Protein AF-A0A2A2RDR1-F1 (afdb_monomer)

pLDDT: mean 87.27, std 12.97, range [28.91, 98.69]

Solvent-accessible surface area (backbone atoms only — not comparable to full-atom values): 29204 Å² total; per-residue (Å²): 134,82,90,86,82,83,75,74,81,72,77,80,70,68,70,76,27,58,6,31,37,37,46,34,32,44,89,85,45,75,50,71,39,35,39,34,54,88,24,26,42,35,55,58,71,31,16,89,40,33,80,35,56,50,59,32,38,39,38,36,39,32,30,39,51,32,94,64,52,48,52,34,28,37,42,50,80,43,49,33,25,53,72,87,40,80,35,53,76,36,81,37,83,43,73,50,42,82,37,47,32,40,36,45,38,70,59,62,84,86,40,70,45,60,34,44,56,25,34,31,40,90,82,44,76,77,39,70,62,44,47,78,34,27,22,20,70,83,58,57,40,74,63,31,48,60,56,50,57,61,37,39,81,76,38,91,49,49,20,53,56,54,50,37,58,50,51,40,53,77,66,50,43,62,81,64,27,18,62,57,49,73,33,74,35,70,88,74,50,91,79,44,54,63,42,51,43,55,40,21,53,35,38,11,38,68,34,42,41,36,39,39,42,63,60,54,68,72,60,79,84,51,85,79,75,78,86,75,58,26,73,82,36,51,67,50,46,55,25,35,7,23,45,34,31,28,74,81,41,58,66,67,86,67,64,68,44,53,74,70,42,33,52,53,13,33,43,38,38,8,63,51,94,86,29,70,34,47,39,38,31,20,18,48,69,89,41,71,32,43,35,83,58,72,44,53,43,48,26,52,41,56,66,35,40,13,48,72,42,49,53,49,43,52,32,37,28,51,62,76,38,76,83,52,91,62,72,53,84,28,60,88,42,62,68,70,60,30,48,54,54,51,49,30,41,53,30,22,30,39,42,24,71,78,45,78,84,38,54,71,52,85,69,46,59,70,84,43,56,52,79,56,56,92,51,52,42,80,44,77,44,40,38,81,97,54,50,86,50,22,34,39,36,27,36,51,83,38,33,32,38,32,36,21,49,72,71,68,39,68,43,36,29,29,29,50,56,48,34,38,36,44,48,45,67,61,52,94,57,91,33,47,34,42,75,66,34,51,73,66,40,71,54,69,96,64,69,57,59,24,58,59,54,80,89,51,86,63,54,63,46,60,75,51,66,48,69,59,97,67,39,64,35,38,33,28,26,47,63,82,36,45,35,37,39,37,73,46,80,78,51,71,55,24,39,34,38,38,40,38,48,50,92,63,91,57,56,38,31,39,53,41,68,88,46,51,78,52,69,98,56,56,56,80,50,96,59,26,33,35,48,45,88,79,62,49,64,47,36,38,38,36,43,67,135

Radius of gyration: 32.59 Å; Cα contacts (8 Å, |Δi|>4): 1209; chains: 1; bounding box: 78×52×90 Å

Mean predicted aligned error: 13.42 Å

Secondary structure (DSSP, 8-state):
------------PPPPEESEEEEEE-SS-EEEEEESSS-EEE-TTB-SSTTS-SS-EEEEEEEEEESS-EEEEEE-SSEEEETTEE-BTS-EEE-SEEEEEEEEEEPPTTSPEEE--EEEETTEEEEEPPGGGEEESS--HHHHHHHHHHHHTT--SB-HHHHHHHHHHHTTGGGTS-SSSS-TTTTS-TTSPPP-TTHHHHB-HHHHHHHHHH---S-TT-S--PPP-GGGGHHHHHHHHHHHTPPSS--S--PPPPHHHHHHHHHHHSSSTT---GGGTB-BTTBPPSSSS-BPPGGGHHHHB-HHHHHHHHH-HHHHSTT-SS--TTTTS-HHHHHHHHHHHHHHHTTGGGSPPPTTSTT-S---EE---SS-EEEEE-BTTS-TTEEEEEETTTEEEEEETTTTEEEEEEES--EE-HHHHSSSS-PPBEE-SEEEEE--SS-SEEES-TTSPPPEEEEEEEEETTEEEEEEEETTEEEEEEEEEEETTEEEEEEEE-S--S-EEEE-SSEEEESS-EEEETTEEEEPTT--EEEEEE---

Sequence (545 aa):
MALFASGSAGRTQTPLHPGLVATATDGQRTAKFALPTPNFTLVENDSLHPALKPNFKVEWNGVLKLARGGRHTLFADAKVFVDGKEIQGRPTQLEAGERALKIEFTRKPGATARLQLQWESEHFAREPVPHTALANRELAWTASITEQVAAEQASAASAPLQAFHRLTRTHHCADCHELYGPAKRELEGAEAPPSLTDAGNKLRASWLTQVLVSNKRIRPWMKLVPAHGGEATRPLVQLFAQQAGAELGEGASVPPPTPPQAAEGLKLLGKGDGGLACINCHDFAGHRSAGDLRGPDMTEMHARIRTDWLLRWLHEPGRLQPGTAMPAFFSDMPVAQAKAKMDAIVHALAAGPALSLPEGLLDGPQDNRLVVRDEPVVFRTFIADSSTRSIAVGLPGGVSYVFDAEQCRVRYAWSGEFLDVTKVWTGRGGGQAAVLGKKFFTAPDSHPLRIGNPDAEPTVKFRGYRLVNKFPEFDFEVNGVPVRQRVQRVGPERLEWEFEFGETREPVWVVTGRVNVAGSTGTPEPGRVRLATGLRKTTVTVGGN

Nearest PDB structures (foldseek):
  6qe7-assembly3_C  TM=8.288E-01  e=1.767E-04  Acetivibrio thermocellus
  6qe7-assembly1_A  TM=7.689E-01  e=1.502E-04  Acetivibrio thermocellus
  3q8f-assembly1_A  TM=7.269E-01  e=1.866E-04  Bacillus anthracis
  6qe7-assembly2_B  TM=8.379E-01  e=1.056E-03  Acetivibrio thermocellus

Structure (mmCIF, N/CA/C/O backbone):
data_AF-A0A2A2RDR1-F1
#
_entry.id   AF-A0A2A2RDR1-F1
#
loop_
_atom_site.group_PDB
_atom_site.id
_atom_site.type_symbol
_atom_site.label_atom_id
_atom_site.label_alt_id
_atom_site.label_comp_id
_atom_site.label_asym_id
_atom_site.label_entity_id
_atom_site.label_seq_id
_atom_site.pdbx_PDB_ins_code
_atom_site.Cartn_x
_atom_site.Cartn_y
_atom_site.Cartn_z
_atom_site.occupancy
_atom_site.B_iso_or_equiv
_atom_site.auth_seq_id
_atom_site.auth_comp_id
_atom_site.auth_asym_id
_atom_site.auth_atom_id
_atom_site.pdbx_PDB_model_num
ATOM 1 N N . MET A 1 1 ? -50.867 -12.475 -19.182 1.00 35.22 1 MET A N 1
ATOM 2 C CA . MET A 1 1 ? -50.930 -11.224 -19.966 1.00 35.22 1 MET A CA 1
ATOM 3 C C . MET A 1 1 ? -49.622 -10.470 -19.724 1.00 35.22 1 MET A C 1
ATOM 5 O O . MET A 1 1 ? -49.363 -10.144 -18.578 1.00 35.22 1 MET A O 1
ATOM 9 N N . ALA A 1 2 ? -48.787 -10.399 -20.774 1.00 31.61 2 ALA A N 1
ATOM 10 C CA . ALA A 1 2 ? -47.585 -9.573 -21.046 1.00 31.61 2 ALA A CA 1
ATOM 11 C C . ALA A 1 2 ? -46.694 -9.085 -19.868 1.00 31.61 2 ALA A C 1
ATOM 13 O O . ALA A 1 2 ? -47.156 -8.357 -19.003 1.00 31.61 2 ALA A O 1
ATOM 14 N N . LEU A 1 3 ? -45.429 -9.519 -19.729 1.00 34.00 3 LEU A N 1
ATOM 15 C CA . LEU A 1 3 ? -44.211 -9.155 -20.499 1.00 34.00 3 LEU A CA 1
ATOM 16 C C . LEU A 1 3 ? -43.836 -7.661 -20.446 1.00 34.00 3 LEU A C 1
ATOM 18 O O . LEU A 1 3 ? -44.347 -6.890 -21.243 1.00 34.00 3 LEU A O 1
ATOM 22 N N . PHE A 1 4 ? -42.837 -7.319 -19.620 1.00 30.94 4 PHE A N 1
ATOM 23 C CA . PHE A 1 4 ? -41.770 -6.366 -19.966 1.00 30.94 4 PHE A CA 1
ATOM 24 C C . PHE A 1 4 ? -40.461 -6.813 -19.302 1.00 30.94 4 PHE A C 1
ATOM 26 O O . PHE A 1 4 ? -40.083 -6.363 -18.227 1.00 30.94 4 PHE A O 1
ATOM 33 N N . ALA A 1 5 ? -39.778 -7.746 -19.964 1.00 31.45 5 ALA A N 1
ATOM 34 C CA . ALA A 1 5 ? -38.355 -7.971 -19.775 1.00 31.45 5 ALA A CA 1
ATOM 35 C C . ALA A 1 5 ? -37.613 -7.024 -20.728 1.00 31.45 5 ALA A C 1
ATOM 37 O O . ALA A 1 5 ? -37.479 -7.315 -21.915 1.00 31.45 5 ALA A O 1
ATOM 38 N N . SER A 1 6 ? -37.138 -5.882 -20.233 1.00 30.52 6 SER A N 1
ATOM 39 C CA . SER A 1 6 ? -36.103 -5.108 -20.920 1.00 30.52 6 SER A CA 1
ATOM 40 C C . SER A 1 6 ? -34.745 -5.719 -20.582 1.00 30.52 6 SER A C 1
ATOM 42 O O . SER A 1 6 ? -33.985 -5.228 -19.751 1.00 30.52 6 SER A O 1
ATOM 44 N N . GLY A 1 7 ? -34.442 -6.844 -21.229 1.00 28.91 7 GLY A N 1
ATOM 45 C CA . GLY A 1 7 ? -33.087 -7.367 -21.274 1.00 28.91 7 GLY A CA 1
ATOM 46 C C . GLY A 1 7 ? -32.210 -6.409 -22.071 1.00 28.91 7 GLY A C 1
ATOM 47 O O . GLY A 1 7 ? -32.118 -6.522 -23.291 1.00 28.91 7 GLY A O 1
ATOM 48 N N . SER A 1 8 ? -31.544 -5.467 -21.400 1.00 31.80 8 SER A N 1
ATOM 49 C CA . SER A 1 8 ? -30.323 -4.901 -21.960 1.00 31.80 8 SER A CA 1
ATOM 50 C C . SER A 1 8 ? -29.315 -6.042 -21.998 1.00 31.80 8 SER A C 1
ATOM 52 O O . SER A 1 8 ? -28.818 -6.465 -20.953 1.00 31.80 8 SER A O 1
ATOM 54 N N . ALA A 1 9 ? -29.056 -6.578 -23.189 1.00 35.28 9 ALA A N 1
ATOM 55 C CA . ALA A 1 9 ? -27.922 -7.449 -23.433 1.00 35.28 9 ALA A CA 1
ATOM 56 C C . ALA A 1 9 ? -26.656 -6.679 -23.037 1.00 35.28 9 ALA A C 1
ATOM 58 O O . ALA A 1 9 ? -26.110 -5.893 -23.813 1.00 35.28 9 ALA A O 1
ATOM 59 N N . GLY A 1 10 ? -26.232 -6.846 -21.785 1.00 32.88 10 GLY A N 1
ATOM 60 C CA . GLY A 1 10 ? -24.944 -6.378 -21.322 1.00 32.88 10 GLY A CA 1
ATOM 61 C C . GLY A 1 10 ? -23.913 -7.090 -22.174 1.00 32.88 10 GLY A C 1
ATOM 62 O O . GLY A 1 10 ? -23.742 -8.300 -22.045 1.00 32.88 10 GLY A O 1
ATOM 63 N N . ARG A 1 11 ? -23.266 -6.357 -23.087 1.00 38.94 11 ARG A N 1
ATOM 64 C CA . ARG A 1 11 ? -22.033 -6.817 -23.725 1.00 38.94 11 ARG A CA 1
ATOM 65 C C . ARG A 1 11 ? -21.138 -7.302 -22.593 1.00 38.94 11 ARG A C 1
ATOM 67 O O . ARG A 1 11 ? -20.701 -6.487 -21.782 1.00 38.94 11 ARG A O 1
ATOM 74 N N . THR A 1 12 ? -20.895 -8.605 -22.521 1.00 41.84 12 THR A N 1
ATOM 75 C CA . THR 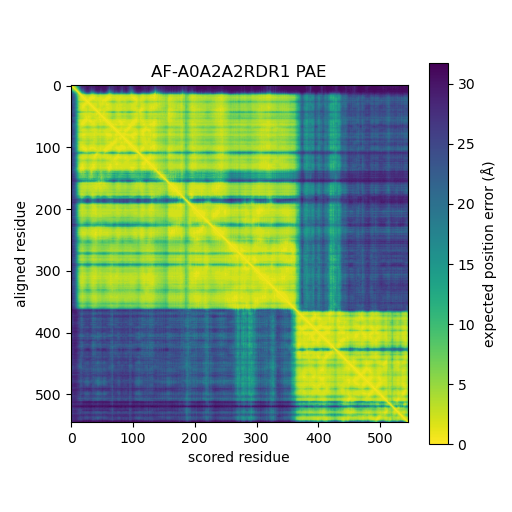A 1 12 ? -19.832 -9.175 -21.698 1.00 41.84 12 THR A CA 1
ATOM 76 C C . THR A 1 12 ? -18.541 -8.526 -22.175 1.00 41.84 12 THR A C 1
ATOM 78 O O . THR A 1 12 ? -18.000 -8.901 -23.214 1.00 41.84 12 THR A O 1
ATOM 81 N N . GLN A 1 13 ? -18.112 -7.459 -21.499 1.00 57.94 13 GLN A N 1
ATOM 82 C CA . GLN A 1 13 ? -16.853 -6.806 -21.814 1.00 57.94 13 GLN A CA 1
ATOM 83 C C . GLN A 1 13 ? -15.748 -7.831 -21.570 1.00 57.94 13 GLN A C 1
ATOM 85 O O . GLN A 1 13 ? -15.647 -8.373 -20.470 1.00 57.94 13 GLN A O 1
ATOM 90 N N . THR A 1 14 ? -14.946 -8.119 -22.597 1.00 66.50 14 THR A N 1
ATOM 91 C CA . THR A 1 14 ? -13.796 -9.025 -22.499 1.00 66.50 14 THR A CA 1
ATOM 92 C C . THR A 1 14 ? -12.940 -8.637 -21.293 1.00 66.50 14 THR A C 1
ATOM 94 O O . THR A 1 14 ? -12.610 -7.457 -21.180 1.00 66.50 14 THR A O 1
ATOM 97 N N . PRO A 1 15 ? -12.577 -9.556 -20.385 1.00 80.50 15 PRO A N 1
ATOM 98 C CA . PRO A 1 15 ? -11.814 -9.207 -19.190 1.00 80.50 15 PRO A CA 1
ATOM 99 C C . PRO A 1 15 ? -10.508 -8.483 -19.545 1.00 80.50 15 PRO A C 1
ATOM 101 O O . PRO A 1 15 ? -9.855 -8.802 -20.538 1.00 80.50 15 PRO A O 1
ATOM 104 N N . LEU A 1 16 ? -10.141 -7.484 -18.740 1.00 88.06 16 LEU A N 1
ATOM 105 C CA . LEU A 1 16 ? -8.877 -6.770 -18.902 1.00 88.06 16 LEU A CA 1
ATOM 106 C C . LEU A 1 16 ? -7.710 -7.619 -18.389 1.00 88.06 16 LEU A C 1
ATOM 108 O O . LEU A 1 16 ? -7.723 -8.101 -17.257 1.00 88.06 16 LEU A O 1
ATOM 112 N N . HIS A 1 17 ? -6.666 -7.723 -19.200 1.00 89.62 17 HIS A N 1
ATOM 113 C CA . HIS A 1 17 ? -5.358 -8.245 -18.830 1.00 89.62 17 HIS A CA 1
ATOM 114 C C . HIS A 1 17 ? -4.408 -7.089 -18.472 1.00 89.62 17 HIS A C 1
ATOM 116 O O . HIS A 1 17 ? -4.501 -6.025 -19.088 1.00 89.62 17 HIS A O 1
ATOM 122 N N . PRO A 1 18 ? -3.485 -7.252 -17.504 1.00 89.44 18 PRO A N 1
ATOM 123 C CA . PRO A 1 18 ? -2.454 -6.251 -17.225 1.00 89.44 18 PRO A CA 1
ATOM 124 C C . PRO A 1 18 ? -1.549 -5.983 -18.437 1.00 89.44 18 PRO A C 1
ATOM 126 O O . PRO A 1 18 ? -1.155 -6.919 -19.134 1.00 89.44 18 PRO A O 1
ATOM 129 N N . GLY A 1 19 ? -1.170 -4.719 -18.647 1.00 92.31 19 GLY A N 1
ATOM 130 C CA . GLY A 1 19 ? -0.206 -4.328 -19.679 1.00 92.31 19 GLY A CA 1
ATOM 131 C C . GLY A 1 19 ? -0.779 -4.075 -21.070 1.00 92.31 19 GLY A C 1
ATOM 132 O O . GLY A 1 19 ? -1.984 -4.132 -21.273 1.00 92.31 19 GLY A O 1
ATOM 133 N N . LEU A 1 20 ? 0.095 -3.796 -22.036 1.00 94.75 20 LEU A N 1
ATOM 134 C CA . LEU A 1 20 ? -0.222 -3.480 -23.432 1.00 94.75 20 LEU A CA 1
ATOM 135 C C . LEU A 1 20 ? 0.241 -4.596 -24.373 1.00 94.75 20 LEU A C 1
ATOM 137 O O . LEU A 1 20 ? 1.209 -5.297 -24.079 1.00 94.75 20 LEU A O 1
ATOM 141 N N . VAL A 1 21 ? -0.409 -4.709 -25.532 1.00 95.19 21 VAL A N 1
ATOM 142 C CA . VAL A 1 21 ? -0.001 -5.619 -26.611 1.00 95.19 21 VAL A CA 1
ATOM 143 C C . VAL A 1 21 ? 0.880 -4.875 -27.606 1.00 95.19 21 VAL A C 1
ATOM 145 O O . VAL A 1 21 ? 0.455 -3.881 -28.186 1.00 95.19 21 VAL A O 1
ATOM 148 N N . ALA A 1 22 ? 2.093 -5.367 -27.822 1.00 95.25 22 ALA A N 1
ATOM 149 C CA . ALA A 1 22 ? 3.002 -4.960 -28.878 1.00 95.25 22 ALA A CA 1
ATOM 150 C C . ALA A 1 22 ? 2.811 -5.804 -30.140 1.00 95.25 22 ALA A C 1
ATOM 152 O O . ALA A 1 22 ? 2.754 -7.032 -30.083 1.00 95.25 22 ALA A O 1
ATOM 153 N N . THR A 1 23 ? 2.820 -5.139 -31.291 1.00 96.12 23 THR A N 1
ATOM 154 C CA . THR A 1 23 ? 3.105 -5.742 -32.596 1.00 96.12 23 THR A CA 1
ATOM 155 C C . THR A 1 23 ? 4.363 -5.083 -33.148 1.00 96.12 23 THR A C 1
ATOM 157 O O . THR A 1 23 ? 4.363 -3.889 -33.446 1.00 96.12 23 THR A O 1
ATOM 160 N N . ALA A 1 24 ? 5.454 -5.842 -33.239 1.00 95.44 24 ALA A N 1
ATOM 161 C CA . ALA A 1 24 ? 6.763 -5.352 -33.655 1.00 95.44 24 ALA A CA 1
ATOM 162 C C . ALA A 1 24 ? 7.234 -6.027 -34.946 1.00 95.44 24 ALA A C 1
ATOM 164 O O . ALA A 1 24 ? 6.995 -7.214 -35.148 1.00 95.44 24 ALA A O 1
ATOM 165 N N . THR A 1 25 ? 7.926 -5.289 -35.813 1.00 95.38 25 THR A N 1
ATOM 166 C CA . THR A 1 25 ? 8.464 -5.802 -37.080 1.00 95.38 25 THR A CA 1
ATOM 167 C C . THR A 1 25 ? 9.817 -5.186 -37.421 1.00 95.38 25 THR A C 1
ATOM 169 O O . THR A 1 25 ? 10.053 -4.009 -37.151 1.00 95.38 25 THR A O 1
ATOM 172 N N . ASP A 1 26 ? 10.694 -5.972 -38.046 1.00 93.56 26 ASP A N 1
ATOM 173 C CA . ASP A 1 26 ? 11.959 -5.516 -38.645 1.00 93.56 26 ASP A CA 1
ATOM 174 C C . ASP A 1 26 ? 11.883 -5.378 -40.182 1.00 93.56 26 ASP A C 1
ATOM 176 O O . ASP A 1 26 ? 12.899 -5.210 -40.858 1.00 93.56 26 ASP A O 1
ATOM 180 N N . GLY A 1 27 ? 10.671 -5.465 -40.744 1.00 93.69 27 GLY A N 1
ATOM 181 C CA . GLY A 1 27 ? 10.399 -5.449 -42.182 1.00 93.69 27 GLY A CA 1
ATOM 182 C C . GLY A 1 27 ? 10.453 -6.824 -42.857 1.00 93.69 27 GLY A C 1
ATOM 183 O O . GLY A 1 27 ? 9.937 -6.963 -43.962 1.00 93.69 27 GLY A O 1
ATOM 184 N N . GLN A 1 28 ? 11.028 -7.842 -42.210 1.00 92.12 28 GLN A N 1
ATOM 185 C CA . GLN A 1 28 ? 11.042 -9.228 -42.702 1.00 92.12 28 GLN A CA 1
ATOM 186 C C . GLN A 1 28 ? 10.222 -10.162 -41.814 1.00 92.12 28 GLN A C 1
ATOM 188 O O . GLN A 1 28 ? 9.591 -11.097 -42.300 1.00 92.12 28 GLN A O 1
ATOM 193 N N . ARG A 1 29 ? 10.247 -9.918 -40.506 1.00 92.69 29 ARG A N 1
ATOM 194 C CA . ARG A 1 29 ? 9.565 -10.702 -39.485 1.00 92.69 29 ARG A CA 1
ATOM 195 C C . ARG A 1 29 ? 8.660 -9.802 -38.664 1.00 92.69 29 ARG A C 1
ATOM 197 O O . ARG A 1 29 ? 8.906 -8.602 -38.531 1.00 92.69 29 ARG A O 1
ATOM 204 N N . THR A 1 30 ? 7.634 -10.411 -38.088 1.00 92.75 30 THR A N 1
ATOM 205 C CA . THR A 1 30 ? 6.698 -9.758 -37.176 1.00 92.75 30 THR A CA 1
ATOM 206 C C . THR A 1 30 ? 6.558 -10.615 -35.930 1.00 92.75 30 THR A C 1
ATOM 208 O O . THR A 1 30 ? 6.480 -11.836 -36.028 1.00 92.75 30 THR A O 1
ATOM 211 N N . ALA A 1 31 ? 6.532 -9.973 -34.768 1.00 90.62 31 ALA A N 1
ATOM 212 C CA . ALA A 1 31 ? 6.293 -10.600 -33.479 1.00 90.62 31 ALA A CA 1
ATOM 213 C C . ALA A 1 31 ? 5.164 -9.866 -32.755 1.00 90.62 31 ALA A C 1
ATOM 215 O O . ALA A 1 31 ? 5.092 -8.634 -32.797 1.00 90.62 31 ALA A O 1
ATOM 216 N N . LYS A 1 32 ? 4.301 -10.622 -32.075 1.00 92.12 32 LYS A N 1
ATOM 217 C CA . LYS A 1 32 ? 3.196 -10.087 -31.281 1.00 92.12 32 LYS A CA 1
ATOM 218 C C . LYS A 1 32 ? 3.295 -10.600 -29.852 1.00 92.12 32 LYS A C 1
ATOM 220 O O . LYS A 1 32 ? 3.443 -11.794 -29.639 1.00 92.12 32 LYS A O 1
ATOM 225 N N . PHE A 1 33 ? 3.244 -9.703 -28.875 1.00 90.56 33 PHE A N 1
ATOM 226 C CA . PHE A 1 33 ? 3.444 -10.048 -27.467 1.00 90.56 33 PHE A CA 1
ATOM 227 C C . PHE A 1 33 ? 2.842 -8.997 -26.534 1.00 90.56 33 PHE A C 1
ATOM 229 O O . PHE A 1 33 ? 2.569 -7.886 -26.963 1.00 90.56 33 PHE A O 1
ATOM 236 N N . ALA A 1 34 ? 2.645 -9.315 -25.256 1.00 90.25 34 ALA A N 1
ATOM 237 C CA . ALA A 1 34 ? 2.162 -8.380 -24.243 1.00 90.25 34 ALA A CA 1
ATOM 238 C C . ALA A 1 34 ? 3.205 -8.138 -23.141 1.00 90.25 34 ALA A C 1
ATOM 240 O O . ALA A 1 34 ? 3.842 -9.084 -22.680 1.00 90.25 34 ALA A O 1
ATOM 241 N N . LEU A 1 35 ? 3.339 -6.881 -22.698 1.00 89.50 35 LEU A N 1
ATOM 242 C CA . LEU A 1 35 ? 4.179 -6.454 -21.566 1.00 89.50 35 LEU A CA 1
ATOM 243 C C . LEU A 1 35 ? 3.406 -5.489 -20.648 1.00 89.50 35 LEU A C 1
ATOM 245 O O . LEU A 1 35 ? 2.545 -4.758 -21.132 1.00 89.50 35 LEU A O 1
ATOM 249 N N . PRO A 1 36 ? 3.724 -5.398 -19.341 1.00 88.81 36 PRO A N 1
ATOM 250 C CA . PRO A 1 36 ? 3.024 -4.496 -18.412 1.00 88.81 36 PRO A CA 1
ATOM 251 C C . PRO A 1 36 ? 3.176 -3.021 -18.746 1.00 88.81 36 PRO A C 1
ATOM 253 O O . PRO A 1 36 ? 2.319 -2.216 -18.397 1.00 88.81 36 PRO A O 1
ATOM 256 N N . THR A 1 37 ? 4.299 -2.662 -19.357 1.00 91.88 37 THR A N 1
ATOM 257 C CA . THR A 1 37 ? 4.605 -1.304 -19.784 1.00 91.88 37 THR A CA 1
ATOM 258 C C . THR A 1 37 ? 5.197 -1.365 -21.190 1.00 91.88 37 THR A C 1
ATOM 260 O O . THR A 1 37 ? 5.798 -2.378 -21.556 1.00 91.88 37 THR A O 1
ATOM 263 N N . PRO A 1 38 ? 5.071 -0.290 -21.984 1.00 94.06 38 PRO A N 1
ATOM 264 C CA . PRO A 1 38 ? 5.758 -0.186 -23.268 1.00 94.06 38 PRO A CA 1
ATOM 265 C C . PRO A 1 38 ? 7.252 0.135 -23.095 1.00 94.06 38 PRO A C 1
ATOM 267 O O . PRO A 1 38 ? 7.937 0.420 -24.074 1.00 94.06 38 PRO A O 1
ATOM 270 N N . ASN A 1 39 ? 7.746 0.192 -21.856 1.00 94.06 39 ASN A N 1
ATOM 271 C CA . ASN A 1 39 ? 9.021 0.814 -21.551 1.00 94.06 39 ASN A CA 1
ATOM 272 C C . ASN A 1 39 ? 10.184 -0.129 -21.874 1.00 94.06 39 ASN A C 1
ATOM 274 O O . ASN A 1 39 ? 10.103 -1.332 -21.633 1.00 94.06 39 ASN A O 1
ATOM 278 N N . PHE A 1 40 ? 11.280 0.428 -22.384 1.00 93.69 40 PHE A N 1
ATOM 279 C CA . PHE A 1 40 ? 12.536 -0.293 -22.568 1.00 93.69 40 PHE A CA 1
ATOM 280 C C . PHE A 1 40 ? 13.730 0.656 -22.709 1.00 93.69 40 PHE A C 1
ATOM 282 O O . PHE A 1 40 ? 13.576 1.792 -23.158 1.00 93.69 40 PHE A O 1
ATOM 289 N N . THR A 1 41 ? 14.926 0.161 -22.388 1.00 93.19 41 THR A N 1
ATOM 290 C CA . THR A 1 41 ? 16.217 0.765 -22.754 1.00 93.19 41 THR A CA 1
ATOM 291 C C . THR A 1 41 ? 17.060 -0.287 -23.474 1.00 93.19 41 THR A C 1
ATOM 293 O O . THR A 1 41 ? 17.401 -1.313 -22.890 1.00 93.19 41 THR A O 1
ATOM 296 N N . LEU A 1 42 ? 17.402 -0.035 -24.736 1.00 92.38 42 LEU A N 1
ATOM 297 C CA . LEU A 1 42 ? 18.128 -0.952 -25.617 1.00 92.38 42 LEU A CA 1
ATOM 298 C C . LEU A 1 42 ? 19.400 -0.266 -26.127 1.00 92.38 42 LEU A C 1
ATOM 300 O O . LEU A 1 42 ? 19.324 0.848 -26.652 1.00 92.38 42 LEU A O 1
ATOM 304 N N . VAL A 1 43 ? 20.559 -0.914 -25.994 1.00 89.31 43 VAL A N 1
ATOM 305 C CA . VAL A 1 43 ? 21.810 -0.413 -26.594 1.00 89.31 43 VAL A CA 1
ATOM 306 C C . VAL A 1 43 ? 21.878 -0.776 -28.081 1.00 89.31 43 VAL A C 1
ATOM 308 O O . VAL A 1 43 ? 21.014 -1.487 -28.591 1.00 89.31 43 VAL A O 1
ATOM 311 N N . GLU A 1 44 ? 22.873 -0.262 -28.807 1.00 84.25 44 GLU A N 1
ATOM 312 C CA . GLU A 1 44 ? 22.948 -0.270 -30.280 1.00 84.25 44 GLU A CA 1
ATOM 313 C C . GLU A 1 44 ? 22.537 -1.596 -30.955 1.00 84.25 44 GLU A C 1
ATOM 315 O O . GLU A 1 44 ? 21.701 -1.589 -31.857 1.00 84.25 44 GLU A O 1
ATOM 320 N N . ASN A 1 45 ? 23.036 -2.734 -30.467 1.00 86.50 45 ASN A N 1
ATOM 321 C CA . ASN A 1 45 ? 22.795 -4.052 -31.070 1.00 86.50 45 ASN A CA 1
ATOM 322 C C . ASN A 1 45 ? 21.688 -4.877 -30.395 1.00 86.50 45 ASN A C 1
ATOM 324 O O . ASN A 1 45 ? 21.444 -6.016 -30.794 1.00 86.50 45 ASN A O 1
ATOM 328 N N . ASP A 1 46 ? 21.016 -4.327 -29.385 1.00 91.56 46 ASP A N 1
ATOM 329 C CA . ASP A 1 46 ? 19.887 -5.001 -28.752 1.00 91.56 46 ASP A CA 1
ATOM 330 C C . ASP A 1 46 ? 18.670 -5.010 -29.681 1.00 91.56 46 ASP A C 1
ATOM 332 O O . ASP A 1 46 ? 18.477 -4.111 -30.487 1.00 91.56 46 ASP A O 1
ATOM 336 N N . SER A 1 47 ? 17.797 -5.991 -29.547 1.00 91.56 47 SER A N 1
ATOM 337 C CA . SER A 1 47 ? 16.499 -6.065 -30.201 1.00 91.56 47 SER A CA 1
ATOM 338 C C . SER A 1 47 ? 15.395 -6.026 -29.151 1.00 91.56 47 SER A C 1
ATOM 340 O O . SER A 1 47 ? 15.584 -6.433 -28.003 1.00 91.56 47 SER A O 1
ATOM 342 N N . LEU A 1 48 ? 14.216 -5.547 -29.548 1.00 91.06 48 LEU A N 1
ATOM 343 C CA . LEU A 1 48 ? 13.031 -5.587 -28.693 1.00 91.06 48 LEU A CA 1
ATOM 344 C C . LEU A 1 48 ? 12.537 -7.023 -28.472 1.00 91.06 48 LEU A C 1
ATOM 346 O O . LEU A 1 48 ? 11.931 -7.319 -27.447 1.00 91.06 48 LEU A O 1
ATOM 350 N N . HIS A 1 49 ? 12.784 -7.905 -29.441 1.00 90.69 49 HIS A N 1
ATOM 351 C CA . HIS A 1 49 ? 12.276 -9.269 -29.451 1.00 90.69 49 HIS A CA 1
ATOM 352 C C . HIS A 1 49 ? 13.293 -10.199 -30.129 1.00 90.69 49 HIS A C 1
ATOM 354 O O . HIS A 1 49 ? 13.820 -9.832 -31.181 1.00 90.69 49 HIS A O 1
ATOM 360 N N . PRO A 1 50 ? 13.545 -11.416 -29.607 1.00 87.81 50 PRO A N 1
ATOM 361 C CA . PRO A 1 50 ? 14.583 -12.309 -30.133 1.00 87.81 50 PRO A CA 1
ATOM 362 C C . PRO A 1 50 ? 14.412 -12.623 -31.624 1.00 87.81 50 PRO A C 1
ATOM 364 O O . PRO A 1 50 ? 15.391 -12.706 -32.354 1.00 87.81 50 PRO A O 1
ATOM 367 N N . ALA A 1 51 ? 13.180 -12.757 -32.115 1.00 87.19 51 ALA A N 1
ATOM 368 C CA . ALA A 1 51 ? 12.930 -13.051 -33.528 1.00 87.19 51 ALA A CA 1
ATOM 369 C C . ALA A 1 51 ? 13.255 -11.893 -34.499 1.00 87.19 51 ALA A C 1
ATOM 371 O O . ALA A 1 51 ? 13.315 -12.140 -35.705 1.00 87.19 51 ALA A O 1
ATOM 372 N N . LEU A 1 52 ? 13.439 -10.663 -34.002 1.00 89.81 52 LEU A N 1
ATOM 373 C CA . LEU A 1 52 ? 13.577 -9.443 -34.803 1.00 89.81 52 LEU A CA 1
ATOM 374 C C . LEU A 1 52 ? 15.018 -8.924 -34.807 1.00 89.81 52 LEU A C 1
ATOM 376 O O . LEU A 1 52 ? 15.738 -9.043 -33.813 1.00 89.81 52 LEU A O 1
ATOM 380 N N . LYS A 1 53 ? 15.420 -8.271 -35.897 1.00 91.31 53 LYS A N 1
ATOM 381 C CA . LYS A 1 53 ? 16.670 -7.501 -35.972 1.00 91.31 53 LYS A CA 1
ATOM 382 C C . LYS A 1 53 ? 16.616 -6.230 -35.098 1.00 91.31 53 LYS A C 1
ATOM 384 O O . LYS A 1 53 ? 15.528 -5.721 -34.827 1.00 91.31 53 LYS A O 1
ATOM 389 N N . PRO A 1 54 ? 17.779 -5.654 -34.722 1.00 90.94 54 PRO A N 1
ATOM 390 C CA . PRO A 1 54 ? 17.847 -4.432 -33.912 1.00 90.94 54 PRO A CA 1
ATOM 391 C C . PRO A 1 54 ? 17.100 -3.230 -34.498 1.00 90.94 54 PRO A C 1
ATOM 393 O O . PRO A 1 54 ? 16.608 -2.400 -33.739 1.00 90.94 54 PRO A O 1
ATOM 396 N N . ASN A 1 55 ? 16.987 -3.139 -35.827 1.00 91.88 55 ASN A N 1
ATOM 397 C CA . ASN A 1 55 ? 16.183 -2.128 -36.512 1.00 91.88 55 ASN A CA 1
ATOM 398 C C . ASN A 1 55 ? 14.726 -2.592 -36.586 1.00 91.88 55 ASN A C 1
ATOM 400 O O . ASN A 1 55 ? 14.391 -3.434 -37.416 1.00 91.88 55 ASN A O 1
ATOM 404 N N . PHE A 1 56 ? 13.866 -2.026 -35.742 1.00 93.88 56 PHE A N 1
ATOM 405 C CA . PHE A 1 56 ? 12.459 -2.409 -35.664 1.00 93.88 56 PHE A CA 1
ATOM 406 C C . PHE A 1 56 ? 11.521 -1.202 -35.571 1.00 93.88 56 PHE A C 1
ATOM 408 O O . PHE A 1 56 ? 11.899 -0.089 -35.184 1.00 93.88 56 PHE A O 1
ATOM 415 N N . LYS A 1 57 ? 10.255 -1.462 -35.886 1.00 96.81 57 LYS A N 1
ATOM 416 C CA . LYS A 1 57 ? 9.099 -0.638 -35.529 1.00 96.81 57 LYS A CA 1
ATOM 417 C C . LYS A 1 57 ? 8.226 -1.431 -34.569 1.00 96.81 57 LYS A C 1
ATOM 419 O O . LYS A 1 57 ? 8.115 -2.644 -34.727 1.00 96.81 57 LYS A O 1
ATOM 424 N N . VAL A 1 58 ? 7.616 -0.769 -33.594 1.00 97.56 58 VAL A N 1
ATOM 425 C CA . VAL A 1 58 ? 6.652 -1.393 -32.683 1.00 97.56 58 VAL A CA 1
ATOM 426 C C . VAL A 1 58 ? 5.440 -0.499 -32.487 1.00 97.56 58 VAL A C 1
ATOM 428 O O . VAL A 1 58 ? 5.561 0.712 -32.299 1.00 97.56 58 VAL A O 1
ATOM 431 N N . GLU A 1 59 ? 4.275 -1.130 -32.524 1.00 98.25 59 GLU A N 1
ATOM 432 C CA . GLU A 1 59 ? 2.995 -0.541 -32.172 1.00 98.25 59 GLU A CA 1
ATOM 433 C C . GLU A 1 59 ? 2.485 -1.185 -30.881 1.00 98.25 59 GLU A C 1
ATOM 435 O O . GLU A 1 59 ? 2.314 -2.402 -30.825 1.00 98.25 59 GLU A O 1
ATOM 440 N N . TRP A 1 60 ? 2.240 -0.377 -29.853 1.00 97.94 60 TRP A N 1
ATOM 441 C CA . TRP A 1 60 ? 1.594 -0.802 -28.615 1.00 97.94 60 TRP A CA 1
ATOM 442 C C . TRP A 1 60 ? 0.121 -0.427 -28.644 1.00 97.94 60 TRP A C 1
ATOM 444 O O . TRP A 1 60 ? -0.196 0.725 -28.926 1.00 97.94 60 TRP A O 1
ATOM 454 N N . ASN A 1 61 ? -0.758 -1.357 -28.282 1.00 98.06 61 ASN A N 1
ATOM 455 C CA . ASN A 1 61 ? -2.197 -1.146 -28.183 1.00 98.06 61 ASN A CA 1
ATOM 456 C C . ASN A 1 61 ? -2.733 -1.622 -26.831 1.00 98.06 61 ASN A C 1
ATOM 458 O O . ASN A 1 61 ? -2.304 -2.645 -26.290 1.00 98.06 61 ASN A O 1
ATOM 462 N N . GLY A 1 62 ? -3.712 -0.897 -26.300 1.00 97.25 62 GLY A N 1
ATOM 463 C CA . GLY A 1 62 ? -4.430 -1.298 -25.101 1.00 97.25 62 GLY A CA 1
ATOM 464 C C . GLY A 1 62 ? -5.286 -0.178 -24.531 1.00 97.25 62 GLY A C 1
ATOM 465 O O . GLY A 1 62 ? -5.933 0.576 -25.256 1.00 97.25 62 GLY A O 1
ATOM 466 N N . VAL A 1 63 ? -5.303 -0.104 -23.210 1.00 97.38 63 VAL A N 1
ATOM 467 C CA . VAL A 1 63 ? -6.161 0.751 -22.403 1.00 97.38 63 VAL A CA 1
ATOM 468 C C . VAL A 1 63 ? -5.297 1.519 -21.411 1.00 97.38 63 VAL A C 1
ATOM 470 O O . VAL A 1 63 ? -4.530 0.923 -20.652 1.00 97.38 63 VAL A O 1
ATOM 473 N N . LEU A 1 64 ? -5.468 2.839 -21.397 1.00 97.69 64 LEU A N 1
ATOM 474 C CA . LEU A 1 64 ? -5.022 3.728 -20.332 1.00 97.69 64 LEU A CA 1
ATOM 475 C C . LEU A 1 64 ? -6.175 3.918 -19.343 1.00 97.69 64 LEU A C 1
ATOM 477 O O . LEU A 1 64 ? -7.249 4.386 -19.717 1.00 97.69 64 LEU A O 1
ATOM 481 N N . LYS A 1 65 ? -5.960 3.562 -18.080 1.00 96.00 65 LYS A N 1
ATOM 482 C CA . LYS A 1 65 ? -6.939 3.726 -17.002 1.00 96.00 65 LYS A CA 1
ATOM 483 C C . LYS A 1 65 ? -6.676 5.031 -16.262 1.00 96.00 65 LYS A C 1
ATOM 485 O O . LYS A 1 65 ? -5.620 5.198 -15.654 1.00 96.00 65 LYS A O 1
ATOM 490 N N . LEU A 1 66 ? -7.655 5.927 -16.280 1.00 94.94 66 LEU A N 1
ATOM 491 C CA . LEU A 1 66 ? -7.623 7.202 -15.572 1.00 94.94 66 LEU A CA 1
ATOM 492 C C . LEU A 1 66 ? -8.530 7.132 -14.347 1.00 94.94 66 LEU A C 1
ATOM 494 O O . LEU A 1 66 ? -9.746 7.024 -14.474 1.00 94.94 66 LEU A O 1
ATOM 498 N N . ALA A 1 67 ? -7.945 7.210 -13.152 1.00 89.00 67 ALA A N 1
ATOM 499 C CA . ALA A 1 67 ? -8.721 7.258 -11.912 1.00 89.00 67 ALA A CA 1
ATOM 500 C C . ALA A 1 67 ? -9.524 8.565 -11.789 1.00 89.00 67 ALA A C 1
ATOM 502 O O . ALA A 1 67 ? -10.614 8.579 -11.222 1.00 89.00 67 ALA A O 1
ATOM 503 N N . ARG A 1 68 ? -8.989 9.657 -12.345 1.00 89.62 68 ARG A N 1
ATOM 504 C CA . ARG A 1 68 ? -9.571 10.996 -12.305 1.00 89.62 68 ARG A CA 1
ATOM 505 C C . ARG A 1 68 ? -9.461 11.646 -13.682 1.00 89.62 68 ARG A C 1
ATOM 507 O O . ARG A 1 68 ? -8.428 11.531 -14.337 1.00 89.62 68 ARG A O 1
ATOM 514 N N . GLY A 1 69 ? -10.535 12.302 -14.112 1.00 93.94 69 GLY A N 1
ATOM 515 C CA . GLY A 1 69 ? -10.537 13.123 -15.319 1.00 93.94 69 GLY A CA 1
ATOM 516 C C . GLY A 1 69 ? -9.854 14.464 -15.064 1.00 93.94 69 GLY A C 1
ATOM 517 O O . GLY A 1 69 ? -9.779 14.914 -13.923 1.00 93.94 69 GLY A O 1
ATOM 518 N N . GLY A 1 70 ? -9.349 15.097 -16.114 1.00 94.75 70 GLY A N 1
ATOM 519 C CA . GLY A 1 70 ? -8.630 16.364 -16.008 1.00 94.75 70 GLY A CA 1
ATOM 520 C C . GLY A 1 70 ? -7.714 16.607 -17.195 1.00 94.75 70 GLY A C 1
ATOM 521 O O . GLY A 1 70 ? -7.688 15.831 -18.162 1.00 94.75 70 GLY A O 1
ATOM 522 N N . ARG A 1 71 ? -6.927 17.678 -17.109 1.00 96.44 71 ARG A N 1
ATOM 523 C CA . ARG A 1 71 ? -5.945 18.009 -18.143 1.00 96.44 71 ARG A CA 1
ATOM 524 C C . ARG A 1 71 ? -4.691 17.151 -17.978 1.00 96.44 71 ARG A C 1
ATOM 526 O O . ARG A 1 71 ? -3.960 17.311 -17.005 1.00 96.44 71 ARG A O 1
ATOM 533 N N . HIS A 1 72 ? -4.447 16.265 -18.941 1.00 96.81 72 HIS A N 1
ATOM 534 C CA . HIS A 1 72 ? -3.311 15.344 -18.960 1.00 96.81 72 HIS A CA 1
ATOM 535 C C . HIS A 1 72 ? -2.398 15.615 -20.159 1.00 96.81 72 HIS A C 1
ATOM 537 O O . HIS A 1 72 ? -2.881 15.856 -21.266 1.00 96.81 72 HIS A O 1
ATOM 543 N N . THR A 1 73 ? -1.087 15.504 -19.965 1.00 97.31 73 THR A N 1
ATOM 544 C CA . THR A 1 73 ? -0.101 15.488 -21.059 1.00 97.31 73 THR A CA 1
ATOM 545 C C . THR A 1 73 ? 0.644 14.160 -21.018 1.00 97.31 73 THR A C 1
ATOM 547 O O . THR A 1 73 ? 1.124 13.784 -19.952 1.00 97.31 73 THR A O 1
ATOM 550 N N . LEU A 1 74 ? 0.765 13.449 -22.146 1.00 97.81 74 LEU A N 1
ATOM 551 C CA . LEU A 1 74 ? 1.614 12.252 -22.246 1.00 97.81 74 LEU A CA 1
ATOM 552 C C . LEU A 1 74 ? 2.909 12.559 -22.996 1.00 97.81 74 LEU A C 1
ATOM 554 O O . LEU A 1 74 ? 2.904 13.315 -23.965 1.00 97.81 74 LEU A O 1
ATOM 558 N N . PHE A 1 75 ? 4.008 11.944 -22.563 1.00 97.12 75 PHE A N 1
ATOM 559 C CA . PHE A 1 75 ? 5.340 12.126 -23.129 1.00 97.12 75 PHE A CA 1
ATOM 560 C C . PHE A 1 75 ? 6.030 10.780 -23.369 1.00 97.12 75 PHE A C 1
ATOM 562 O O . PHE A 1 75 ? 6.150 9.962 -22.461 1.00 97.12 75 PHE A O 1
ATOM 569 N N . ALA A 1 76 ? 6.544 10.591 -24.577 1.00 95.12 76 ALA A N 1
ATOM 570 C CA . ALA A 1 76 ? 7.452 9.520 -24.982 1.00 95.12 76 ALA A CA 1
ATOM 571 C C . ALA A 1 76 ? 8.323 9.959 -26.181 1.00 95.12 76 ALA A C 1
ATOM 573 O O . ALA A 1 76 ? 7.952 10.885 -26.897 1.00 95.12 76 ALA A O 1
ATOM 574 N N . ASP A 1 77 ? 9.440 9.282 -26.466 1.00 93.44 77 ASP A N 1
ATOM 575 C CA . ASP A 1 77 ? 10.122 9.397 -27.776 1.00 93.44 77 ASP A CA 1
ATOM 576 C C . ASP A 1 77 ? 9.405 8.521 -28.825 1.00 93.44 77 ASP A C 1
ATOM 578 O O . ASP A 1 77 ? 9.964 7.595 -29.405 1.00 93.44 77 ASP A O 1
ATOM 582 N N . ALA A 1 78 ? 8.097 8.738 -28.963 1.00 96.19 78 ALA A N 1
ATOM 583 C CA . ALA A 1 78 ? 7.168 7.964 -29.778 1.00 96.19 78 ALA A CA 1
ATOM 584 C C . ALA A 1 78 ? 5.928 8.812 -30.088 1.00 96.19 78 ALA A C 1
ATOM 586 O O . ALA A 1 78 ? 5.669 9.816 -29.420 1.00 96.19 78 ALA A O 1
ATOM 587 N N . LYS A 1 79 ? 5.119 8.386 -31.061 1.00 98.12 79 LYS A N 1
ATOM 588 C CA . LYS A 1 79 ? 3.774 8.951 -31.232 1.00 98.12 79 LYS A CA 1
ATOM 589 C C . LYS A 1 79 ? 2.831 8.288 -30.243 1.00 98.12 79 LYS A C 1
ATOM 591 O O . LYS A 1 79 ? 2.833 7.065 -30.127 1.00 98.12 79 LYS A O 1
ATOM 596 N N . VAL A 1 80 ? 2.022 9.083 -29.552 1.00 98.50 80 VAL A N 1
ATOM 597 C CA . VAL A 1 80 ? 1.075 8.604 -28.538 1.00 98.50 80 VAL A CA 1
ATOM 598 C C . VAL A 1 80 ? -0.319 9.074 -28.907 1.00 98.50 80 VAL A C 1
ATOM 600 O O . VAL A 1 80 ? -0.557 10.276 -29.044 1.00 98.50 80 VAL A O 1
ATOM 603 N N . PHE A 1 81 ? -1.234 8.120 -29.039 1.00 98.50 81 PHE A N 1
ATOM 604 C CA . PHE A 1 81 ? -2.629 8.359 -29.357 1.00 98.50 81 PHE A CA 1
ATOM 605 C C . PHE A 1 81 ? -3.518 7.908 -28.205 1.00 98.50 81 PHE A C 1
ATOM 607 O O . PHE A 1 81 ? -3.374 6.791 -27.703 1.00 98.50 81 PHE A O 1
ATOM 614 N N . VAL A 1 82 ? -4.468 8.761 -27.835 1.00 98.25 82 VAL A N 1
ATOM 615 C CA . VAL A 1 82 ? -5.534 8.430 -26.890 1.00 98.25 82 VAL A CA 1
ATOM 616 C C . VAL A 1 82 ? -6.875 8.662 -27.576 1.00 98.25 82 VAL A C 1
ATOM 618 O O . VAL A 1 82 ? -7.110 9.724 -28.152 1.00 98.25 82 VAL A O 1
ATOM 621 N N . ASP A 1 83 ? -7.710 7.623 -27.605 1.00 97.38 83 ASP A N 1
ATOM 622 C CA . ASP A 1 83 ? -8.989 7.576 -28.334 1.00 97.38 83 ASP A CA 1
ATOM 623 C C . ASP A 1 83 ? -8.873 8.032 -29.795 1.00 97.38 83 ASP A C 1
ATOM 625 O O . ASP A 1 83 ? -9.680 8.805 -30.315 1.00 97.38 83 ASP A O 1
ATOM 629 N N . GLY A 1 84 ? -7.807 7.570 -30.453 1.00 96.88 84 GLY A N 1
ATOM 630 C CA . GLY A 1 84 ? -7.523 7.848 -31.860 1.00 96.88 84 GLY A CA 1
ATOM 631 C C . GLY A 1 84 ? -6.923 9.227 -32.147 1.00 96.88 84 GLY A C 1
ATOM 632 O O . GLY A 1 84 ? -6.607 9.508 -33.300 1.00 96.88 84 GLY A O 1
ATOM 633 N N . LYS A 1 85 ? -6.721 10.086 -31.138 1.00 97.19 85 LYS A N 1
ATOM 634 C CA . LYS A 1 85 ? -6.106 11.413 -31.307 1.00 97.19 85 LYS A CA 1
ATOM 635 C C . LYS A 1 85 ? -4.657 11.405 -30.843 1.00 97.19 85 LYS A C 1
ATOM 637 O O . LYS A 1 85 ? -4.380 10.955 -29.738 1.00 97.19 85 LYS A O 1
ATOM 642 N N . GLU A 1 86 ? -3.744 11.939 -31.654 1.00 97.69 86 GLU A N 1
ATOM 643 C CA . GLU A 1 86 ? -2.340 12.116 -31.263 1.00 97.69 86 GLU A CA 1
ATOM 644 C C . GLU A 1 86 ? -2.207 13.250 -30.236 1.00 97.69 86 GLU A C 1
ATOM 646 O O . GLU A 1 86 ? -2.504 14.411 -30.538 1.00 97.69 86 GLU A O 1
ATOM 651 N N . ILE A 1 87 ? -1.756 12.912 -29.025 1.00 96.62 87 ILE A N 1
ATOM 652 C CA . ILE A 1 87 ? -1.670 13.848 -27.890 1.00 96.62 87 ILE A CA 1
ATOM 653 C C . ILE A 1 87 ? -0.284 13.920 -27.243 1.00 96.62 87 ILE A C 1
ATOM 655 O O . ILE A 1 87 ? -0.108 14.561 -26.209 1.00 96.62 87 ILE A O 1
ATOM 659 N N . GLN A 1 88 ? 0.715 13.291 -27.860 1.00 96.81 88 GLN A N 1
ATOM 660 C CA . GLN A 1 88 ? 2.113 13.375 -27.443 1.00 96.81 88 GLN A CA 1
ATOM 661 C C . GLN A 1 88 ? 2.551 14.841 -27.244 1.00 96.81 88 GLN A C 1
ATOM 663 O O . GLN A 1 88 ? 2.504 15.649 -28.171 1.00 96.81 88 GLN A O 1
ATOM 668 N N . GLY A 1 89 ? 2.982 15.179 -26.027 1.00 96.12 89 GLY A N 1
ATOM 669 C CA . GLY A 1 89 ? 3.434 16.514 -25.628 1.00 96.12 89 GLY A CA 1
ATOM 670 C C . GLY A 1 89 ? 2.348 17.597 -25.620 1.00 96.12 89 GLY A C 1
ATOM 671 O O . GLY A 1 89 ? 2.681 18.772 -25.483 1.00 96.12 89 GLY A O 1
ATOM 672 N N . ARG A 1 90 ? 1.065 17.240 -25.783 1.00 95.88 90 ARG A N 1
ATOM 673 C CA . ARG A 1 90 ? -0.057 18.187 -25.862 1.00 95.88 90 ARG A CA 1
ATOM 674 C C . ARG A 1 90 ? -0.999 18.025 -24.664 1.00 95.88 90 ARG A C 1
ATOM 676 O O . ARG A 1 90 ? -1.620 16.967 -24.536 1.00 95.88 90 ARG A O 1
ATOM 683 N N . PRO A 1 91 ? -1.165 19.061 -23.820 1.00 96.69 91 PRO A N 1
ATOM 684 C CA . PRO A 1 91 ? -2.163 19.041 -22.759 1.00 96.69 91 PRO A CA 1
ATOM 685 C C . PRO A 1 91 ? -3.557 18.797 -23.342 1.00 96.69 91 PRO A C 1
ATOM 687 O O . PRO A 1 91 ? -4.025 19.558 -24.188 1.00 96.69 91 PRO A O 1
ATOM 690 N N . THR A 1 92 ? -4.214 17.732 -22.895 1.00 97.56 92 THR A N 1
ATOM 691 C CA . THR A 1 92 ? -5.498 17.272 -23.426 1.00 97.56 92 THR A CA 1
ATOM 692 C C . THR A 1 92 ? -6.467 17.008 -22.281 1.00 97.56 92 THR A C 1
ATOM 694 O O . THR A 1 92 ? -6.106 16.388 -21.283 1.00 97.56 92 THR A O 1
ATOM 697 N N . GLN A 1 93 ? -7.712 17.466 -22.423 1.00 97.56 93 GLN A N 1
ATOM 698 C CA . GLN A 1 93 ? -8.782 17.123 -21.490 1.00 97.56 93 GLN A CA 1
ATOM 699 C C . GLN A 1 93 ? -9.183 15.656 -21.693 1.00 97.56 93 GLN A C 1
ATOM 701 O O . GLN A 1 93 ? -9.657 15.294 -22.772 1.00 97.56 93 GLN A O 1
ATOM 706 N N . LEU A 1 94 ? -8.988 14.819 -20.673 1.00 97.19 94 LEU A N 1
ATOM 707 C CA . LEU A 1 94 ? -9.361 13.403 -20.688 1.00 97.19 94 LEU A CA 1
ATOM 708 C C . LEU A 1 94 ? -10.340 13.110 -19.548 1.00 97.19 94 LEU A C 1
ATOM 710 O O . LEU A 1 94 ? -10.123 13.549 -18.419 1.00 97.19 94 LEU A O 1
ATOM 714 N N . GLU A 1 95 ? -11.393 12.344 -19.833 1.00 96.44 95 GLU A N 1
ATOM 715 C CA . GLU A 1 95 ? -12.333 11.891 -18.798 1.00 96.44 95 GLU A CA 1
ATOM 716 C C . GLU A 1 95 ? -11.772 10.694 -18.034 1.00 96.44 95 GLU A C 1
ATOM 718 O O . GLU A 1 95 ? -10.998 9.907 -18.585 1.00 96.44 95 GLU A O 1
ATOM 723 N N . ALA A 1 96 ? -12.221 10.528 -16.789 1.00 96.38 96 ALA A N 1
ATOM 724 C CA . ALA A 1 96 ? -11.936 9.334 -16.003 1.00 96.38 96 ALA A CA 1
ATOM 725 C C . ALA A 1 96 ? -12.437 8.060 -16.709 1.00 96.38 96 ALA A C 1
ATOM 727 O O . ALA A 1 96 ? -13.368 8.091 -17.516 1.00 96.38 96 ALA A O 1
ATOM 728 N N . GLY A 1 97 ? -11.844 6.924 -16.352 1.00 96.25 97 GLY A N 1
ATOM 729 C CA . GLY A 1 97 ? -12.188 5.611 -16.880 1.00 96.25 97 GLY A CA 1
ATOM 730 C C . GLY A 1 97 ? -11.166 5.073 -17.875 1.00 96.25 97 GLY A C 1
ATOM 731 O O . GLY A 1 97 ? -9.989 5.434 -17.868 1.00 96.25 97 GLY A O 1
ATOM 732 N N . GLU A 1 98 ? -11.619 4.140 -18.701 1.00 97.25 98 GLU A N 1
ATOM 733 C CA . GLU A 1 98 ? -10.794 3.450 -19.685 1.00 97.25 98 GLU A CA 1
ATOM 734 C C . GLU A 1 98 ? -10.716 4.239 -20.990 1.00 97.25 98 GLU A C 1
ATOM 736 O O . GLU A 1 98 ? -11.742 4.532 -21.604 1.00 97.25 98 GLU A O 1
ATOM 741 N N . ARG A 1 99 ? -9.498 4.555 -21.431 1.00 97.50 99 ARG A N 1
ATOM 742 C CA . ARG A 1 99 ? -9.223 5.255 -22.691 1.00 97.50 99 ARG A CA 1
ATOM 743 C C . ARG A 1 99 ? -8.433 4.350 -23.620 1.00 97.50 99 ARG A C 1
ATOM 745 O O . ARG A 1 99 ? -7.497 3.688 -23.170 1.00 97.50 99 ARG A O 1
ATOM 752 N N . ALA A 1 100 ? -8.773 4.319 -24.904 1.00 98.00 100 ALA A N 1
ATOM 753 C CA . ALA A 1 100 ? -8.000 3.543 -25.868 1.00 98.00 100 ALA A CA 1
ATOM 754 C C . ALA A 1 100 ? -6.608 4.170 -26.013 1.00 98.00 100 ALA A C 1
ATOM 756 O O . ALA A 1 100 ? -6.503 5.366 -26.272 1.00 98.00 100 ALA A O 1
ATOM 757 N N . LEU A 1 101 ? -5.552 3.376 -25.847 1.00 98.62 101 LEU A N 1
ATOM 758 C CA . LEU A 1 101 ? -4.164 3.824 -25.933 1.00 98.62 101 LEU A CA 1
ATOM 759 C C . LEU A 1 101 ? -3.468 3.132 -27.101 1.00 98.62 101 LEU A C 1
ATOM 761 O O . LEU A 1 101 ? -3.483 1.903 -27.193 1.00 98.62 101 LEU A O 1
ATOM 765 N N . LYS A 1 102 ? -2.805 3.929 -27.940 1.00 98.56 102 LYS A N 1
ATOM 766 C CA . LYS A 1 102 ? -1.908 3.453 -28.992 1.00 98.56 102 LYS A CA 1
ATOM 767 C C . LYS A 1 102 ? -0.576 4.201 -28.937 1.00 98.56 102 LYS A C 1
ATOM 769 O O . LYS A 1 102 ? -0.564 5.420 -28.786 1.00 98.56 102 LYS A O 1
ATOM 774 N N . ILE A 1 103 ? 0.545 3.492 -29.070 1.00 98.69 103 ILE A N 1
ATOM 775 C CA . ILE A 1 103 ? 1.890 4.087 -29.110 1.00 98.69 103 ILE A CA 1
ATOM 776 C C . ILE A 1 103 ? 2.649 3.530 -30.307 1.00 98.69 103 ILE A C 1
ATOM 778 O O . ILE A 1 103 ? 2.768 2.317 -30.445 1.00 98.69 103 ILE A O 1
ATOM 782 N N . GLU A 1 104 ? 3.203 4.400 -31.143 1.00 98.50 104 GLU A N 1
ATOM 783 C CA . GLU A 1 104 ? 4.001 4.011 -32.308 1.00 98.50 104 GLU A CA 1
ATOM 784 C C . GLU A 1 104 ? 5.450 4.460 -32.128 1.00 98.50 104 GLU A C 1
ATOM 786 O O . GLU A 1 104 ? 5.747 5.657 -32.056 1.00 98.50 104 GLU A O 1
ATOM 791 N N . PHE A 1 105 ? 6.362 3.492 -32.091 1.00 97.56 105 PHE A N 1
ATOM 792 C CA . PHE A 1 105 ? 7.796 3.722 -31.972 1.00 97.56 105 PHE A CA 1
ATOM 793 C C . PHE A 1 105 ? 8.531 3.163 -33.190 1.00 97.56 105 PHE A C 1
ATOM 795 O O . PHE A 1 105 ? 8.282 2.044 -33.641 1.00 97.56 105 PHE A O 1
ATOM 802 N N . THR A 1 106 ? 9.476 3.937 -33.719 1.00 96.06 106 THR A N 1
ATOM 803 C CA . THR A 1 106 ? 10.404 3.498 -34.767 1.00 96.06 106 THR A CA 1
ATOM 804 C C . THR A 1 106 ? 11.818 3.725 -34.275 1.00 96.06 106 THR A C 1
ATOM 806 O O . THR A 1 106 ? 12.194 4.860 -33.977 1.00 96.06 106 THR A O 1
ATOM 809 N N . ARG A 1 107 ? 12.614 2.655 -34.209 1.00 93.12 107 ARG A N 1
ATOM 810 C CA . ARG A 1 107 ? 14.000 2.775 -33.777 1.00 93.12 107 ARG A CA 1
ATOM 811 C C . ARG A 1 107 ? 14.830 3.540 -34.810 1.00 93.12 107 ARG A C 1
ATOM 813 O O . ARG A 1 107 ? 14.798 3.219 -35.996 1.00 93.12 107 ARG A O 1
ATOM 820 N N . LYS A 1 108 ? 15.634 4.497 -34.340 1.00 88.69 108 LYS A N 1
ATOM 821 C CA . LYS A 1 108 ? 16.686 5.140 -35.139 1.00 88.69 108 LYS A CA 1
ATOM 822 C C . LYS A 1 108 ? 17.953 4.257 -35.148 1.00 88.69 108 LYS A C 1
ATOM 824 O O . LYS A 1 108 ? 18.380 3.847 -34.066 1.00 88.69 108 LYS A O 1
ATOM 829 N N . PRO A 1 109 ? 18.550 3.954 -36.317 1.00 83.44 109 PRO A N 1
ATOM 830 C CA . PRO A 1 109 ? 19.778 3.156 -36.402 1.00 83.44 109 PRO A CA 1
ATOM 831 C C . PRO A 1 109 ? 20.938 3.753 -35.590 1.00 83.44 109 PRO A C 1
ATOM 833 O O . PRO A 1 109 ? 21.062 4.974 -35.510 1.00 83.44 109 PRO A O 1
ATOM 836 N N . GLY A 1 110 ? 21.787 2.901 -35.003 1.00 74.88 110 GLY A N 1
ATOM 837 C CA . GLY A 1 110 ? 23.026 3.303 -34.314 1.00 74.88 110 GLY A CA 1
ATOM 838 C C . GLY A 1 110 ? 22.853 3.961 -32.936 1.00 74.88 110 GLY A C 1
ATOM 839 O O . GLY A 1 110 ? 23.832 4.176 -32.230 1.00 74.88 110 GLY A O 1
ATOM 840 N N . ALA A 1 111 ? 21.625 4.286 -32.520 1.00 77.75 111 ALA A N 1
ATOM 841 C CA . ALA A 1 111 ? 21.361 4.949 -31.245 1.00 77.75 111 ALA A CA 1
ATOM 842 C C . ALA A 1 111 ? 20.907 3.971 -30.148 1.00 77.75 111 ALA A C 1
ATOM 844 O O . ALA A 1 111 ? 20.233 2.962 -30.409 1.00 77.75 111 ALA A O 1
ATOM 845 N N . THR A 1 112 ? 21.202 4.333 -28.894 1.00 87.50 112 THR A N 1
ATOM 846 C CA . THR A 1 112 ? 20.473 3.818 -27.730 1.00 87.50 112 THR A CA 1
ATOM 847 C C . THR A 1 112 ? 18.997 4.154 -27.904 1.00 87.50 112 THR A C 1
ATOM 849 O O . THR A 1 112 ? 18.627 5.318 -28.054 1.00 87.50 112 THR A O 1
ATOM 852 N N . ALA A 1 113 ? 18.153 3.130 -27.901 1.00 90.88 113 ALA A N 1
ATOM 853 C CA . ALA A 1 113 ? 16.716 3.273 -28.048 1.00 90.88 113 ALA A CA 1
ATOM 854 C C . ALA A 1 113 ? 16.063 3.198 -26.672 1.00 90.88 113 ALA A C 1
ATOM 856 O O . ALA A 1 113 ? 16.186 2.189 -25.976 1.00 90.88 113 ALA A O 1
ATOM 857 N N . ARG A 1 114 ? 15.358 4.260 -26.282 1.00 91.44 114 ARG A N 1
ATOM 858 C CA . ARG A 1 114 ? 14.629 4.308 -25.018 1.00 91.44 114 ARG A CA 1
ATOM 859 C C . ARG A 1 114 ? 13.181 4.692 -25.265 1.00 91.44 114 ARG A C 1
ATOM 861 O O . ARG A 1 114 ? 12.909 5.755 -25.813 1.00 91.44 114 ARG A O 1
ATOM 868 N N . LEU A 1 115 ? 12.266 3.850 -24.802 1.00 94.44 115 LEU A N 1
ATOM 869 C CA . LEU A 1 115 ? 10.855 4.188 -24.688 1.00 94.44 115 LEU A CA 1
ATOM 870 C C . LEU A 1 115 ? 10.499 4.228 -23.204 1.00 94.44 115 LEU A C 1
ATOM 872 O O . LEU A 1 115 ? 10.732 3.271 -22.476 1.00 94.44 115 LEU A O 1
ATOM 876 N N . GLN A 1 116 ? 9.960 5.354 -22.749 1.00 93.56 116 GLN A N 1
ATOM 877 C CA . GLN A 1 116 ? 9.451 5.529 -21.394 1.00 93.56 116 GLN A CA 1
ATOM 878 C C . GLN A 1 116 ? 8.198 6.388 -21.495 1.00 93.56 116 GLN A C 1
ATOM 880 O O . GLN A 1 116 ? 8.299 7.591 -21.735 1.00 93.56 116 GLN A O 1
ATOM 885 N N . LEU A 1 117 ? 7.027 5.775 -21.328 1.00 96.69 117 LEU A N 1
ATOM 886 C CA . LEU A 1 117 ? 5.784 6.536 -21.294 1.00 96.69 117 LEU A CA 1
ATOM 887 C C . LEU A 1 117 ? 5.706 7.290 -19.967 1.00 96.69 117 LEU A C 1
ATOM 889 O O . LEU A 1 117 ? 5.805 6.693 -18.891 1.00 96.69 117 LEU A O 1
ATOM 893 N N . GLN A 1 118 ? 5.542 8.602 -20.050 1.00 96.25 118 GLN A N 1
ATOM 894 C CA . GLN A 1 118 ? 5.343 9.492 -18.917 1.00 96.25 118 GLN A CA 1
ATOM 895 C C . GLN A 1 118 ? 4.041 10.261 -19.096 1.00 96.25 118 GLN A C 1
ATOM 897 O O . GLN A 1 118 ? 3.578 10.467 -20.218 1.00 96.25 118 GLN A O 1
ATOM 902 N N . TRP A 1 119 ? 3.465 10.705 -17.991 1.00 96.25 119 TRP A N 1
ATOM 903 C CA . TRP A 1 119 ? 2.316 11.591 -17.977 1.00 96.25 119 TRP A CA 1
ATOM 904 C C . TRP A 1 119 ? 2.498 12.697 -16.948 1.00 96.25 119 TRP A C 1
ATOM 906 O O . TRP A 1 119 ? 3.325 12.597 -16.046 1.00 96.25 119 TRP A O 1
ATOM 916 N N . GLU A 1 120 ? 1.721 13.753 -17.079 1.00 94.69 120 GLU A N 1
ATOM 917 C CA . GLU A 1 120 ? 1.536 14.753 -16.038 1.00 94.69 120 GLU A CA 1
ATOM 918 C C . GLU A 1 120 ? 0.067 15.162 -16.010 1.00 94.69 120 GLU A C 1
ATOM 920 O O . GLU A 1 120 ? -0.659 14.987 -16.996 1.00 94.69 120 GLU A O 1
ATOM 925 N N . SER A 1 121 ? -0.353 15.721 -14.885 1.00 92.31 121 SER A N 1
ATOM 926 C CA . SER A 1 121 ? -1.692 16.256 -14.699 1.00 92.31 121 SER A CA 1
ATOM 927 C C . SER A 1 121 ? -1.616 17.527 -13.862 1.00 92.31 121 SER A C 1
ATOM 929 O O . SER A 1 121 ? -0.623 17.805 -13.197 1.00 92.31 121 SER A O 1
ATOM 931 N N . GLU A 1 122 ? -2.696 18.291 -13.815 1.00 88.69 122 GLU A N 1
ATOM 932 C CA . GLU A 1 122 ? -2.845 19.344 -12.807 1.00 88.69 122 GLU A CA 1
ATOM 933 C C . GLU A 1 122 ? -2.838 18.806 -11.362 1.00 88.69 122 GLU A C 1
ATOM 935 O O . GLU A 1 122 ? -2.627 19.566 -10.419 1.00 88.69 122 GLU A O 1
ATOM 940 N N . HIS A 1 123 ? -3.035 17.496 -11.185 1.00 87.06 123 HIS A N 1
ATOM 941 C CA . HIS A 1 123 ? -3.035 16.827 -9.884 1.00 87.06 123 HIS A CA 1
ATOM 942 C C . HIS A 1 123 ? -1.673 16.262 -9.463 1.00 87.06 123 HIS A C 1
ATOM 944 O O . HIS A 1 123 ? -1.506 15.918 -8.298 1.00 87.06 123 HIS A O 1
ATOM 950 N N . PHE A 1 124 ? -0.714 16.115 -10.381 1.00 88.62 124 PHE A N 1
ATOM 951 C CA . PHE A 1 124 ? 0.588 15.518 -10.080 1.00 88.62 124 PHE A CA 1
ATOM 952 C C . PHE A 1 124 ? 1.653 15.914 -11.108 1.00 88.62 124 PHE A C 1
ATOM 954 O O . PHE A 1 124 ? 1.377 16.094 -12.293 1.00 88.62 124 PHE A O 1
ATOM 961 N N . ALA A 1 125 ? 2.900 16.014 -10.648 1.00 88.75 125 ALA A N 1
ATOM 962 C CA . ALA A 1 125 ? 4.040 16.330 -11.502 1.00 88.75 125 ALA A CA 1
ATOM 963 C C . ALA A 1 125 ? 4.333 15.220 -12.525 1.00 88.75 125 ALA A C 1
ATOM 965 O O . ALA A 1 125 ? 3.931 14.071 -12.348 1.00 88.75 125 ALA A O 1
ATOM 966 N N . ARG A 1 126 ? 5.085 15.561 -13.577 1.00 92.31 126 ARG A N 1
ATOM 967 C CA . ARG A 1 126 ? 5.481 14.617 -14.626 1.00 92.31 126 ARG A CA 1
ATOM 968 C C . ARG A 1 126 ? 6.170 13.375 -14.057 1.00 92.31 126 ARG A C 1
ATOM 970 O O . ARG A 1 126 ? 7.206 13.471 -13.402 1.00 92.31 126 ARG A O 1
ATOM 977 N N . GLU A 1 127 ? 5.632 12.206 -14.381 1.00 91.62 127 GLU A N 1
ATOM 978 C CA . GLU A 1 127 ? 6.096 10.909 -13.893 1.00 91.62 127 GLU A CA 1
ATOM 979 C C . GLU A 1 127 ? 5.920 9.791 -14.934 1.00 91.62 127 GLU A C 1
ATOM 981 O O . GLU A 1 127 ? 5.097 9.925 -15.838 1.00 91.62 127 GLU A O 1
ATOM 986 N N . PRO A 1 128 ? 6.657 8.667 -14.836 1.00 93.31 128 PRO A N 1
ATOM 987 C CA . PRO A 1 128 ? 6.337 7.446 -15.574 1.00 93.31 128 PRO A CA 1
ATOM 988 C C . PRO A 1 128 ? 4.885 7.005 -15.376 1.00 93.31 128 PRO A C 1
ATOM 990 O O . PRO A 1 128 ? 4.414 6.950 -14.240 1.00 93.31 128 PRO A O 1
ATOM 993 N N . VAL A 1 129 ? 4.207 6.619 -16.460 1.00 95.06 129 VAL A N 1
ATOM 994 C CA . VAL A 1 129 ? 2.886 5.986 -16.359 1.00 95.06 129 VAL A CA 1
ATOM 995 C C . VAL A 1 129 ? 3.064 4.629 -15.671 1.00 95.06 129 VAL A C 1
ATOM 997 O O . VAL A 1 129 ? 3.805 3.784 -16.187 1.00 95.06 129 VAL A O 1
ATOM 1000 N N . PRO A 1 130 ? 2.426 4.392 -14.512 1.00 93.06 130 PRO A N 1
ATOM 1001 C CA . PRO A 1 130 ? 2.607 3.144 -13.791 1.00 93.06 130 PRO A CA 1
ATOM 1002 C C . PRO A 1 130 ? 1.930 1.989 -14.529 1.00 93.06 130 PRO A C 1
ATOM 1004 O O . PRO A 1 130 ? 0.879 2.155 -15.147 1.00 93.06 130 PRO A O 1
ATOM 1007 N N . HIS A 1 131 ? 2.491 0.783 -14.415 1.00 91.81 131 HIS A N 1
ATOM 1008 C CA . HIS A 1 131 ? 1.929 -0.422 -15.044 1.00 91.81 131 HIS A CA 1
ATOM 1009 C C . HIS A 1 131 ? 0.473 -0.696 -14.620 1.00 91.81 131 HIS A C 1
ATOM 1011 O O . HIS A 1 131 ? -0.304 -1.300 -15.351 1.00 91.81 131 HIS A O 1
ATOM 1017 N N . THR A 1 132 ? 0.084 -0.230 -13.434 1.00 91.50 132 THR A N 1
ATOM 1018 C CA . THR A 1 132 ? -1.270 -0.320 -12.874 1.00 91.50 132 THR A CA 1
ATOM 1019 C C . THR A 1 132 ? -2.289 0.487 -13.672 1.00 91.50 132 THR A C 1
ATOM 1021 O O . THR A 1 132 ? -3.471 0.149 -13.629 1.00 91.50 132 THR A O 1
ATOM 1024 N N . ALA A 1 133 ? -1.854 1.501 -14.428 1.00 94.69 133 ALA A N 1
ATOM 1025 C CA . ALA A 1 133 ? -2.683 2.302 -15.322 1.00 94.69 133 ALA A CA 1
ATOM 1026 C C . ALA A 1 133 ? -2.824 1.684 -16.725 1.00 94.69 133 ALA A C 1
ATOM 1028 O O . ALA A 1 133 ? -3.585 2.206 -17.532 1.00 94.69 133 ALA A O 1
ATOM 1029 N N . LEU A 1 134 ? -2.138 0.574 -17.022 1.00 95.25 134 LEU A N 1
ATOM 1030 C CA . LEU A 1 134 ? -2.098 -0.033 -18.353 1.00 95.25 134 LEU A CA 1
ATOM 1031 C C . LEU A 1 134 ? -2.782 -1.404 -18.362 1.00 95.25 134 LEU A C 1
ATOM 1033 O O . LEU A 1 134 ? -2.553 -2.244 -17.488 1.00 95.25 134 LEU A O 1
ATOM 1037 N N . ALA A 1 135 ? -3.639 -1.630 -19.352 1.00 94.81 135 ALA A N 1
ATOM 1038 C CA . ALA A 1 135 ? -4.338 -2.897 -19.544 1.00 94.81 135 ALA A CA 1
ATOM 1039 C C . ALA A 1 135 ? -4.616 -3.176 -21.028 1.00 94.81 135 ALA A C 1
ATOM 1041 O O . ALA A 1 135 ? -4.481 -2.292 -21.867 1.00 94.81 135 ALA A O 1
ATOM 1042 N N . ASN A 1 136 ? -5.016 -4.397 -21.370 1.00 94.31 136 ASN A N 1
ATOM 1043 C CA . ASN A 1 136 ? -5.424 -4.773 -22.720 1.00 94.31 136 ASN A CA 1
ATOM 1044 C C . ASN A 1 136 ? -6.545 -5.819 -22.683 1.00 94.31 136 ASN A C 1
ATOM 1046 O O . ASN A 1 136 ? -6.816 -6.407 -21.642 1.00 94.31 136 ASN A O 1
ATOM 1050 N N . ARG A 1 137 ? -7.211 -6.041 -23.818 1.00 92.62 137 ARG A N 1
ATOM 1051 C CA . ARG A 1 137 ? -8.327 -6.998 -23.947 1.00 92.62 137 ARG A CA 1
ATOM 1052 C C . ARG A 1 137 ? -8.010 -8.170 -24.875 1.00 92.62 137 ARG A C 1
ATOM 1054 O O . ARG A 1 137 ? -8.911 -8.920 -25.226 1.00 92.62 137 ARG A O 1
ATOM 1061 N N . GLU A 1 138 ? -6.767 -8.281 -25.330 1.00 89.94 138 GLU A N 1
ATOM 1062 C CA . GLU A 1 138 ? -6.414 -9.161 -26.443 1.00 89.94 138 GLU A CA 1
ATOM 1063 C C . GLU A 1 138 ? -5.530 -10.329 -26.009 1.00 89.94 138 GLU A C 1
ATOM 1065 O O . GLU A 1 138 ? -5.798 -11.463 -26.396 1.00 89.94 138 GLU A O 1
ATOM 1070 N N . LEU A 1 139 ? -4.479 -10.071 -25.226 1.00 84.38 139 LEU A N 1
ATOM 1071 C CA . LEU A 1 139 ? -3.451 -11.068 -24.959 1.00 84.38 139 LEU A CA 1
ATOM 1072 C C . LEU A 1 139 ? -3.015 -11.037 -23.496 1.00 84.38 139 LEU A C 1
ATOM 1074 O O . LEU A 1 139 ? -2.463 -10.052 -22.998 1.00 84.38 139 LEU A O 1
ATOM 1078 N N . ALA A 1 140 ? -3.222 -12.161 -22.814 1.00 81.25 140 ALA A N 1
ATOM 1079 C CA . ALA A 1 140 ? -2.622 -12.395 -21.511 1.00 81.25 140 ALA A CA 1
ATOM 1080 C C . ALA A 1 140 ? -1.100 -12.550 -21.657 1.00 81.25 140 ALA A C 1
ATOM 1082 O O . ALA A 1 140 ? -0.616 -13.302 -22.505 1.00 81.25 140 ALA A O 1
ATOM 1083 N N . TRP A 1 141 ? -0.339 -11.880 -20.790 1.00 74.81 141 TRP A N 1
ATOM 1084 C CA . TRP A 1 141 ? 1.127 -11.876 -20.854 1.00 74.81 141 TRP A CA 1
ATOM 1085 C C . TRP A 1 141 ? 1.744 -13.278 -20.730 1.00 74.81 141 TRP A C 1
ATOM 1087 O O . TRP A 1 141 ? 2.781 -13.556 -21.331 1.00 74.81 141 TRP A O 1
ATOM 1097 N N . THR A 1 142 ? 1.105 -14.184 -19.982 1.00 72.00 142 THR A N 1
ATOM 1098 C CA . THR A 1 142 ? 1.578 -15.563 -19.794 1.00 72.00 142 THR A CA 1
ATOM 1099 C C . THR A 1 142 ? 1.683 -16.313 -21.120 1.00 72.00 142 THR A C 1
ATOM 1101 O O . THR A 1 142 ? 2.635 -17.064 -21.313 1.00 72.00 142 THR A O 1
ATOM 1104 N N . ALA A 1 143 ? 0.765 -16.059 -22.058 1.00 71.44 143 ALA A N 1
ATOM 1105 C CA . ALA A 1 143 ? 0.802 -16.640 -23.396 1.00 71.44 143 ALA A CA 1
ATOM 1106 C C . ALA A 1 143 ? 1.971 -16.083 -24.228 1.00 71.44 143 ALA A C 1
ATOM 1108 O O . ALA A 1 143 ? 2.675 -16.844 -24.886 1.00 71.44 143 ALA A O 1
ATOM 1109 N N . SER A 1 144 ? 2.240 -14.775 -24.133 1.00 71.56 144 SER A N 1
ATOM 1110 C CA . SER A 1 144 ? 3.338 -14.117 -24.860 1.00 71.56 144 SER A CA 1
ATOM 1111 C C . SER A 1 144 ? 4.722 -14.620 -24.460 1.00 71.56 144 SER A C 1
ATOM 1113 O O . SER A 1 144 ? 5.648 -14.625 -25.263 1.00 71.56 144 SER A O 1
ATOM 1115 N N . ILE A 1 145 ? 4.879 -15.012 -23.201 1.00 69.94 145 ILE A N 1
ATOM 1116 C CA . ILE A 1 145 ? 6.150 -15.465 -22.648 1.00 69.94 145 ILE A CA 1
ATOM 1117 C C . ILE A 1 145 ? 6.581 -16.819 -23.205 1.00 69.94 145 ILE A C 1
ATOM 1119 O O . ILE A 1 145 ? 7.757 -17.004 -23.519 1.00 69.94 145 ILE A O 1
ATOM 1123 N N . THR A 1 146 ? 5.650 -17.769 -23.290 1.00 70.50 146 THR A N 1
ATOM 1124 C CA . THR A 1 146 ? 5.953 -19.128 -23.748 1.00 70.50 146 THR A CA 1
ATOM 1125 C C . THR A 1 146 ? 6.475 -19.098 -25.181 1.00 70.50 146 THR A C 1
ATOM 1127 O O . THR A 1 146 ? 7.477 -19.738 -25.493 1.00 70.50 146 THR A O 1
ATOM 1130 N N . GLU A 1 147 ? 5.847 -18.280 -26.025 1.00 69.00 147 GLU A N 1
ATOM 1131 C CA . GLU A 1 147 ? 6.250 -18.066 -27.414 1.00 69.00 147 GLU A CA 1
ATOM 1132 C C . GLU A 1 147 ? 7.628 -17.389 -27.521 1.00 69.00 147 GLU A C 1
ATOM 1134 O O . GLU A 1 147 ? 8.493 -17.838 -28.275 1.00 69.00 147 GLU A O 1
ATOM 1139 N N . GLN A 1 148 ? 7.883 -16.359 -26.708 1.00 69.44 148 GLN A N 1
ATOM 1140 C CA . GLN A 1 148 ? 9.158 -15.637 -26.725 1.00 69.44 148 GLN A CA 1
ATOM 1141 C C . GLN A 1 148 ? 10.353 -16.486 -26.269 1.00 69.44 148 GLN A C 1
ATOM 1143 O O . GLN A 1 148 ? 11.432 -16.385 -26.855 1.00 69.44 148 GLN A O 1
ATOM 1148 N N . VAL A 1 149 ? 10.178 -17.339 -25.251 1.00 68.38 149 VAL A N 1
ATOM 1149 C CA . VAL A 1 149 ? 11.238 -18.250 -24.776 1.00 68.38 149 VAL A CA 1
ATOM 1150 C C . VAL A 1 149 ? 11.618 -19.264 -25.855 1.00 68.38 149 VAL A C 1
ATOM 1152 O O . VAL A 1 149 ? 12.806 -19.515 -26.057 1.00 68.38 149 VAL A O 1
ATOM 1155 N N . ALA A 1 150 ? 10.637 -19.805 -26.580 1.00 70.19 150 ALA A N 1
ATOM 1156 C CA . ALA A 1 150 ? 10.901 -20.709 -27.696 1.00 70.19 150 ALA A CA 1
ATOM 1157 C C . ALA A 1 150 ? 11.667 -20.004 -28.834 1.00 70.19 150 ALA A C 1
ATOM 1159 O O . ALA A 1 150 ? 12.597 -20.574 -29.403 1.00 70.19 150 ALA A O 1
ATOM 1160 N N . ALA A 1 151 ? 11.332 -18.743 -29.132 1.00 67.06 151 ALA A N 1
ATOM 1161 C CA . ALA A 1 151 ? 11.992 -17.962 -30.178 1.00 67.06 151 ALA A CA 1
ATOM 1162 C C . ALA A 1 151 ? 13.444 -17.553 -29.840 1.00 67.06 151 ALA A C 1
ATOM 1164 O O . ALA A 1 151 ? 14.268 -17.432 -30.747 1.00 67.06 151 ALA A O 1
ATOM 1165 N N . GLU A 1 152 ? 13.779 -17.339 -28.562 1.00 66.19 152 GLU A N 1
ATOM 1166 C CA . GLU A 1 152 ? 15.139 -16.980 -28.113 1.00 66.19 152 GLU A CA 1
ATOM 1167 C C . GLU A 1 152 ? 16.146 -18.108 -28.348 1.00 66.19 152 GLU A C 1
ATOM 1169 O O . GLU A 1 152 ? 17.251 -17.851 -28.816 1.00 66.19 152 GLU A O 1
ATOM 1174 N N . GLN A 1 153 ? 15.754 -19.363 -28.107 1.00 62.19 153 GLN A N 1
ATOM 1175 C CA . GLN A 1 153 ? 16.616 -20.529 -28.355 1.00 62.19 153 GLN A CA 1
ATOM 1176 C C . GLN A 1 153 ? 17.029 -20.661 -29.832 1.00 62.19 153 GLN A C 1
ATOM 1178 O O . GLN A 1 153 ? 18.027 -21.311 -30.136 1.00 62.19 153 GLN A O 1
ATOM 1183 N N . ALA A 1 154 ? 16.284 -20.025 -30.740 1.00 59.53 154 ALA A N 1
ATOM 1184 C CA . ALA A 1 154 ? 16.508 -20.044 -32.180 1.00 59.53 154 ALA A CA 1
ATOM 1185 C C . ALA A 1 154 ? 17.170 -18.762 -32.733 1.00 59.53 154 ALA A C 1
ATOM 1187 O O . ALA A 1 154 ? 17.358 -18.661 -33.948 1.00 59.53 154 ALA A O 1
ATOM 1188 N N . SER A 1 155 ? 17.504 -17.771 -31.893 1.00 64.94 155 SER A N 1
ATOM 1189 C CA . SER A 1 155 ? 18.018 -16.466 -32.339 1.00 64.94 155 SER A CA 1
ATOM 1190 C C . SER A 1 155 ? 19.388 -16.113 -31.762 1.00 64.94 155 SER A C 1
ATOM 1192 O O . SER A 1 155 ? 19.692 -16.400 -30.610 1.00 64.94 155 SER A O 1
ATOM 1194 N N . ALA A 1 156 ? 20.203 -15.423 -32.566 1.00 61.38 156 ALA A N 1
ATOM 1195 C CA . ALA A 1 156 ? 21.511 -14.892 -32.177 1.00 61.38 156 ALA A CA 1
ATOM 1196 C C . ALA A 1 156 ? 21.480 -13.404 -31.755 1.00 61.38 156 ALA A C 1
ATOM 1198 O O . ALA A 1 156 ? 22.520 -12.850 -31.404 1.00 61.38 156 ALA A O 1
ATOM 1199 N N . ALA A 1 157 ? 20.324 -12.727 -31.816 1.00 70.12 157 ALA A N 1
ATOM 1200 C CA . ALA A 1 157 ? 20.210 -11.310 -31.456 1.00 70.12 157 ALA A CA 1
ATOM 1201 C C . ALA A 1 157 ? 20.106 -11.111 -29.931 1.00 70.12 157 ALA A C 1
ATOM 1203 O O . ALA A 1 157 ? 19.325 -11.794 -29.268 1.00 70.12 157 ALA A O 1
ATOM 1204 N N . SER A 1 158 ? 20.838 -10.134 -29.378 1.00 84.88 158 SER A N 1
ATOM 1205 C CA . SER A 1 158 ? 20.670 -9.709 -27.978 1.00 84.88 158 SER A CA 1
ATOM 1206 C C . SER A 1 158 ? 19.264 -9.143 -27.785 1.00 84.88 158 SER A C 1
ATOM 1208 O O . SER A 1 158 ? 18.892 -8.209 -28.484 1.00 84.88 158 SER A O 1
ATOM 1210 N N . ALA A 1 159 ? 18.470 -9.682 -26.859 1.00 89.69 159 ALA A N 1
ATOM 1211 C CA . ALA A 1 159 ? 17.125 -9.188 -26.555 1.00 89.69 159 ALA A CA 1
ATOM 1212 C C . ALA A 1 159 ? 16.945 -9.046 -25.031 1.00 89.69 159 ALA A C 1
ATOM 1214 O O . ALA A 1 159 ? 16.487 -9.986 -24.378 1.00 89.69 159 ALA A O 1
ATOM 1215 N N . PRO A 1 160 ? 17.305 -7.893 -24.431 1.00 90.19 160 PRO A N 1
ATOM 1216 C CA . PRO A 1 160 ? 17.343 -7.719 -22.977 1.00 90.19 160 PRO A CA 1
ATOM 1217 C C . PRO A 1 160 ? 16.025 -7.994 -22.252 1.00 90.19 160 PRO A C 1
ATOM 1219 O O . PRO A 1 160 ? 16.015 -8.624 -21.198 1.00 90.19 160 PRO A O 1
ATOM 1222 N N . LEU A 1 161 ? 14.894 -7.566 -22.814 1.00 87.88 161 LEU A N 1
ATOM 1223 C CA . LEU A 1 161 ? 13.580 -7.818 -22.211 1.00 87.88 161 LEU A CA 1
ATOM 1224 C C . LEU A 1 161 ? 13.318 -9.323 -22.090 1.00 87.88 161 LEU A C 1
ATOM 1226 O O . LEU A 1 161 ? 12.856 -9.806 -21.060 1.00 87.88 161 LEU A O 1
ATOM 1230 N N . GLN A 1 162 ? 13.714 -10.081 -23.105 1.00 85.25 162 GLN A N 1
ATOM 1231 C CA . GLN A 1 162 ? 13.592 -11.525 -23.096 1.00 85.25 162 GLN A CA 1
ATOM 1232 C C . GLN A 1 162 ? 14.635 -12.196 -22.186 1.00 85.25 162 GLN A C 1
ATOM 1234 O O . GLN A 1 162 ? 14.292 -13.095 -21.417 1.00 85.25 162 GLN A O 1
ATOM 1239 N N . ALA A 1 163 ? 15.877 -11.708 -22.167 1.00 89.00 163 ALA A N 1
ATOM 1240 C CA . ALA A 1 163 ? 16.893 -12.177 -21.226 1.00 89.00 163 ALA A CA 1
ATOM 1241 C C . ALA A 1 163 ? 16.455 -11.978 -19.761 1.00 89.00 163 ALA A C 1
ATOM 1243 O O . ALA A 1 163 ? 16.684 -12.858 -18.929 1.00 89.00 163 ALA A O 1
ATOM 1244 N N . PHE A 1 164 ? 15.761 -10.875 -19.450 1.00 91.19 164 PHE A N 1
ATOM 1245 C CA . PHE A 1 164 ? 15.129 -10.644 -18.148 1.00 91.19 164 PHE A CA 1
ATOM 1246 C C . PHE A 1 164 ? 14.110 -11.741 -17.819 1.00 91.19 164 PHE A C 1
ATOM 1248 O O . PHE A 1 164 ? 14.163 -12.351 -16.748 1.00 91.19 164 PHE A O 1
ATOM 1255 N N . HIS A 1 165 ? 13.202 -12.034 -18.753 1.00 86.31 165 HIS A N 1
ATOM 1256 C CA . HIS A 1 165 ? 12.190 -13.078 -18.603 1.00 86.31 165 HIS A CA 1
ATOM 1257 C C . HIS A 1 165 ? 12.805 -14.466 -18.390 1.00 86.31 165 HIS A C 1
ATOM 1259 O O . HIS A 1 165 ? 12.348 -15.225 -17.535 1.00 86.31 165 HIS A O 1
ATOM 1265 N N . ARG A 1 166 ? 13.844 -14.803 -19.156 1.00 86.44 166 ARG A N 1
ATOM 1266 C CA . ARG A 1 166 ? 14.558 -16.075 -19.039 1.00 86.44 166 ARG A CA 1
ATOM 1267 C C . ARG A 1 166 ? 15.239 -16.197 -17.679 1.00 86.44 166 ARG A C 1
ATOM 1269 O O . ARG A 1 166 ? 14.950 -17.139 -16.948 1.00 86.44 166 ARG A O 1
ATOM 1276 N N . LEU A 1 167 ? 16.073 -15.226 -17.304 1.00 90.31 167 LEU A N 1
ATOM 1277 C CA . LEU A 1 167 ? 16.847 -15.293 -16.062 1.00 90.31 167 LEU A CA 1
ATOM 1278 C C . LEU A 1 167 ? 15.967 -15.259 -14.809 1.00 90.31 167 LEU A C 1
ATOM 1280 O O . LEU A 1 167 ? 16.223 -16.009 -13.873 1.00 90.31 167 LEU A O 1
ATOM 1284 N N . THR A 1 168 ? 14.893 -14.465 -14.788 1.00 90.50 168 THR A N 1
ATOM 1285 C CA . THR A 1 168 ? 13.953 -14.471 -13.650 1.00 90.50 168 THR A CA 1
ATOM 1286 C C . THR A 1 168 ? 13.244 -15.818 -13.472 1.00 90.50 168 THR A C 1
ATOM 1288 O O . THR A 1 168 ? 12.924 -16.179 -12.340 1.00 90.50 168 THR A O 1
ATOM 1291 N N . ARG A 1 169 ? 13.039 -16.602 -14.542 1.00 87.25 169 ARG A N 1
ATOM 1292 C CA . ARG A 1 169 ? 12.535 -17.986 -14.446 1.00 87.25 169 ARG A CA 1
ATOM 1293 C C . ARG A 1 169 ? 13.613 -18.976 -14.046 1.00 87.25 169 ARG A C 1
ATOM 1295 O O . ARG A 1 169 ? 13.363 -19.793 -13.171 1.00 87.25 169 ARG A O 1
ATOM 1302 N N . THR A 1 170 ? 14.802 -18.882 -14.638 1.00 88.62 170 THR A N 1
ATOM 1303 C CA . THR A 1 170 ? 15.951 -19.723 -14.266 1.00 88.62 170 THR A CA 1
ATOM 1304 C C . THR A 1 170 ? 16.277 -19.595 -12.778 1.00 88.62 170 THR A C 1
ATOM 1306 O O . THR A 1 170 ? 16.638 -20.576 -12.139 1.00 88.62 170 THR A O 1
ATOM 1309 N N . HIS A 1 171 ? 16.103 -18.401 -12.210 1.00 90.75 171 HIS A N 1
ATOM 1310 C CA . HIS A 1 171 ? 16.289 -18.137 -10.785 1.00 90.75 171 HIS A CA 1
ATOM 1311 C C . HIS A 1 171 ? 15.006 -18.257 -9.951 1.00 90.75 171 HIS A C 1
ATOM 1313 O O . HIS A 1 171 ? 14.990 -17.793 -8.812 1.00 90.75 171 HIS A O 1
ATOM 1319 N N . HIS A 1 172 ? 13.933 -18.851 -10.488 1.00 89.19 172 HIS A N 1
ATOM 1320 C CA . HIS A 1 172 ? 12.698 -19.133 -9.748 1.00 89.19 172 HIS A CA 1
ATOM 1321 C C . HIS A 1 172 ? 12.045 -17.897 -9.094 1.00 89.19 172 HIS A C 1
ATOM 1323 O O . HIS A 1 172 ? 11.264 -18.004 -8.150 1.00 89.19 172 HIS A O 1
ATOM 1329 N N . CYS A 1 173 ? 12.320 -16.684 -9.593 1.00 89.19 173 CYS A N 1
ATOM 1330 C CA . CYS A 1 173 ? 11.791 -15.448 -9.010 1.00 89.19 173 CYS A CA 1
ATOM 1331 C C . CYS A 1 173 ? 10.259 -15.408 -9.093 1.00 89.19 173 CYS A C 1
ATOM 1333 O O . CYS A 1 173 ? 9.592 -14.942 -8.167 1.00 89.19 173 CYS A O 1
ATOM 1335 N N . ALA 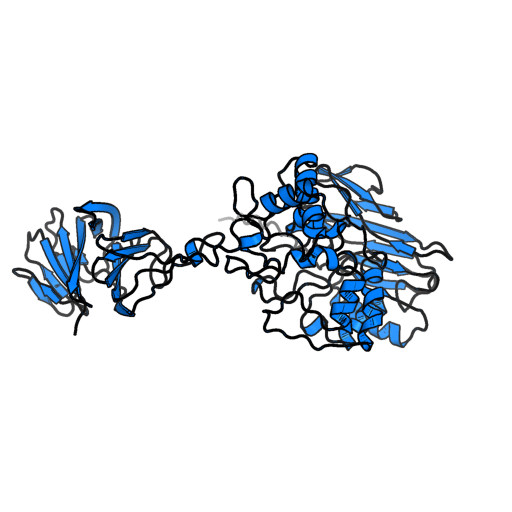A 1 174 ? 9.707 -15.927 -10.193 1.00 85.50 174 ALA A N 1
ATOM 1336 C CA . ALA A 1 174 ? 8.272 -15.980 -10.448 1.00 85.50 174 ALA A CA 1
ATOM 1337 C C . ALA A 1 174 ? 7.515 -16.940 -9.513 1.00 85.50 174 ALA A C 1
ATOM 1339 O O . ALA A 1 174 ? 6.293 -16.838 -9.429 1.00 85.50 174 ALA A O 1
ATOM 1340 N N . ASP A 1 175 ? 8.195 -17.830 -8.788 1.00 85.56 175 ASP A N 1
ATOM 1341 C CA . ASP A 1 175 ? 7.539 -18.773 -7.870 1.00 85.56 175 ASP A CA 1
ATOM 1342 C C . ASP A 1 175 ? 6.936 -18.032 -6.665 1.00 85.56 175 ASP A C 1
ATOM 1344 O O . ASP A 1 175 ? 5.917 -18.441 -6.110 1.00 85.56 175 ASP A O 1
ATOM 1348 N N . CYS A 1 176 ? 7.523 -16.884 -6.304 1.00 83.25 176 CYS A N 1
ATOM 1349 C CA . CYS A 1 176 ? 7.038 -16.011 -5.235 1.00 83.25 176 CYS A CA 1
ATOM 1350 C C . CYS A 1 176 ? 6.564 -14.645 -5.750 1.00 83.25 176 CYS A C 1
ATOM 1352 O O . CYS A 1 176 ? 5.500 -14.173 -5.354 1.00 83.25 176 CYS A O 1
ATOM 1354 N N . HIS A 1 177 ? 7.344 -13.986 -6.606 1.00 87.62 177 HIS A N 1
ATOM 1355 C CA . HIS A 1 177 ? 7.085 -12.608 -7.011 1.00 87.62 177 HIS A CA 1
ATOM 1356 C C . HIS A 1 177 ? 6.088 -12.511 -8.170 1.00 87.62 177 HIS A C 1
ATOM 1358 O O . HIS A 1 177 ? 6.097 -13.335 -9.087 1.00 87.62 177 HIS A O 1
ATOM 1364 N N . GLU A 1 178 ? 5.270 -11.452 -8.169 1.00 85.00 178 GLU A N 1
ATOM 1365 C CA . GLU A 1 178 ? 4.623 -11.003 -9.406 1.00 85.00 178 GLU A CA 1
ATOM 1366 C C . GLU A 1 178 ? 5.645 -10.242 -10.248 1.00 85.00 178 GLU A C 1
ATOM 1368 O O . GLU A 1 178 ? 6.350 -9.387 -9.718 1.00 85.00 178 GLU A O 1
ATOM 1373 N N . LEU A 1 179 ? 5.731 -10.531 -11.543 1.00 83.50 179 LEU A N 1
ATOM 1374 C CA . LEU A 1 179 ? 6.640 -9.829 -12.450 1.00 83.50 179 LEU A CA 1
ATOM 1375 C C . LEU A 1 179 ? 5.901 -8.803 -13.316 1.00 83.50 179 LEU A C 1
ATOM 1377 O O . LEU A 1 179 ? 6.545 -7.873 -13.800 1.00 83.50 179 LEU A O 1
ATOM 1381 N N . TYR A 1 180 ? 4.583 -8.968 -13.505 1.00 76.06 180 TYR A N 1
ATOM 1382 C CA . TYR A 1 180 ? 3.807 -8.251 -14.519 1.00 76.06 180 TYR A CA 1
ATOM 1383 C C . TYR A 1 180 ? 2.403 -7.822 -14.047 1.00 76.06 180 TYR A C 1
ATOM 1385 O O . TYR A 1 180 ? 1.450 -7.769 -14.825 1.00 76.06 180 TYR A O 1
ATOM 1393 N N . GLY A 1 181 ? 2.267 -7.489 -12.764 1.00 70.06 181 GLY A N 1
ATOM 1394 C CA . GLY A 1 181 ? 0.996 -7.191 -12.109 1.00 70.06 181 GLY A CA 1
ATOM 1395 C C . GLY A 1 181 ? 1.138 -6.750 -10.644 1.00 70.06 181 GLY A C 1
ATOM 1396 O O . GLY A 1 181 ? 2.259 -6.597 -10.144 1.00 70.06 181 GLY A O 1
ATOM 1397 N N . PRO A 1 182 ? 0.011 -6.513 -9.945 1.00 65.69 182 PRO A N 1
ATOM 1398 C CA . PRO A 1 182 ? 0.005 -6.299 -8.494 1.00 65.69 182 PRO A CA 1
ATOM 1399 C C . PRO A 1 182 ? 0.622 -7.501 -7.767 1.00 65.69 182 PRO A C 1
ATOM 1401 O O . PRO A 1 182 ? 0.666 -8.598 -8.316 1.00 65.69 182 PRO A O 1
ATOM 1404 N N . ALA A 1 183 ? 1.134 -7.325 -6.549 1.00 65.31 183 ALA A N 1
ATOM 1405 C CA . ALA A 1 183 ? 1.815 -8.427 -5.866 1.00 65.31 183 ALA A CA 1
ATOM 1406 C C . ALA A 1 183 ? 0.876 -9.648 -5.740 1.00 65.31 183 ALA A C 1
ATOM 1408 O O . ALA A 1 183 ? -0.267 -9.499 -5.319 1.00 65.31 183 ALA A O 1
ATOM 1409 N N . LYS A 1 184 ? 1.352 -10.865 -6.069 1.00 58.88 184 LYS A N 1
ATOM 1410 C CA . LYS A 1 184 ? 0.531 -12.102 -6.133 1.00 58.88 184 LYS A CA 1
ATOM 1411 C C . LYS A 1 184 ? -0.333 -12.367 -4.893 1.00 58.88 184 LYS A C 1
ATOM 1413 O O . LYS A 1 184 ? -1.316 -13.090 -4.979 1.00 58.88 184 LYS A O 1
ATOM 1418 N N . ARG A 1 185 ? 0.062 -11.816 -3.742 1.00 55.03 185 ARG A N 1
ATOM 1419 C CA . ARG A 1 185 ? -0.528 -12.043 -2.415 1.00 55.03 185 ARG A CA 1
ATOM 1420 C C . ARG A 1 185 ? -0.963 -10.746 -1.726 1.00 55.03 185 ARG A C 1
ATOM 1422 O O . ARG A 1 185 ? -1.010 -10.673 -0.506 1.00 55.03 185 ARG A O 1
ATOM 1429 N N . GLU A 1 186 ? -1.275 -9.705 -2.496 1.00 47.81 186 GLU A N 1
ATOM 1430 C CA . GLU A 1 186 ? -1.691 -8.385 -1.989 1.00 47.81 186 GLU A CA 1
ATOM 1431 C C . GLU A 1 186 ? -2.979 -8.424 -1.133 1.00 47.81 186 GLU A C 1
ATOM 1433 O O . GLU A 1 186 ? -3.246 -7.496 -0.376 1.00 47.81 186 GLU A O 1
ATOM 1438 N N . LEU A 1 187 ? -3.718 -9.542 -1.161 1.00 44.69 187 LEU A N 1
ATOM 1439 C CA . LEU A 1 187 ? -4.888 -9.818 -0.316 1.00 44.69 187 LEU A CA 1
ATOM 1440 C C . LEU A 1 187 ? -4.575 -10.624 0.968 1.00 44.69 187 LEU A C 1
ATOM 1442 O O . LEU A 1 187 ? -5.471 -10.820 1.783 1.00 44.69 187 LEU A O 1
ATOM 1446 N N . GLU A 1 188 ? -3.330 -11.076 1.179 1.00 44.44 188 GLU A N 1
ATOM 1447 C CA . GLU A 1 188 ? -2.932 -11.959 2.300 1.00 44.44 188 GLU A CA 1
ATOM 1448 C C . GLU A 1 188 ? -2.102 -11.248 3.397 1.00 44.44 188 GLU A C 1
ATOM 1450 O O . GLU A 1 188 ? -1.695 -11.869 4.377 1.00 44.44 188 GLU A O 1
ATOM 1455 N N . GLY A 1 189 ? -1.865 -9.934 3.277 1.00 51.81 189 GLY A N 1
ATOM 1456 C CA . GLY A 1 189 ? -1.256 -9.106 4.330 1.00 51.81 189 GLY A CA 1
ATOM 1457 C C . GLY A 1 189 ? 0.251 -8.826 4.189 1.00 51.81 189 GLY A C 1
ATOM 1458 O O . GLY A 1 189 ? 0.861 -9.002 3.135 1.00 51.81 189 GLY A O 1
ATOM 1459 N N . ALA A 1 190 ? 0.868 -8.329 5.271 1.00 53.97 190 ALA A N 1
ATOM 1460 C CA . ALA A 1 190 ? 2.225 -7.752 5.299 1.00 53.97 190 ALA A CA 1
ATOM 1461 C C . ALA A 1 190 ? 3.380 -8.732 4.973 1.00 53.97 190 ALA A C 1
ATOM 1463 O O . ALA A 1 190 ? 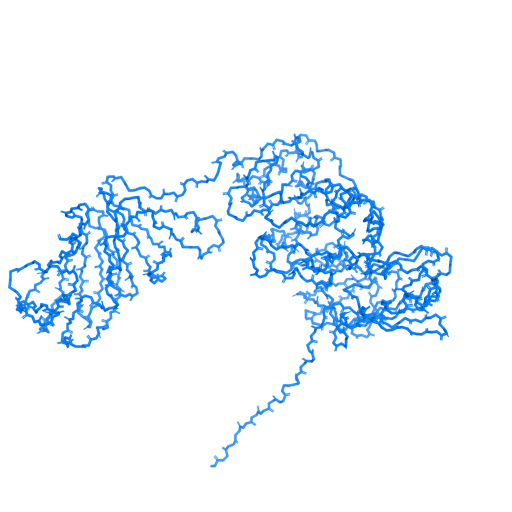4.533 -8.309 4.844 1.00 53.97 190 ALA A O 1
ATOM 1464 N N . GLU A 1 191 ? 3.085 -10.025 4.820 1.00 62.31 191 GLU A N 1
ATOM 1465 C CA . GLU A 1 191 ? 4.055 -11.089 4.528 1.00 62.31 191 GLU A CA 1
ATOM 1466 C C . GLU A 1 191 ? 4.159 -11.441 3.030 1.00 62.31 191 GLU A C 1
ATOM 1468 O O . GLU A 1 191 ? 4.939 -12.313 2.646 1.00 62.31 191 GLU A O 1
ATOM 1473 N N . ALA A 1 192 ? 3.425 -10.746 2.155 1.00 71.88 192 ALA A N 1
ATOM 1474 C CA . ALA A 1 192 ? 3.490 -10.972 0.715 1.00 71.88 192 ALA A CA 1
ATOM 1475 C C . ALA A 1 192 ? 4.851 -10.553 0.100 1.00 71.88 192 ALA A C 1
ATOM 1477 O O . ALA A 1 192 ? 5.358 -9.454 0.391 1.00 71.88 192 ALA A O 1
ATOM 1478 N N . PRO A 1 193 ? 5.444 -11.376 -0.795 1.00 80.62 193 PRO A N 1
ATOM 1479 C CA . PRO A 1 193 ? 6.588 -10.957 -1.600 1.00 80.62 193 PRO A CA 1
ATOM 1480 C C . PRO A 1 193 ? 6.187 -9.772 -2.499 1.00 80.62 193 PRO A C 1
ATOM 1482 O O . PRO A 1 193 ? 5.084 -9.762 -3.049 1.00 80.62 193 PRO A O 1
ATOM 1485 N N . PRO A 1 194 ? 7.047 -8.748 -2.656 1.00 83.50 194 PRO A N 1
ATOM 1486 C CA . PRO A 1 194 ? 6.712 -7.573 -3.455 1.00 83.50 194 PRO A CA 1
ATOM 1487 C C . PRO A 1 194 ? 6.579 -7.917 -4.943 1.00 83.50 194 PRO A C 1
ATOM 1489 O O . PRO A 1 194 ? 7.265 -8.813 -5.436 1.00 83.50 194 PRO A O 1
ATOM 1492 N N . SER A 1 195 ? 5.771 -7.148 -5.675 1.00 87.44 195 SER A N 1
ATOM 1493 C CA . SER A 1 195 ? 5.843 -7.148 -7.138 1.00 87.44 195 SER A CA 1
ATOM 1494 C C . SER A 1 195 ? 7.216 -6.644 -7.593 1.00 87.44 195 SER A C 1
ATOM 1496 O O . SER A 1 195 ? 7.769 -5.691 -7.033 1.00 87.44 195 SER A O 1
ATOM 1498 N N . LEU A 1 196 ? 7.766 -7.316 -8.595 1.00 90.19 196 LEU A N 1
ATOM 1499 C CA . LEU A 1 196 ? 8.981 -6.955 -9.314 1.00 90.19 196 LEU A CA 1
ATOM 1500 C C . LEU A 1 196 ? 8.671 -6.189 -10.607 1.00 90.19 196 LEU A C 1
ATOM 1502 O O . LEU A 1 196 ? 9.599 -5.780 -11.305 1.00 90.19 196 LEU A O 1
ATOM 1506 N N . THR A 1 197 ? 7.387 -5.961 -10.902 1.00 87.44 197 THR A N 1
ATOM 1507 C CA . THR A 1 197 ? 6.969 -5.118 -12.025 1.00 87.44 197 THR A CA 1
ATOM 1508 C C . THR A 1 197 ? 7.571 -3.727 -11.861 1.00 87.44 197 THR A C 1
ATOM 1510 O O . THR A 1 197 ? 7.412 -3.099 -10.815 1.00 87.44 197 THR A O 1
ATOM 1513 N N . ASP A 1 198 ? 8.281 -3.251 -12.886 1.00 87.56 198 ASP A N 1
ATOM 1514 C CA . ASP A 1 198 ? 8.896 -1.916 -12.916 1.00 87.56 198 ASP A CA 1
ATOM 1515 C C . ASP A 1 198 ? 9.944 -1.662 -11.804 1.00 87.56 198 ASP A C 1
ATOM 1517 O O . ASP A 1 198 ? 10.299 -0.521 -11.496 1.00 87.56 198 ASP A O 1
ATOM 1521 N N . ALA A 1 199 ? 10.500 -2.719 -11.194 1.00 92.25 199 ALA A N 1
ATOM 1522 C CA . ALA A 1 199 ? 11.462 -2.579 -10.099 1.00 92.25 199 ALA A CA 1
ATOM 1523 C C . ALA A 1 199 ? 12.746 -1.823 -10.499 1.00 92.25 199 ALA A C 1
ATOM 1525 O O . ALA A 1 199 ? 13.376 -1.206 -9.638 1.00 92.25 199 ALA A O 1
ATOM 1526 N N . GLY A 1 200 ? 13.106 -1.805 -11.788 1.00 92.19 200 GLY A N 1
ATOM 1527 C CA . GLY A 1 200 ? 14.226 -1.014 -12.309 1.00 92.19 200 GLY A CA 1
ATOM 1528 C C . GLY A 1 200 ? 14.024 0.502 -12.245 1.00 92.19 200 GLY A C 1
ATOM 1529 O O . GLY A 1 200 ? 14.999 1.231 -12.095 1.00 92.19 200 GLY A O 1
ATOM 1530 N N . ASN A 1 201 ? 12.778 0.990 -12.281 1.00 90.56 201 ASN A N 1
AT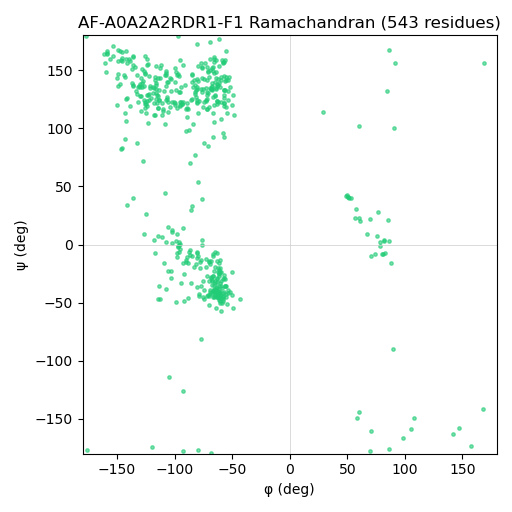OM 1531 C CA . ASN A 1 201 ? 12.461 2.402 -12.030 1.00 90.56 201 ASN A CA 1
ATOM 1532 C C . ASN A 1 201 ? 12.388 2.728 -10.531 1.00 90.56 201 ASN A C 1
ATOM 1534 O O . ASN A 1 201 ? 12.432 3.893 -10.148 1.00 90.56 201 ASN A O 1
ATOM 1538 N N . LYS A 1 202 ? 12.266 1.712 -9.672 1.00 93.94 202 LYS A N 1
ATOM 1539 C CA . LYS A 1 202 ? 12.133 1.867 -8.220 1.00 93.94 202 LYS A CA 1
ATOM 1540 C C . LYS A 1 202 ? 13.465 1.834 -7.488 1.00 93.94 202 LYS A C 1
ATOM 1542 O O . LYS A 1 202 ? 13.700 2.640 -6.589 1.00 93.94 202 LYS A O 1
ATOM 1547 N N . LEU A 1 203 ? 14.287 0.839 -7.800 1.00 95.75 203 LEU A N 1
ATOM 1548 C CA . LEU A 1 203 ? 15.459 0.486 -7.012 1.00 95.75 203 LEU A CA 1
ATOM 1549 C C . LEU A 1 203 ? 16.728 1.101 -7.596 1.00 95.75 203 LEU A C 1
ATOM 1551 O O . LEU A 1 203 ? 16.884 1.253 -8.809 1.00 95.75 203 LEU A O 1
ATOM 1555 N N . ARG A 1 204 ? 17.657 1.447 -6.711 1.00 96.44 204 ARG A N 1
ATOM 1556 C CA . ARG A 1 204 ? 19.016 1.836 -7.094 1.00 96.44 204 ARG A CA 1
ATOM 1557 C C . ARG A 1 204 ? 19.800 0.615 -7.583 1.00 96.44 204 ARG A C 1
ATOM 1559 O O . ARG A 1 204 ? 19.558 -0.502 -7.122 1.00 96.44 204 ARG A O 1
ATOM 1566 N N . ALA A 1 205 ? 20.736 0.810 -8.511 1.00 95.94 205 ALA A N 1
ATOM 1567 C CA . ALA A 1 205 ? 21.555 -0.279 -9.052 1.00 95.94 205 ALA A CA 1
ATOM 1568 C C . ALA A 1 205 ? 22.432 -0.930 -7.969 1.00 95.94 205 ALA A C 1
ATOM 1570 O O . ALA A 1 205 ? 22.527 -2.161 -7.899 1.00 95.94 205 ALA A O 1
ATOM 1571 N N . SER A 1 206 ? 23.004 -0.114 -7.080 1.00 96.25 206 SER A N 1
ATOM 1572 C CA . SER A 1 206 ? 23.717 -0.572 -5.885 1.00 96.25 206 SER A CA 1
ATOM 1573 C C . SER A 1 206 ? 22.840 -1.476 -5.008 1.00 96.25 206 SER A C 1
ATOM 1575 O O . SER A 1 206 ? 23.256 -2.569 -4.619 1.00 96.25 206 SER A O 1
ATOM 1577 N N . TRP A 1 207 ? 21.587 -1.078 -4.770 1.00 96.25 207 TRP A N 1
ATOM 1578 C CA . TRP A 1 207 ? 20.633 -1.855 -3.985 1.00 96.25 207 TRP A CA 1
ATOM 1579 C C . TRP A 1 207 ? 20.239 -3.171 -4.661 1.00 96.25 207 TRP A C 1
ATOM 1581 O O . TRP A 1 207 ? 20.230 -4.216 -4.011 1.00 96.25 207 TRP A O 1
ATOM 1591 N N . LEU A 1 208 ? 19.937 -3.145 -5.964 1.00 95.25 208 LEU A N 1
ATOM 1592 C CA . LEU A 1 208 ? 19.666 -4.359 -6.741 1.00 95.25 208 LEU A CA 1
ATOM 1593 C C . LEU A 1 208 ? 20.832 -5.344 -6.633 1.00 95.25 208 LEU A C 1
ATOM 1595 O O . LEU A 1 208 ? 20.605 -6.527 -6.400 1.00 95.25 208 LEU A O 1
ATOM 1599 N N . THR A 1 209 ? 22.068 -4.851 -6.714 1.00 96.44 209 THR A N 1
ATOM 1600 C CA . THR A 1 209 ? 23.270 -5.674 -6.534 1.00 96.44 209 THR A CA 1
ATOM 1601 C C . THR A 1 209 ? 23.315 -6.294 -5.138 1.00 96.44 209 THR A C 1
ATOM 1603 O O . THR A 1 209 ? 23.508 -7.499 -5.015 1.00 96.44 209 THR A O 1
ATOM 1606 N N . GLN A 1 210 ? 23.075 -5.513 -4.081 1.00 95.12 210 GLN A N 1
ATOM 1607 C CA . GLN A 1 210 ? 23.072 -6.026 -2.706 1.00 95.12 210 GLN A CA 1
ATOM 1608 C C . GLN A 1 210 ? 21.996 -7.101 -2.484 1.00 95.12 210 GLN A C 1
ATOM 1610 O O . GLN A 1 210 ? 22.262 -8.101 -1.823 1.00 95.12 210 GLN A O 1
ATOM 1615 N N . VAL A 1 211 ? 20.794 -6.931 -3.042 1.00 92.94 211 VAL A N 1
ATOM 1616 C CA . VAL A 1 211 ? 19.708 -7.918 -2.912 1.00 92.94 211 VAL A CA 1
ATOM 1617 C C . VAL A 1 211 ? 20.013 -9.187 -3.703 1.00 92.94 211 VAL A C 1
ATOM 1619 O O . VAL A 1 211 ? 19.941 -10.282 -3.153 1.00 92.94 211 VAL A O 1
ATOM 1622 N N . LEU A 1 212 ? 20.355 -9.044 -4.984 1.00 93.31 212 LEU A N 1
ATOM 1623 C CA . LEU A 1 212 ? 20.508 -10.168 -5.907 1.00 93.31 212 LEU A CA 1
ATOM 1624 C C . LEU A 1 212 ? 21.805 -10.946 -5.634 1.00 93.31 212 LEU A C 1
ATOM 1626 O O . LEU A 1 212 ? 21.790 -12.169 -5.494 1.00 93.31 212 LEU A O 1
ATOM 1630 N N . VAL A 1 213 ? 22.918 -10.229 -5.465 1.00 94.81 213 VAL A N 1
ATOM 1631 C CA . VAL A 1 213 ? 24.260 -10.817 -5.353 1.00 94.81 213 VAL A CA 1
ATOM 1632 C C . VAL A 1 213 ? 24.686 -11.041 -3.906 1.00 94.81 213 VAL A C 1
ATOM 1634 O O . VAL A 1 213 ? 25.348 -12.036 -3.633 1.00 94.81 213 VAL A O 1
ATOM 1637 N N . SER A 1 214 ? 24.280 -10.191 -2.960 1.00 93.69 214 SER A N 1
ATOM 1638 C CA . SER A 1 214 ? 24.733 -10.267 -1.555 1.00 93.69 214 SER A CA 1
ATOM 1639 C C . SER A 1 214 ? 23.650 -10.691 -0.558 1.00 93.69 214 SER A C 1
ATOM 1641 O O . SER A 1 214 ? 23.892 -10.667 0.646 1.00 93.69 214 SER A O 1
ATOM 1643 N N . ASN A 1 215 ? 22.462 -11.077 -1.034 1.00 89.94 215 ASN A N 1
ATOM 1644 C CA . ASN A 1 215 ? 21.330 -11.511 -0.210 1.00 89.94 215 ASN A CA 1
ATOM 1645 C C . ASN A 1 215 ? 20.861 -10.476 0.834 1.00 89.94 215 ASN A C 1
ATOM 1647 O O . ASN A 1 215 ? 20.384 -10.832 1.916 1.00 89.94 215 ASN A O 1
ATOM 1651 N N . LYS A 1 216 ? 21.002 -9.176 0.547 1.00 91.62 216 LYS A N 1
ATOM 1652 C CA . LYS A 1 216 ? 20.530 -8.130 1.460 1.00 91.62 216 LYS A CA 1
ATOM 1653 C C . LYS A 1 216 ? 19.009 -8.186 1.608 1.00 91.62 216 LYS A C 1
ATOM 1655 O O . LYS A 1 216 ? 18.272 -8.242 0.623 1.00 91.62 216 LYS A O 1
ATOM 1660 N N . ARG A 1 217 ? 18.524 -8.098 2.851 1.00 87.94 217 ARG A N 1
ATOM 1661 C CA . ARG A 1 217 ? 17.094 -8.147 3.188 1.00 87.94 217 ARG A CA 1
ATOM 1662 C C . ARG A 1 217 ? 16.623 -6.817 3.759 1.00 87.94 217 ARG A C 1
ATOM 1664 O O . ARG A 1 217 ? 17.165 -6.342 4.742 1.00 87.94 217 ARG A O 1
ATOM 1671 N N . ILE A 1 218 ? 15.551 -6.276 3.181 1.00 89.19 218 ILE A N 1
ATOM 1672 C CA . ILE A 1 218 ? 14.874 -5.056 3.665 1.00 89.19 218 ILE A CA 1
ATOM 1673 C C . ILE A 1 218 ? 13.759 -5.341 4.683 1.00 89.19 218 ILE A C 1
ATOM 1675 O O . ILE A 1 218 ? 13.267 -4.445 5.356 1.00 89.19 218 ILE A O 1
ATOM 1679 N N . ARG A 1 219 ? 13.321 -6.600 4.775 1.00 87.00 219 ARG A N 1
ATOM 1680 C CA . ARG A 1 219 ? 12.308 -7.068 5.730 1.00 87.00 219 ARG A CA 1
ATOM 1681 C C . ARG A 1 219 ? 12.870 -8.268 6.495 1.00 87.00 219 ARG A C 1
ATOM 1683 O O . ARG A 1 219 ? 12.471 -9.401 6.218 1.00 87.00 219 ARG A O 1
ATOM 1690 N N . PRO A 1 220 ? 13.843 -8.062 7.404 1.00 84.12 220 PRO A N 1
ATOM 1691 C CA . PRO A 1 220 ? 14.521 -9.162 8.093 1.00 84.12 220 PRO A CA 1
ATOM 1692 C C . PRO A 1 220 ? 13.564 -10.054 8.901 1.00 84.12 220 PRO A C 1
ATOM 1694 O O . PRO A 1 220 ? 13.852 -11.233 9.091 1.00 84.12 220 PRO A O 1
ATOM 1697 N N . TRP A 1 221 ? 12.402 -9.529 9.304 1.00 81.81 221 TRP A N 1
ATOM 1698 C CA . TRP A 1 221 ? 11.375 -10.251 10.060 1.00 81.81 221 TRP A CA 1
ATOM 1699 C C . TRP A 1 221 ? 10.509 -11.215 9.239 1.00 81.81 221 TRP A C 1
ATOM 1701 O O . TRP A 1 221 ? 9.778 -12.006 9.829 1.00 81.81 221 TRP A O 1
ATOM 1711 N N . MET A 1 222 ? 10.535 -11.153 7.902 1.00 80.50 222 MET A N 1
ATOM 1712 C CA . MET A 1 222 ? 9.737 -12.076 7.091 1.00 80.50 222 MET A CA 1
ATOM 1713 C C . MET A 1 222 ? 10.267 -13.505 7.238 1.00 80.50 222 MET A C 1
ATOM 1715 O O . MET A 1 222 ? 11.470 -13.736 7.113 1.00 80.50 222 MET A O 1
ATOM 1719 N N . LYS A 1 223 ? 9.365 -14.472 7.444 1.00 81.56 223 LYS A N 1
ATOM 1720 C CA . LYS A 1 223 ? 9.714 -15.904 7.489 1.00 81.56 223 LYS A CA 1
ATOM 1721 C C . LYS A 1 223 ? 10.078 -16.460 6.114 1.00 81.56 223 LYS A C 1
ATOM 1723 O O . LYS A 1 223 ? 10.840 -17.415 6.026 1.00 81.56 223 LYS A O 1
ATOM 1728 N N . LEU A 1 224 ? 9.547 -15.859 5.047 1.00 78.12 224 LEU A N 1
ATOM 1729 C CA . LEU A 1 224 ? 9.912 -16.209 3.680 1.00 78.12 224 LEU A CA 1
ATOM 1730 C C . LEU A 1 224 ? 11.374 -15.816 3.427 1.00 78.12 224 LEU A C 1
ATOM 1732 O O . LEU A 1 224 ? 11.722 -14.628 3.410 1.00 78.12 224 LEU A O 1
ATOM 1736 N N . VAL A 1 225 ? 12.219 -16.826 3.236 1.00 77.94 225 VAL A N 1
ATOM 1737 C CA . VAL A 1 225 ? 13.630 -16.672 2.877 1.00 77.94 225 VAL A CA 1
ATOM 1738 C C . VAL A 1 225 ? 13.784 -17.108 1.418 1.00 77.94 225 VAL A C 1
ATOM 1740 O O . VAL A 1 225 ? 13.713 -18.306 1.146 1.00 77.94 225 VAL A O 1
ATOM 1743 N N . PRO A 1 226 ? 13.925 -16.173 0.460 1.00 72.69 226 PRO A N 1
ATOM 1744 C CA . PRO A 1 226 ? 14.135 -16.537 -0.936 1.00 72.69 226 PRO A CA 1
ATOM 1745 C C . PRO A 1 226 ? 15.499 -17.215 -1.114 1.00 72.69 226 PRO A C 1
ATOM 1747 O O . PRO A 1 226 ? 16.455 -16.901 -0.402 1.00 72.69 226 PRO A O 1
ATOM 1750 N N . ALA A 1 227 ? 15.595 -18.126 -2.085 1.00 78.44 227 ALA A N 1
ATOM 1751 C CA . ALA A 1 227 ? 16.876 -18.691 -2.488 1.00 78.44 227 ALA A CA 1
ATOM 1752 C C . ALA A 1 227 ? 17.800 -17.576 -3.004 1.00 78.44 227 ALA A C 1
ATOM 1754 O O . ALA A 1 227 ? 17.382 -16.706 -3.772 1.00 78.44 227 ALA A O 1
ATOM 1755 N N . HIS A 1 228 ? 19.061 -17.595 -2.574 1.00 84.75 228 HIS A N 1
ATOM 1756 C CA . HIS A 1 228 ? 20.050 -16.601 -2.976 1.00 84.75 228 HIS A CA 1
ATOM 1757 C C . HIS A 1 228 ? 20.766 -17.055 -4.249 1.00 84.75 228 HIS A C 1
ATOM 1759 O O . HIS A 1 228 ? 21.433 -18.085 -4.255 1.00 84.75 228 HIS A O 1
ATOM 1765 N N . GLY A 1 229 ? 20.618 -16.291 -5.333 1.00 83.12 229 GLY A N 1
ATOM 1766 C CA . GLY A 1 229 ? 21.209 -16.640 -6.628 1.00 83.12 229 GLY A CA 1
ATOM 1767 C C . GLY A 1 229 ? 22.667 -16.201 -6.818 1.00 83.12 229 GLY A C 1
ATOM 1768 O O . GLY A 1 229 ? 23.298 -16.617 -7.788 1.00 83.12 229 GLY A O 1
ATOM 1769 N N . GLY A 1 230 ? 23.219 -15.382 -5.915 1.00 92.00 230 GLY A N 1
ATOM 1770 C CA . GLY A 1 230 ? 24.628 -14.981 -5.932 1.00 92.00 230 GLY A CA 1
ATOM 1771 C C . GLY A 1 230 ? 25.060 -14.281 -7.222 1.00 92.00 230 GLY A C 1
ATOM 1772 O O . GLY A 1 230 ? 24.273 -13.606 -7.886 1.00 92.00 230 GLY A O 1
ATOM 1773 N N . GLU A 1 231 ? 26.326 -14.456 -7.593 1.00 94.88 231 GLU A N 1
ATOM 1774 C CA . GLU A 1 231 ? 26.944 -13.810 -8.759 1.00 94.88 231 GLU A CA 1
ATOM 1775 C C . GLU A 1 231 ? 26.226 -14.128 -10.083 1.00 94.88 231 GLU A C 1
ATOM 1777 O O . GLU A 1 231 ? 26.156 -13.276 -10.969 1.00 94.88 231 GLU A O 1
ATOM 1782 N N . ALA A 1 232 ? 25.594 -15.302 -10.192 1.00 94.31 232 ALA A N 1
ATOM 1783 C CA . ALA A 1 232 ? 24.817 -15.692 -11.370 1.00 94.31 232 ALA A CA 1
ATOM 1784 C C . ALA A 1 232 ? 23.639 -14.741 -11.661 1.00 94.31 232 ALA A C 1
ATOM 1786 O O . ALA A 1 232 ? 23.214 -14.616 -12.807 1.00 94.31 232 ALA A O 1
ATOM 1787 N N . THR A 1 233 ? 23.146 -14.021 -10.649 1.00 94.75 233 THR A N 1
ATOM 1788 C CA . THR A 1 233 ? 22.063 -13.038 -10.806 1.00 94.75 233 THR A CA 1
ATOM 1789 C C . THR A 1 233 ? 22.544 -11.639 -11.178 1.00 94.75 233 THR A C 1
ATOM 1791 O O . THR A 1 233 ? 21.711 -10.785 -11.478 1.00 94.75 233 THR A O 1
ATOM 1794 N N . ARG A 1 234 ? 23.858 -11.363 -11.208 1.00 95.75 234 ARG A N 1
ATOM 1795 C CA . ARG A 1 234 ? 24.384 -10.021 -11.520 1.00 95.75 234 ARG A CA 1
ATOM 1796 C C . ARG A 1 234 ? 23.834 -9.426 -12.825 1.00 95.75 234 ARG A C 1
ATOM 1798 O O . ARG A 1 234 ? 23.484 -8.244 -12.800 1.00 95.75 234 ARG A O 1
ATOM 1805 N N . PRO A 1 235 ? 23.676 -10.182 -13.933 1.00 95.50 235 PRO A N 1
ATOM 1806 C CA . PRO A 1 235 ? 23.092 -9.634 -15.158 1.00 95.50 235 PRO A CA 1
ATOM 1807 C C . PRO A 1 235 ? 21.685 -9.050 -14.959 1.00 95.50 235 PRO A C 1
ATOM 1809 O O . PRO A 1 235 ? 21.324 -8.084 -15.630 1.00 95.50 235 PRO A O 1
ATOM 1812 N N . LEU A 1 236 ? 20.901 -9.560 -13.996 1.00 95.31 236 LEU A N 1
ATOM 1813 C CA . LEU A 1 236 ? 19.565 -9.036 -13.704 1.00 95.31 236 LEU A CA 1
ATOM 1814 C C . LEU A 1 236 ? 19.588 -7.567 -13.263 1.00 95.31 236 LEU A C 1
ATOM 1816 O O . LEU A 1 236 ? 18.613 -6.868 -13.515 1.00 95.31 236 LEU A O 1
ATOM 1820 N N . VAL A 1 237 ? 20.679 -7.065 -12.671 1.00 95.50 237 VAL A N 1
ATOM 1821 C CA . VAL A 1 237 ? 20.792 -5.655 -12.250 1.00 95.50 237 VAL A CA 1
ATOM 1822 C C . VAL A 1 237 ? 20.592 -4.709 -13.440 1.00 95.50 237 VAL A C 1
ATOM 1824 O O . VAL A 1 237 ? 19.803 -3.768 -13.357 1.00 95.50 237 VAL A O 1
ATOM 1827 N N . GLN A 1 238 ? 21.261 -4.985 -14.562 1.00 95.06 238 GLN A N 1
ATOM 1828 C CA . GLN A 1 238 ? 21.093 -4.219 -15.797 1.00 95.06 238 GLN A CA 1
ATOM 1829 C C . GLN A 1 238 ? 19.726 -4.484 -16.433 1.00 95.06 238 GLN A C 1
ATOM 1831 O O . GLN A 1 238 ? 19.045 -3.546 -16.847 1.00 95.06 238 GLN A O 1
ATOM 1836 N N . LEU A 1 239 ? 19.300 -5.747 -16.466 1.00 94.81 239 LEU A N 1
ATOM 1837 C CA . LEU A 1 239 ? 18.060 -6.148 -17.126 1.00 94.81 239 LEU A CA 1
ATOM 1838 C C . LEU A 1 239 ? 16.810 -5.562 -16.455 1.00 94.81 239 LEU A C 1
ATOM 1840 O O . LEU A 1 239 ? 15.866 -5.210 -17.156 1.00 94.81 239 LEU A O 1
ATOM 1844 N N . PHE A 1 240 ? 16.810 -5.374 -15.130 1.00 94.81 240 PHE A N 1
ATOM 1845 C CA . PHE A 1 240 ? 15.748 -4.645 -14.429 1.00 94.81 240 PHE A CA 1
ATOM 1846 C C . PHE A 1 240 ? 15.628 -3.204 -14.936 1.00 94.81 240 PHE A C 1
ATOM 1848 O O . PHE A 1 240 ? 14.520 -2.743 -15.201 1.00 94.81 240 PHE A O 1
ATOM 1855 N N . ALA A 1 241 ? 16.749 -2.491 -15.095 1.00 92.62 241 ALA A N 1
ATOM 1856 C CA . ALA A 1 241 ? 16.737 -1.129 -15.624 1.00 92.62 241 ALA A CA 1
ATOM 1857 C C . ALA A 1 241 ? 16.266 -1.102 -17.089 1.00 92.62 241 ALA A C 1
ATOM 1859 O O . ALA A 1 241 ? 15.388 -0.313 -17.438 1.00 92.62 241 ALA A O 1
ATOM 1860 N N . GLN A 1 242 ? 16.782 -2.013 -17.923 1.00 93.00 242 GLN A N 1
ATOM 1861 C CA . GLN A 1 242 ? 16.413 -2.112 -19.338 1.00 93.00 242 GLN A CA 1
ATOM 1862 C C . GLN A 1 242 ? 14.934 -2.446 -19.537 1.00 93.00 242 GLN A C 1
ATOM 1864 O O . GLN A 1 242 ? 14.295 -1.809 -20.365 1.00 93.00 242 GLN A O 1
ATOM 1869 N N . GLN A 1 243 ? 14.370 -3.377 -18.765 1.00 90.94 243 GLN A N 1
ATOM 1870 C CA . GLN A 1 243 ? 12.948 -3.735 -18.828 1.00 90.94 243 GLN A CA 1
ATOM 1871 C C . GLN A 1 243 ? 12.033 -2.605 -18.335 1.00 90.94 243 GLN A C 1
ATOM 1873 O O . GLN A 1 243 ? 10.910 -2.472 -18.812 1.00 90.94 243 GLN A O 1
ATOM 1878 N N . ALA A 1 244 ? 12.497 -1.785 -17.394 1.00 90.44 244 ALA A N 1
ATOM 1879 C CA . ALA A 1 244 ? 11.722 -0.670 -16.861 1.00 90.44 244 ALA A CA 1
ATOM 1880 C C . ALA A 1 244 ? 11.753 0.583 -17.763 1.00 90.44 244 ALA A C 1
ATOM 1882 O O . ALA A 1 244 ? 10.985 1.513 -17.529 1.00 90.44 244 ALA A O 1
ATOM 1883 N N . GLY A 1 245 ? 12.626 0.638 -18.780 1.00 89.50 245 GLY A N 1
ATOM 1884 C CA . GLY A 1 245 ? 12.931 1.879 -19.514 1.00 89.50 245 GLY A CA 1
ATOM 1885 C C . GLY A 1 245 ? 13.711 2.896 -18.680 1.00 89.50 245 GLY A C 1
ATOM 1886 O O . GLY A 1 245 ? 13.710 4.099 -18.960 1.00 89.50 245 GLY A O 1
ATOM 1887 N N . ALA A 1 246 ? 14.384 2.409 -17.640 1.00 88.50 246 ALA A N 1
ATOM 1888 C CA . ALA A 1 246 ? 15.169 3.202 -16.720 1.00 88.50 246 ALA A CA 1
ATOM 1889 C C . ALA A 1 246 ? 16.634 3.264 -17.173 1.00 88.50 246 ALA A C 1
ATOM 1891 O O . ALA A 1 246 ? 17.150 2.354 -17.826 1.00 88.50 246 ALA A O 1
ATOM 1892 N N . GLU A 1 247 ? 17.336 4.324 -16.782 1.00 87.94 247 GLU A N 1
ATOM 1893 C CA . GLU A 1 247 ? 18.799 4.331 -16.822 1.00 87.94 247 GLU A CA 1
ATOM 1894 C C . GLU A 1 247 ? 19.345 3.465 -15.685 1.00 87.94 247 GLU A C 1
ATOM 1896 O O . GLU A 1 247 ? 18.786 3.446 -14.580 1.00 87.94 247 GLU A O 1
ATOM 1901 N N . LEU A 1 248 ? 20.431 2.736 -15.946 1.00 91.38 248 LEU A N 1
ATOM 1902 C CA . LEU A 1 248 ? 21.133 1.989 -14.911 1.00 91.38 248 LEU A CA 1
ATOM 1903 C C . LEU A 1 248 ? 21.868 2.967 -13.989 1.00 91.38 248 LEU A C 1
ATOM 1905 O O . LEU A 1 248 ? 22.627 3.809 -14.457 1.00 91.38 248 LEU A O 1
ATOM 1909 N N . GLY A 1 249 ? 21.666 2.833 -12.679 1.00 93.19 249 GLY A N 1
ATOM 1910 C CA . GLY A 1 249 ? 22.371 3.639 -11.688 1.00 93.19 249 GLY A CA 1
ATOM 1911 C C . GLY A 1 249 ? 21.536 3.950 -10.453 1.00 93.19 249 GLY A C 1
ATOM 1912 O O . GLY A 1 249 ? 20.566 3.255 -10.129 1.00 93.19 249 GLY A O 1
ATOM 1913 N N . GLU A 1 250 ? 21.938 5.019 -9.774 1.00 92.75 250 GLU A N 1
ATOM 1914 C CA . GLU A 1 250 ? 21.423 5.427 -8.464 1.00 92.75 250 GLU A CA 1
ATOM 1915 C C . GLU A 1 250 ? 20.215 6.377 -8.547 1.00 92.75 250 GLU A C 1
ATOM 1917 O O . GLU A 1 250 ? 19.514 6.578 -7.556 1.00 92.75 250 GLU A O 1
ATOM 1922 N N . GLY A 1 251 ? 19.939 6.944 -9.725 1.00 89.25 251 GLY A N 1
ATOM 1923 C CA . GLY A 1 251 ? 18.962 8.022 -9.885 1.00 89.25 251 GLY A CA 1
ATOM 1924 C C . GLY A 1 251 ? 19.450 9.343 -9.278 1.00 89.25 251 GLY A C 1
ATOM 1925 O O . GLY A 1 251 ? 20.646 9.539 -9.063 1.00 89.25 251 GLY A O 1
ATOM 1926 N N . ALA A 1 252 ? 18.522 10.265 -9.008 1.00 87.75 252 ALA A N 1
ATOM 1927 C CA . ALA A 1 252 ? 18.863 11.566 -8.436 1.00 87.75 252 ALA A CA 1
ATOM 1928 C C . ALA A 1 252 ? 19.452 11.430 -7.018 1.00 87.75 252 ALA A C 1
ATOM 1930 O O . ALA A 1 252 ? 18.860 10.796 -6.134 1.00 87.75 252 ALA A O 1
ATOM 1931 N N . SER A 1 253 ? 20.610 12.056 -6.800 1.00 83.06 253 SER A N 1
ATOM 1932 C CA . SER A 1 253 ? 21.228 12.163 -5.477 1.00 83.06 253 SER A CA 1
ATOM 1933 C C . SER A 1 253 ? 20.563 13.271 -4.662 1.00 83.06 253 SER A C 1
ATOM 1935 O O . SER A 1 253 ? 20.231 14.326 -5.201 1.00 83.06 253 SER A O 1
ATOM 1937 N N . VAL A 1 254 ? 20.381 13.025 -3.366 1.00 90.19 254 VAL A N 1
ATOM 1938 C CA . VAL A 1 254 ? 19.898 14.015 -2.397 1.00 90.19 254 VAL A CA 1
ATOM 1939 C C . VAL A 1 254 ? 21.055 14.287 -1.441 1.00 90.19 254 VAL A C 1
ATOM 1941 O O . VAL A 1 254 ? 21.592 13.326 -0.883 1.00 90.19 254 VAL A O 1
ATOM 1944 N N . PRO A 1 255 ? 21.492 15.547 -1.278 1.00 89.62 255 PRO A N 1
ATOM 1945 C CA . PRO A 1 255 ? 22.576 15.860 -0.360 1.00 89.62 255 PRO A CA 1
ATOM 1946 C C . PRO A 1 255 ? 22.157 15.579 1.093 1.00 89.62 255 PRO A C 1
ATOM 1948 O O . PRO A 1 255 ? 20.962 15.607 1.401 1.00 89.62 255 PRO A O 1
ATOM 1951 N N . PRO A 1 256 ? 23.122 15.350 2.002 1.00 87.19 256 PRO A N 1
ATOM 1952 C CA . PRO A 1 256 ? 22.830 15.264 3.426 1.00 87.19 256 PRO A CA 1
ATOM 1953 C C . PRO A 1 256 ? 22.069 16.507 3.919 1.00 87.19 256 PRO A C 1
ATOM 1955 O O . PRO A 1 256 ? 22.372 17.622 3.477 1.00 87.19 256 PRO A O 1
ATOM 1958 N N . PRO A 1 257 ? 21.094 16.345 4.827 1.00 93.06 257 PRO A N 1
ATOM 1959 C CA . PRO A 1 257 ? 20.290 17.457 5.306 1.00 93.06 257 PRO A CA 1
ATOM 1960 C C . PRO A 1 257 ? 21.115 18.401 6.184 1.00 93.06 257 PRO A C 1
ATOM 1962 O O . PRO A 1 257 ? 21.934 17.980 7.001 1.00 93.06 257 PRO A O 1
ATOM 1965 N N . THR A 1 258 ? 20.835 19.697 6.076 1.00 93.25 258 THR A N 1
ATOM 1966 C CA . THR A 1 258 ? 21.227 20.673 7.102 1.00 93.25 258 THR A CA 1
ATOM 1967 C C . THR A 1 258 ? 20.464 20.402 8.409 1.00 93.25 258 THR A C 1
ATOM 1969 O O . THR A 1 258 ? 19.390 19.793 8.369 1.00 93.25 258 THR A O 1
ATOM 1972 N N . PRO A 1 259 ? 20.938 20.882 9.577 1.00 91.81 259 PRO A N 1
ATOM 1973 C CA . PRO A 1 259 ? 20.225 20.676 10.839 1.00 91.81 259 PRO A CA 1
ATOM 1974 C C . PRO A 1 259 ? 18.747 21.122 10.819 1.00 91.81 259 PRO A C 1
ATOM 1976 O O . PRO A 1 259 ? 17.907 20.356 11.291 1.00 91.81 259 PRO A O 1
ATOM 1979 N N . PRO A 1 260 ? 18.371 22.272 10.213 1.00 92.81 260 PRO A N 1
ATOM 1980 C CA . PRO A 1 260 ? 16.961 22.645 10.073 1.00 92.81 260 PRO A CA 1
ATOM 1981 C C . PRO A 1 260 ? 16.152 21.682 9.193 1.00 92.81 260 PRO A C 1
ATOM 1983 O O . PRO A 1 260 ? 15.016 21.358 9.526 1.00 92.81 260 PRO A O 1
ATOM 1986 N N . GLN A 1 261 ? 16.728 21.185 8.092 1.00 93.50 261 GLN A N 1
ATOM 1987 C CA . GLN A 1 261 ? 16.056 20.209 7.223 1.00 93.50 261 GLN A CA 1
ATOM 1988 C C . GLN A 1 261 ? 15.851 18.866 7.932 1.00 93.50 261 GLN A C 1
ATOM 1990 O O . GLN A 1 261 ? 14.791 18.257 7.798 1.00 93.50 261 GLN A O 1
ATOM 1995 N N . ALA A 1 262 ? 16.845 18.420 8.705 1.00 92.44 262 ALA A N 1
ATOM 1996 C CA . ALA A 1 262 ? 16.736 17.212 9.511 1.00 92.44 262 ALA A CA 1
ATOM 1997 C C . ALA A 1 262 ? 15.635 17.356 10.573 1.00 92.44 262 ALA A C 1
ATOM 1999 O O . ALA A 1 262 ? 14.804 16.462 10.705 1.00 92.44 262 ALA A O 1
ATOM 2000 N N . ALA A 1 263 ? 15.582 18.492 11.278 1.00 91.50 263 ALA A N 1
ATOM 2001 C CA . ALA A 1 263 ? 14.556 18.765 12.283 1.00 91.50 263 ALA A CA 1
ATOM 2002 C C . ALA A 1 263 ? 13.136 18.782 11.685 1.00 91.50 263 ALA A C 1
ATOM 2004 O O . ALA A 1 263 ? 12.236 18.142 12.229 1.00 91.50 263 ALA A O 1
ATOM 2005 N N . GLU A 1 264 ? 12.941 19.450 10.543 1.00 94.75 264 GLU A N 1
ATOM 2006 C CA . GLU A 1 264 ? 11.638 19.500 9.866 1.00 94.75 264 GLU A CA 1
ATOM 2007 C C . GLU A 1 264 ? 11.186 18.112 9.394 1.00 94.75 264 GLU A C 1
ATOM 2009 O O . GLU A 1 264 ? 10.050 17.701 9.633 1.00 94.75 264 GLU A O 1
ATOM 2014 N N . GLY A 1 265 ? 12.082 17.339 8.772 1.00 95.06 265 GLY A N 1
ATOM 2015 C CA . GLY A 1 265 ? 11.750 15.978 8.362 1.00 95.06 265 GLY A CA 1
ATOM 2016 C C . GLY A 1 265 ? 11.470 15.056 9.552 1.00 95.06 265 GLY A C 1
ATOM 2017 O O . GLY A 1 265 ? 10.522 14.277 9.499 1.00 95.06 265 GLY A O 1
ATOM 2018 N N . LEU A 1 266 ? 12.217 15.172 10.656 1.00 93.75 266 LEU A N 1
ATOM 2019 C CA . LEU A 1 266 ? 11.968 14.395 11.877 1.00 93.75 266 LEU A CA 1
ATOM 2020 C C . LEU A 1 266 ? 10.605 14.687 12.494 1.00 93.75 266 LEU A C 1
ATOM 2022 O O . LEU A 1 266 ? 9.908 13.751 12.891 1.00 93.75 266 LEU A O 1
ATOM 2026 N N . LYS A 1 267 ? 10.199 15.959 12.512 1.00 95.12 267 LYS A N 1
ATOM 2027 C CA . LYS A 1 267 ? 8.862 16.359 12.949 1.00 95.12 267 LYS A CA 1
ATOM 2028 C C . LYS A 1 267 ? 7.779 15.671 12.117 1.00 95.12 267 LYS A C 1
ATOM 2030 O O . LYS A 1 267 ? 6.843 15.112 12.678 1.00 95.12 267 LYS A O 1
ATOM 2035 N N . LEU A 1 268 ? 7.932 15.644 10.790 1.00 96.25 268 LEU A N 1
ATOM 2036 C CA . LEU A 1 268 ? 6.986 14.969 9.894 1.00 96.25 268 LEU A CA 1
ATOM 2037 C C . LEU A 1 268 ? 6.958 13.444 10.093 1.00 96.25 268 LEU A C 1
ATOM 2039 O O . LEU A 1 268 ? 5.899 12.836 9.959 1.00 96.25 268 LEU A O 1
ATOM 2043 N N . LEU A 1 269 ? 8.092 12.811 10.408 1.00 95.19 269 LEU A N 1
ATOM 2044 C CA . LEU A 1 269 ? 8.184 11.358 10.612 1.00 95.19 269 LEU A CA 1
ATOM 2045 C C . LEU A 1 269 ? 7.603 10.894 11.961 1.00 95.19 269 LEU A C 1
ATOM 2047 O O . LEU A 1 269 ? 7.114 9.763 12.051 1.00 95.19 269 LEU A O 1
ATOM 2051 N N . GLY A 1 270 ? 7.686 11.741 12.990 1.00 91.50 270 GLY A N 1
ATOM 2052 C CA . GLY A 1 270 ? 7.271 11.456 14.365 1.00 91.50 270 GLY A CA 1
ATOM 2053 C C . GLY A 1 270 ? 5.764 11.564 14.621 1.00 91.50 270 GLY A C 1
ATOM 2054 O O . GLY A 1 270 ? 4.965 11.782 13.707 1.00 91.50 270 GLY A O 1
ATOM 2055 N N . LYS A 1 271 ? 5.380 11.380 15.891 1.00 86.50 271 LYS A N 1
ATOM 2056 C CA . LYS A 1 271 ? 3.979 11.427 16.367 1.00 86.50 271 LYS A CA 1
ATOM 2057 C C . LYS A 1 271 ? 3.548 12.783 16.942 1.00 86.50 271 LYS A C 1
ATOM 2059 O O . LYS A 1 271 ? 2.377 12.927 17.281 1.00 86.50 271 LYS A O 1
ATOM 2064 N N . GLY A 1 272 ? 4.475 13.728 17.089 1.00 81.44 272 GLY A N 1
ATOM 2065 C CA . GLY A 1 272 ? 4.204 15.047 17.664 1.00 81.44 272 GLY A CA 1
ATOM 2066 C C . GLY A 1 272 ? 3.313 15.927 16.782 1.00 81.44 272 GLY A C 1
ATOM 2067 O O . GLY A 1 272 ? 2.891 15.540 15.688 1.00 81.44 272 GLY A O 1
ATOM 2068 N N . ASP A 1 273 ? 3.048 17.146 17.245 1.00 81.81 273 ASP A N 1
ATOM 2069 C CA . ASP A 1 273 ? 2.148 18.085 16.573 1.00 81.81 273 ASP A CA 1
ATOM 2070 C C . ASP A 1 273 ? 2.570 18.378 15.124 1.00 81.81 273 ASP A C 1
ATOM 2072 O O . ASP A 1 273 ? 3.646 18.913 14.843 1.00 81.81 273 ASP A O 1
ATOM 2076 N N . GLY A 1 274 ? 1.683 18.057 14.178 1.00 82.06 274 GLY A N 1
ATOM 2077 C CA . GLY A 1 274 ? 1.927 18.207 12.740 1.00 82.06 274 GLY A CA 1
ATOM 2078 C C . GLY A 1 274 ? 2.726 17.065 12.097 1.00 82.06 274 GLY A C 1
ATOM 2079 O O . GLY A 1 274 ? 3.015 17.145 10.901 1.00 82.06 274 GLY A O 1
ATOM 2080 N N . GLY A 1 275 ? 3.059 16.019 12.858 1.00 89.69 275 GLY A N 1
ATOM 2081 C CA . GLY A 1 275 ? 3.658 14.784 12.363 1.00 89.69 275 GLY A CA 1
ATOM 2082 C C . GLY A 1 275 ? 2.666 13.890 11.615 1.00 89.69 275 GLY A C 1
ATOM 2083 O O . GLY A 1 275 ? 1.452 13.955 11.808 1.00 89.69 275 GLY A O 1
ATOM 2084 N N . LEU A 1 276 ? 3.193 13.038 10.736 1.00 92.50 276 LEU A N 1
ATOM 2085 C CA . LEU A 1 276 ? 2.431 12.053 9.958 1.00 92.50 276 LEU A CA 1
ATOM 2086 C C . LEU A 1 276 ? 2.454 10.658 10.604 1.00 92.50 276 LEU A C 1
ATOM 2088 O O . LEU A 1 276 ? 1.857 9.722 10.071 1.00 92.50 276 LEU A O 1
ATOM 2092 N N . ALA A 1 277 ? 3.155 10.511 11.735 1.00 90.50 277 ALA A N 1
ATOM 2093 C CA . ALA A 1 277 ? 3.295 9.273 12.492 1.00 90.50 277 ALA A CA 1
ATOM 2094 C C . ALA A 1 277 ? 3.778 8.080 11.645 1.00 90.50 277 ALA A C 1
ATOM 2096 O O . ALA A 1 277 ? 3.335 6.943 11.828 1.00 90.50 277 ALA A O 1
ATOM 2097 N N . CYS A 1 278 ? 4.726 8.318 10.731 1.00 93.06 278 CYS A N 1
ATOM 2098 C CA . CYS A 1 278 ? 5.311 7.290 9.863 1.00 93.06 278 CYS A CA 1
ATOM 2099 C C . CYS A 1 278 ? 5.887 6.112 10.672 1.00 93.06 278 CYS A C 1
ATOM 2101 O O . CYS A 1 278 ? 5.752 4.950 10.277 1.00 93.06 278 CYS A O 1
ATOM 2103 N N . ILE A 1 279 ? 6.455 6.413 11.844 1.00 90.75 279 ILE A N 1
ATOM 2104 C CA . ILE A 1 279 ? 7.014 5.448 12.805 1.00 90.75 279 ILE A CA 1
ATOM 2105 C C . ILE A 1 279 ? 5.978 4.519 13.468 1.00 90.75 279 ILE A C 1
ATOM 2107 O O . ILE A 1 279 ? 6.346 3.559 14.145 1.00 90.75 279 ILE A O 1
ATOM 2111 N N . ASN A 1 280 ? 4.673 4.750 13.271 1.00 87.31 280 ASN A N 1
ATOM 2112 C CA . ASN A 1 280 ? 3.655 3.772 13.666 1.00 87.31 280 ASN A CA 1
ATOM 2113 C C . ASN A 1 280 ? 3.741 2.507 12.817 1.00 87.31 280 ASN A C 1
ATOM 2115 O O . ASN A 1 280 ? 3.489 1.420 13.318 1.00 87.31 280 ASN A O 1
ATOM 2119 N N . CYS A 1 281 ? 4.095 2.641 11.539 1.00 87.31 281 CYS A N 1
ATOM 2120 C CA . CYS A 1 281 ? 4.175 1.501 10.633 1.00 87.31 281 CYS A CA 1
ATOM 2121 C C . CYS A 1 281 ? 5.618 1.136 10.304 1.00 87.31 281 CYS A C 1
ATOM 2123 O O . CYS A 1 281 ? 5.931 -0.042 10.210 1.00 87.31 281 CYS A O 1
ATOM 2125 N N . HIS A 1 282 ? 6.506 2.108 10.129 1.00 92.69 282 HIS A N 1
ATOM 2126 C CA . HIS A 1 282 ? 7.868 1.849 9.682 1.00 92.69 282 HIS A CA 1
ATOM 2127 C C . HIS A 1 282 ? 8.857 1.706 10.831 1.00 92.69 282 HIS A C 1
ATOM 2129 O O . HIS A 1 282 ? 8.860 2.523 11.751 1.00 92.69 282 HIS A O 1
ATOM 2135 N N . ASP A 1 283 ? 9.718 0.692 10.738 1.00 91.12 283 ASP A N 1
ATOM 2136 C CA . ASP A 1 283 ? 10.927 0.633 11.557 1.00 91.12 283 ASP A CA 1
ATOM 2137 C C . ASP A 1 283 ? 11.803 1.875 11.300 1.00 91.12 283 ASP A C 1
ATOM 2139 O O . ASP A 1 283 ? 11.691 2.547 10.263 1.00 91.12 283 ASP A O 1
ATOM 2143 N N . PHE A 1 284 ? 12.686 2.183 12.244 1.00 92.75 284 PHE A N 1
ATOM 2144 C CA . PHE A 1 284 ? 13.557 3.346 12.145 1.00 92.75 284 PHE A CA 1
ATOM 2145 C C . PHE A 1 284 ? 14.888 3.115 12.857 1.00 92.75 284 PHE A C 1
ATOM 2147 O O . PHE A 1 284 ? 14.905 2.895 14.066 1.00 92.75 284 PHE A O 1
ATOM 2154 N N . ALA A 1 285 ? 15.997 3.195 12.121 1.00 90.44 285 ALA A N 1
ATOM 2155 C CA . ALA A 1 285 ? 17.353 3.011 12.647 1.00 90.44 285 ALA A CA 1
ATOM 2156 C C . ALA A 1 285 ? 17.513 1.712 13.470 1.00 90.44 285 ALA A C 1
ATOM 2158 O O . ALA A 1 285 ? 18.120 1.698 14.537 1.00 90.44 285 ALA A O 1
ATOM 2159 N N . GLY A 1 286 ? 16.916 0.613 13.002 1.00 87.81 286 GLY A N 1
ATOM 2160 C CA . GLY A 1 286 ? 16.899 -0.688 13.673 1.00 87.81 286 GLY A CA 1
ATOM 2161 C C . GLY A 1 286 ? 15.853 -0.838 14.784 1.00 87.81 286 GLY A C 1
ATOM 2162 O O . GLY A 1 286 ? 15.632 -1.955 15.259 1.00 87.81 286 GLY A O 1
ATOM 2163 N N . HIS A 1 287 ? 15.165 0.236 15.180 1.00 87.69 287 HIS A N 1
ATOM 2164 C CA . HIS A 1 287 ? 14.077 0.176 16.152 1.00 87.69 287 HIS A CA 1
ATOM 2165 C C . HIS A 1 287 ? 12.765 -0.245 15.487 1.00 87.69 287 HIS A C 1
ATOM 2167 O O . HIS A 1 287 ? 12.416 0.219 14.400 1.00 87.69 287 HIS A O 1
ATOM 2173 N N . ARG A 1 288 ? 12.023 -1.127 16.163 1.00 85.25 288 ARG A N 1
ATOM 2174 C CA . ARG A 1 288 ? 10.725 -1.622 15.691 1.00 85.25 288 ARG A CA 1
ATOM 2175 C C . ARG A 1 288 ? 9.682 -0.499 15.698 1.00 85.25 288 ARG A C 1
ATOM 2177 O O . ARG A 1 288 ? 9.601 0.246 16.671 1.00 85.25 288 ARG A O 1
ATOM 2184 N N . SER A 1 289 ? 8.846 -0.445 14.660 1.00 83.62 289 SER A N 1
ATOM 2185 C CA . SER A 1 289 ? 7.660 0.421 14.628 1.00 83.62 289 SER A CA 1
ATOM 2186 C C . SER A 1 289 ? 6.698 0.163 15.799 1.00 83.62 289 SER A C 1
ATOM 2188 O O . SER A 1 289 ? 6.674 -0.925 16.385 1.00 83.62 289 SER A O 1
ATOM 2190 N N . ALA A 1 290 ? 5.875 1.161 16.136 1.00 69.94 290 ALA A N 1
ATOM 2191 C CA . ALA A 1 290 ? 4.950 1.075 17.272 1.00 69.94 290 ALA A CA 1
ATOM 2192 C C . ALA A 1 290 ? 3.679 0.239 17.001 1.00 69.94 290 ALA A C 1
ATOM 2194 O O . ALA A 1 290 ? 3.027 -0.199 17.945 1.00 69.94 290 ALA A O 1
ATOM 2195 N N . GLY A 1 291 ? 3.307 0.027 15.736 1.00 68.44 291 GLY A N 1
ATOM 2196 C CA . GLY A 1 291 ? 2.082 -0.666 15.331 1.00 68.44 291 GLY A CA 1
ATOM 2197 C C . GLY A 1 291 ? 2.263 -2.149 14.983 1.00 68.44 291 GLY A C 1
ATOM 2198 O O . GLY A 1 291 ? 3.364 -2.710 15.032 1.00 68.44 291 GLY A O 1
ATOM 2199 N N . ASP A 1 292 ? 1.145 -2.785 14.619 1.00 69.06 292 ASP A N 1
ATOM 2200 C CA . ASP A 1 292 ? 1.094 -4.183 14.161 1.00 69.06 292 ASP A CA 1
ATOM 2201 C C . ASP A 1 292 ? 1.490 -4.326 12.685 1.00 69.06 292 ASP A C 1
ATOM 2203 O O . ASP A 1 292 ? 2.149 -5.292 12.293 1.00 69.06 292 ASP A O 1
ATOM 2207 N N . LEU A 1 293 ? 1.114 -3.347 11.85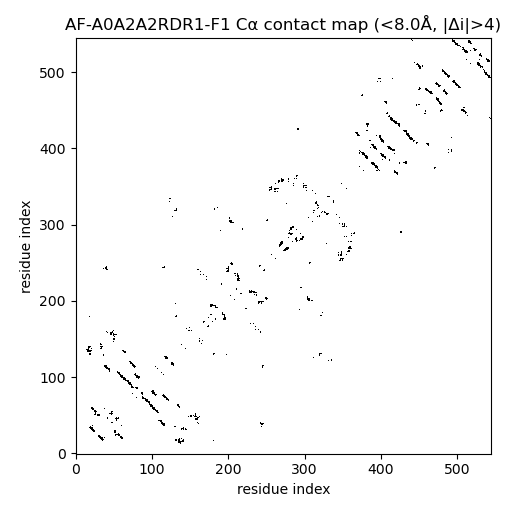5 1.00 75.31 293 LEU A N 1
ATOM 2208 C CA . LEU A 1 293 ? 1.602 -3.251 10.483 1.00 75.31 293 LEU A CA 1
ATOM 2209 C C . LEU A 1 293 ? 3.063 -2.812 10.506 1.00 75.31 293 LEU A C 1
ATOM 2211 O O . LEU A 1 293 ? 3.396 -1.765 11.059 1.00 75.31 293 LEU A O 1
ATOM 2215 N N . ARG A 1 294 ? 3.926 -3.602 9.866 1.00 82.19 294 ARG A N 1
ATOM 2216 C CA . ARG A 1 294 ? 5.367 -3.353 9.842 1.00 82.19 294 ARG A CA 1
ATOM 2217 C C . ARG A 1 294 ? 5.866 -3.079 8.428 1.00 82.19 294 ARG A C 1
ATOM 2219 O O . ARG A 1 294 ? 5.873 -3.956 7.563 1.00 82.19 294 ARG A O 1
ATOM 2226 N N . GLY A 1 295 ? 6.276 -1.840 8.201 1.00 87.12 295 GLY A N 1
ATOM 2227 C CA . GLY A 1 295 ? 6.965 -1.348 7.019 1.00 87.12 295 GLY A CA 1
ATOM 2228 C C . GLY A 1 295 ? 8.485 -1.342 7.220 1.00 87.12 295 GLY A C 1
ATOM 2229 O O . GLY A 1 295 ? 8.954 -1.351 8.357 1.00 87.12 295 GLY A O 1
ATOM 2230 N N . PRO A 1 296 ? 9.280 -1.342 6.133 1.00 90.44 296 PRO A N 1
ATOM 2231 C CA . PRO A 1 296 ? 10.738 -1.351 6.239 1.00 90.44 296 PRO A CA 1
ATOM 2232 C C . PRO A 1 296 ? 11.339 -0.124 6.896 1.00 90.44 296 PRO A C 1
ATOM 2234 O O . PRO A 1 296 ? 10.732 0.946 6.85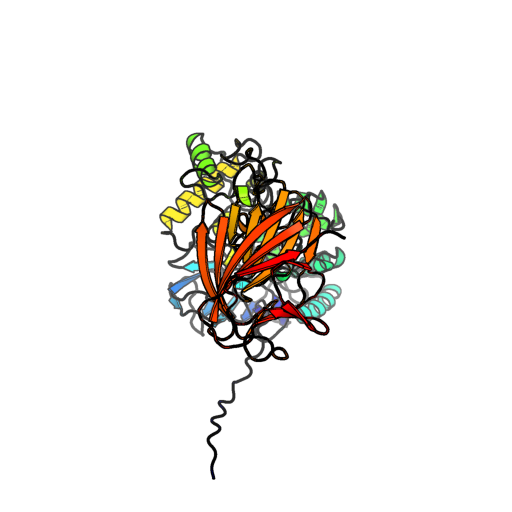7 1.00 90.44 296 PRO A O 1
ATOM 2237 N N . ASP A 1 297 ? 12.562 -0.297 7.395 1.00 93.62 297 ASP A N 1
ATOM 2238 C CA . ASP A 1 297 ? 13.330 0.767 8.025 1.00 93.62 297 ASP A CA 1
ATOM 2239 C C . ASP A 1 297 ? 13.468 1.972 7.091 1.00 93.62 297 ASP A C 1
ATOM 2241 O O . ASP A 1 297 ? 14.017 1.870 5.987 1.00 93.62 297 ASP A O 1
ATOM 2245 N N . MET A 1 298 ? 12.933 3.116 7.518 1.00 95.69 298 MET A N 1
ATOM 2246 C CA . MET A 1 298 ? 12.956 4.328 6.701 1.00 95.69 298 MET A CA 1
ATOM 2247 C C . MET A 1 298 ? 14.372 4.866 6.492 1.00 95.69 298 MET A C 1
ATOM 2249 O O . MET A 1 298 ? 14.638 5.468 5.451 1.00 95.69 298 MET A O 1
ATOM 2253 N N . THR A 1 299 ? 15.298 4.599 7.414 1.00 94.31 299 THR A N 1
ATOM 2254 C CA . THR A 1 299 ? 16.690 5.053 7.302 1.00 94.31 299 THR A CA 1
ATOM 2255 C C . THR A 1 299 ? 17.458 4.334 6.190 1.00 94.31 299 THR A C 1
ATOM 2257 O O . THR A 1 299 ? 18.448 4.861 5.690 1.00 94.31 299 THR A O 1
ATOM 2260 N N . GLU A 1 300 ? 16.967 3.195 5.688 1.00 94.50 300 GLU A N 1
ATOM 2261 C CA . GLU A 1 300 ? 17.537 2.513 4.517 1.00 94.50 300 GLU A CA 1
ATOM 2262 C C . GLU A 1 300 ? 16.983 3.022 3.173 1.00 94.50 300 GLU A C 1
ATOM 2264 O O . GLU A 1 300 ? 17.494 2.659 2.109 1.00 94.50 300 GLU A O 1
ATOM 2269 N N . MET A 1 301 ? 15.944 3.866 3.175 1.00 93.75 301 MET A N 1
ATOM 2270 C CA . MET A 1 301 ? 15.250 4.256 1.940 1.00 93.75 301 MET A CA 1
ATOM 2271 C C . MET A 1 301 ? 16.140 5.032 0.975 1.00 93.75 301 MET A C 1
ATOM 2273 O O . MET A 1 301 ? 16.060 4.788 -0.229 1.00 93.75 301 MET A O 1
ATOM 2277 N N . HIS A 1 302 ? 17.015 5.902 1.486 1.00 93.06 302 HIS A N 1
ATOM 2278 C CA . HIS A 1 302 ? 17.936 6.692 0.664 1.00 93.06 302 HIS A CA 1
ATOM 2279 C C . HIS A 1 302 ? 18.911 5.817 -0.137 1.00 93.06 302 HIS A C 1
ATOM 2281 O O . HIS A 1 302 ? 19.218 6.136 -1.281 1.00 93.06 302 HIS A O 1
ATOM 2287 N N . ALA A 1 303 ? 19.354 4.691 0.432 1.00 93.44 303 ALA A N 1
ATOM 2288 C CA . ALA A 1 303 ? 20.255 3.743 -0.219 1.00 93.44 303 ALA A CA 1
ATOM 2289 C C . ALA A 1 303 ? 19.511 2.755 -1.133 1.00 93.44 303 ALA A C 1
ATOM 2291 O O . ALA A 1 303 ? 20.114 2.125 -1.999 1.00 93.44 303 ALA A O 1
ATOM 2292 N N . ARG A 1 304 ? 18.197 2.598 -0.941 1.00 94.50 304 ARG A N 1
ATOM 2293 C CA . ARG A 1 304 ? 17.382 1.588 -1.623 1.00 94.50 304 ARG A CA 1
ATOM 2294 C C . ARG A 1 304 ? 16.612 2.121 -2.823 1.00 94.50 304 ARG A C 1
ATOM 2296 O O . ARG A 1 304 ? 16.572 1.474 -3.872 1.00 94.50 304 ARG A O 1
ATOM 2303 N N . ILE A 1 305 ? 15.917 3.235 -2.632 1.00 95.19 305 ILE A N 1
ATOM 2304 C CA . ILE A 1 305 ? 14.880 3.732 -3.534 1.00 95.19 305 ILE A CA 1
ATOM 2305 C C . ILE A 1 305 ? 15.401 4.945 -4.299 1.00 95.19 305 ILE A C 1
ATOM 2307 O O . ILE A 1 305 ? 16.102 5.799 -3.751 1.00 95.19 305 ILE A O 1
ATOM 2311 N N . ARG A 1 306 ? 15.061 5.018 -5.586 1.00 95.56 306 ARG A N 1
ATOM 2312 C CA . ARG A 1 306 ? 15.313 6.207 -6.400 1.00 95.56 306 ARG A CA 1
ATOM 2313 C C . ARG A 1 306 ? 14.411 7.344 -5.938 1.00 95.56 306 ARG A C 1
ATOM 2315 O O . ARG A 1 306 ? 13.218 7.149 -5.716 1.00 95.56 306 ARG A O 1
ATOM 2322 N N . THR A 1 307 ? 14.982 8.530 -5.791 1.00 94.19 307 THR A N 1
ATOM 2323 C CA . THR A 1 307 ? 14.309 9.685 -5.186 1.00 94.19 307 THR A CA 1
ATOM 2324 C C . THR A 1 307 ? 13.017 10.064 -5.911 1.00 94.19 307 THR A C 1
ATOM 2326 O O . THR A 1 307 ? 12.000 10.311 -5.269 1.00 94.19 307 THR A O 1
ATOM 2329 N N . ASP A 1 308 ? 13.024 10.040 -7.245 1.00 91.81 308 ASP A N 1
ATOM 2330 C CA . ASP A 1 308 ? 11.841 10.305 -8.064 1.00 91.81 308 ASP A CA 1
ATOM 2331 C C . ASP A 1 308 ? 10.736 9.268 -7.818 1.00 91.81 308 ASP A C 1
ATOM 2333 O O . ASP A 1 308 ? 9.564 9.622 -7.739 1.00 91.81 308 ASP A O 1
ATOM 2337 N N . TRP A 1 309 ? 11.084 7.991 -7.633 1.00 94.38 309 TRP A N 1
ATOM 2338 C CA . TRP A 1 309 ? 10.114 6.956 -7.282 1.00 94.38 309 TRP A CA 1
ATOM 2339 C C . TRP A 1 309 ? 9.550 7.170 -5.877 1.00 94.38 309 TRP A C 1
ATOM 2341 O O . TRP A 1 309 ? 8.342 7.046 -5.681 1.00 94.38 309 TRP A O 1
ATOM 2351 N N . LEU A 1 310 ? 10.398 7.530 -4.906 1.00 94.94 310 LEU A N 1
ATOM 2352 C CA . LEU A 1 310 ? 9.965 7.798 -3.534 1.00 94.94 310 LEU A CA 1
ATOM 2353 C C . LEU A 1 310 ? 8.976 8.967 -3.468 1.00 94.94 310 LEU A C 1
ATOM 2355 O O . LEU A 1 310 ? 7.964 8.850 -2.790 1.00 94.94 310 LEU A O 1
ATOM 2359 N N . LEU A 1 311 ? 9.218 10.056 -4.201 1.00 93.94 311 LEU A N 1
ATOM 2360 C CA . LEU A 1 311 ? 8.303 11.203 -4.242 1.00 93.94 311 LEU A CA 1
ATOM 2361 C C . LEU A 1 311 ? 6.922 10.823 -4.799 1.00 93.94 311 LEU A C 1
ATOM 2363 O O . LEU A 1 311 ? 5.903 11.206 -4.230 1.00 93.94 311 LEU A O 1
ATOM 2367 N N . ARG A 1 312 ? 6.872 10.006 -5.857 1.00 92.69 312 ARG A N 1
ATOM 2368 C CA . ARG A 1 312 ? 5.608 9.498 -6.425 1.00 92.69 312 ARG A CA 1
ATOM 2369 C C . ARG A 1 312 ? 4.873 8.578 -5.458 1.00 92.69 312 ARG A C 1
ATOM 2371 O O . ARG A 1 312 ? 3.655 8.663 -5.312 1.00 92.69 312 ARG A O 1
ATOM 2378 N N . TRP A 1 313 ? 5.632 7.724 -4.772 1.00 94.25 313 TRP A N 1
ATOM 2379 C CA . TRP A 1 313 ? 5.116 6.840 -3.736 1.00 94.25 313 TRP A CA 1
ATOM 2380 C C . TRP A 1 313 ? 4.551 7.609 -2.549 1.00 94.25 313 TRP A C 1
ATOM 2382 O O . TRP A 1 313 ? 3.477 7.261 -2.086 1.00 94.25 313 TRP A O 1
ATOM 2392 N N . LEU A 1 314 ? 5.232 8.655 -2.074 1.00 95.00 314 LEU A N 1
ATOM 2393 C CA . LEU A 1 314 ? 4.709 9.521 -1.020 1.00 95.00 314 LEU A CA 1
ATOM 2394 C C . LEU A 1 314 ? 3.414 10.201 -1.478 1.00 95.00 314 LEU A C 1
ATOM 2396 O O . LEU A 1 314 ? 2.435 10.177 -0.737 1.00 95.00 314 LEU A O 1
ATOM 2400 N N . HIS A 1 315 ? 3.393 10.749 -2.697 1.00 93.31 315 HIS A N 1
ATOM 2401 C CA . HIS A 1 315 ? 2.258 11.513 -3.207 1.00 93.31 315 HIS A CA 1
ATOM 2402 C C . HIS A 1 315 ? 0.961 10.696 -3.263 1.00 93.31 315 HIS A C 1
ATOM 2404 O O . HIS A 1 315 ? -0.042 11.081 -2.665 1.00 93.31 315 HIS A O 1
ATOM 2410 N N . GLU A 1 316 ? 0.974 9.567 -3.980 1.00 92.31 316 GLU A N 1
ATOM 2411 C CA . GLU A 1 316 ? -0.200 8.701 -4.116 1.00 92.31 316 GLU A CA 1
ATOM 2412 C C . GLU A 1 316 ? 0.209 7.217 -4.216 1.00 92.31 316 GLU A C 1
ATOM 2414 O O . GLU A 1 316 ? 0.257 6.651 -5.315 1.00 92.31 316 GLU A O 1
ATOM 2419 N N . PRO A 1 317 ? 0.478 6.550 -3.073 1.00 91.88 317 PRO A N 1
ATOM 2420 C CA . PRO A 1 317 ? 0.946 5.163 -3.041 1.00 91.88 317 PRO A CA 1
ATOM 2421 C C . PRO A 1 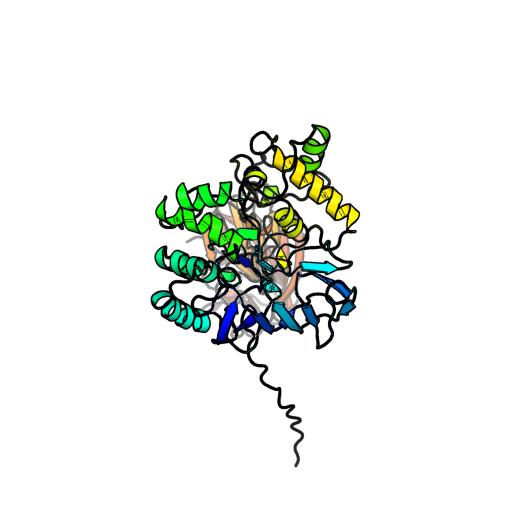317 ? 0.035 4.201 -3.816 1.00 91.88 317 PRO A C 1
ATOM 2423 O O . PRO A 1 317 ? 0.515 3.316 -4.525 1.00 91.88 317 PRO A O 1
ATOM 2426 N N . GLY A 1 318 ? -1.285 4.409 -3.725 1.00 88.81 318 GLY A N 1
ATOM 2427 C CA . GLY A 1 318 ? -2.302 3.597 -4.397 1.00 88.81 318 GLY A CA 1
ATOM 2428 C C . GLY A 1 318 ? -2.216 3.626 -5.926 1.00 88.81 318 GLY A C 1
ATOM 2429 O O . GLY A 1 318 ? -2.635 2.664 -6.569 1.00 88.81 318 GLY A O 1
ATOM 2430 N N . ARG A 1 319 ? -1.615 4.675 -6.514 1.00 88.44 319 ARG A N 1
ATOM 2431 C CA . ARG A 1 319 ? -1.378 4.750 -7.961 1.00 88.44 319 ARG A CA 1
ATOM 2432 C C . ARG A 1 319 ? -0.320 3.744 -8.400 1.00 88.44 319 ARG A C 1
ATOM 2434 O O . ARG A 1 319 ? -0.462 3.122 -9.447 1.00 88.44 319 ARG A O 1
ATOM 2441 N N . LEU A 1 320 ? 0.727 3.566 -7.597 1.00 88.62 320 LEU A N 1
ATOM 2442 C CA . LEU A 1 320 ? 1.824 2.638 -7.882 1.00 88.62 320 LEU A CA 1
ATOM 2443 C C . LEU A 1 320 ? 1.518 1.216 -7.400 1.00 88.62 320 LEU A C 1
ATOM 2445 O O . LEU A 1 320 ? 1.956 0.254 -8.022 1.00 88.62 320 LEU A O 1
ATOM 2449 N N . GLN A 1 321 ? 0.775 1.087 -6.301 1.00 86.50 321 GLN A N 1
ATOM 2450 C CA . GLN A 1 321 ? 0.435 -0.190 -5.685 1.00 86.50 321 GLN A CA 1
ATOM 2451 C C . GLN A 1 321 ? -1.004 -0.159 -5.127 1.00 86.50 321 GLN A C 1
ATOM 2453 O O . GLN A 1 321 ? -1.219 0.247 -3.980 1.00 86.50 321 GLN A O 1
ATOM 2458 N N . PRO A 1 322 ? -2.007 -0.562 -5.930 1.00 83.19 322 PRO A N 1
ATOM 2459 C CA . PRO A 1 322 ? -3.400 -0.632 -5.505 1.00 83.19 322 PRO A CA 1
ATOM 2460 C C . PRO A 1 322 ? -3.581 -1.525 -4.273 1.00 83.19 322 PRO A C 1
ATOM 2462 O O . PRO A 1 322 ? -3.065 -2.633 -4.226 1.00 83.19 322 PRO A O 1
ATOM 2465 N N . GLY A 1 323 ? -4.330 -1.051 -3.275 1.00 78.50 323 GLY A N 1
ATOM 2466 C CA . GLY A 1 323 ? -4.564 -1.798 -2.031 1.00 78.50 323 GLY A CA 1
ATOM 2467 C C . GLY A 1 323 ? -3.442 -1.693 -0.990 1.00 78.50 323 GLY A C 1
ATOM 2468 O O . GLY A 1 323 ? -3.551 -2.291 0.078 1.00 78.50 323 GLY A O 1
ATOM 2469 N N . THR A 1 324 ? -2.388 -0.909 -1.249 1.00 83.00 324 THR A N 1
ATOM 2470 C CA . THR A 1 324 ? -1.332 -0.652 -0.259 1.00 83.00 324 THR A CA 1
ATOM 2471 C C . THR A 1 324 ? -1.876 -0.083 1.056 1.00 83.00 324 THR A C 1
ATOM 2473 O O . THR A 1 324 ? -2.736 0.797 1.081 1.00 83.00 324 THR A O 1
ATOM 2476 N N . ALA A 1 325 ? -1.301 -0.541 2.171 1.00 82.19 325 ALA A N 1
ATOM 2477 C CA . ALA A 1 325 ? -1.609 -0.037 3.506 1.00 82.19 325 ALA A CA 1
ATOM 2478 C C . ALA A 1 325 ? -0.967 1.329 3.810 1.00 82.19 325 ALA A C 1
ATOM 2480 O O . ALA A 1 325 ? -1.147 1.842 4.913 1.00 82.19 325 ALA A O 1
ATOM 2481 N N . MET A 1 326 ? -0.207 1.927 2.886 1.00 88.88 326 MET A N 1
ATOM 2482 C CA . MET A 1 326 ? 0.360 3.264 3.075 1.00 88.88 326 MET A CA 1
ATOM 2483 C C . MET A 1 326 ? -0.678 4.357 2.752 1.00 88.88 326 MET A C 1
ATOM 2485 O O . MET A 1 326 ? -1.269 4.316 1.674 1.00 88.88 326 MET A O 1
ATOM 2489 N N . PRO A 1 327 ? -0.937 5.329 3.653 1.00 89.19 327 PRO A N 1
ATOM 2490 C CA . PRO A 1 327 ? -1.867 6.430 3.383 1.00 89.19 327 PRO A CA 1
ATOM 2491 C C . PRO A 1 327 ? -1.387 7.366 2.263 1.00 89.19 327 PRO A C 1
ATOM 2493 O O . PRO A 1 327 ? -0.192 7.628 2.140 1.00 89.19 327 PRO A O 1
ATOM 2496 N N . ALA A 1 328 ? -2.326 7.934 1.503 1.00 91.25 328 ALA A N 1
ATOM 2497 C CA . ALA A 1 328 ? -2.066 9.000 0.535 1.00 91.25 328 ALA A CA 1
ATOM 2498 C C . ALA A 1 328 ? -2.115 10.378 1.224 1.00 91.25 328 ALA A C 1
ATOM 2500 O O . ALA A 1 328 ? -3.051 11.148 1.050 1.00 91.25 328 ALA A O 1
ATOM 2501 N N . PHE A 1 329 ? -1.120 10.679 2.065 1.00 91.12 329 PHE A N 1
ATOM 2502 C CA . PHE A 1 329 ? -1.101 11.907 2.882 1.00 91.12 329 PHE A CA 1
ATOM 2503 C C . PHE A 1 329 ? -1.093 13.211 2.073 1.00 91.12 329 PHE A C 1
ATOM 2505 O O . PHE A 1 329 ? -1.433 14.267 2.606 1.00 91.12 329 PHE A O 1
ATOM 2512 N N . PHE A 1 330 ? -0.657 13.151 0.815 1.00 92.50 330 PHE A N 1
ATOM 2513 C CA . PHE A 1 330 ? -0.362 14.333 0.012 1.00 92.50 330 PHE A CA 1
ATOM 2514 C C . PHE A 1 330 ? -1.252 14.478 -1.230 1.00 92.50 330 PHE A C 1
ATOM 2516 O O . PHE A 1 330 ? -1.189 15.525 -1.867 1.00 92.50 330 PHE A O 1
ATOM 2523 N N . SER A 1 331 ? -2.088 13.486 -1.564 1.00 87.38 331 SER A N 1
ATOM 2524 C CA . SER A 1 331 ? -2.878 13.479 -2.809 1.00 87.38 331 SER A CA 1
ATOM 2525 C C . SER A 1 331 ? -3.923 14.593 -2.885 1.00 87.38 331 SER A C 1
ATOM 2527 O O . SER A 1 331 ? -4.200 15.095 -3.970 1.00 87.38 331 SER A O 1
ATOM 2529 N N . ASP A 1 332 ? -4.475 14.999 -1.739 1.00 85.38 332 ASP A N 1
ATOM 2530 C CA . ASP A 1 332 ? -5.506 16.044 -1.639 1.00 85.38 332 ASP A CA 1
ATOM 2531 C C . ASP A 1 332 ? -4.945 17.399 -1.170 1.00 85.38 332 ASP A C 1
ATOM 2533 O O . ASP A 1 332 ? -5.686 18.311 -0.803 1.00 85.38 332 ASP A O 1
ATOM 253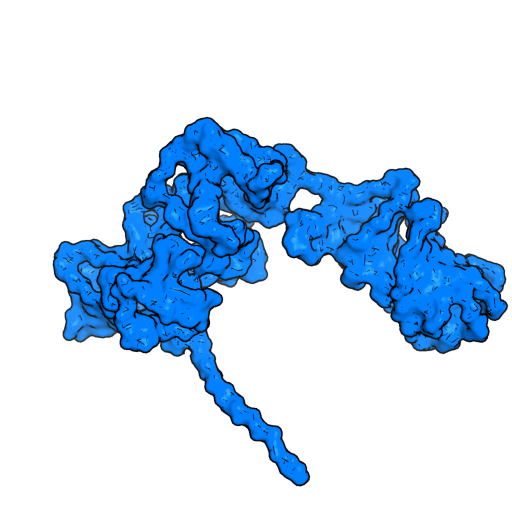7 N N . MET A 1 333 ? -3.618 17.543 -1.164 1.00 87.06 333 MET A N 1
ATOM 2538 C CA . MET A 1 333 ? -2.921 18.749 -0.727 1.00 87.06 333 MET A CA 1
ATOM 2539 C C . MET A 1 333 ? -2.515 19.608 -1.939 1.00 87.06 333 MET A C 1
ATOM 2541 O O . MET A 1 333 ? -2.203 19.060 -2.998 1.00 87.06 333 MET A O 1
ATOM 2545 N N . PRO A 1 334 ? -2.454 20.952 -1.825 1.00 88.19 334 PRO A N 1
ATOM 2546 C CA . PRO A 1 334 ? -1.906 21.786 -2.892 1.00 88.19 334 PRO A CA 1
ATOM 2547 C C . PRO A 1 334 ? -0.501 21.323 -3.302 1.00 88.19 334 PRO A C 1
ATOM 2549 O O . PRO A 1 334 ? 0.366 21.151 -2.444 1.00 88.19 334 PRO A O 1
ATOM 2552 N N . VAL A 1 335 ? -0.256 21.177 -4.609 1.00 84.31 335 VAL A N 1
ATOM 2553 C CA . VAL A 1 335 ? 0.965 20.557 -5.169 1.00 84.31 335 VAL A CA 1
ATOM 2554 C C . VAL A 1 335 ? 2.256 21.134 -4.576 1.00 84.31 335 VAL A C 1
ATOM 2556 O O . VAL A 1 335 ? 3.159 20.384 -4.213 1.00 84.31 335 VAL A O 1
ATOM 2559 N N . ALA A 1 336 ? 2.345 22.458 -4.423 1.00 89.00 336 ALA A N 1
ATOM 2560 C CA . ALA A 1 336 ? 3.524 23.108 -3.847 1.00 89.00 336 ALA A CA 1
ATOM 2561 C C . ALA A 1 336 ? 3.746 22.734 -2.369 1.00 89.00 336 ALA A C 1
ATOM 2563 O O . ALA A 1 336 ? 4.879 22.493 -1.951 1.00 89.00 336 ALA A O 1
ATOM 2564 N N . GLN A 1 337 ? 2.668 22.643 -1.587 1.00 90.56 337 GLN A N 1
ATOM 2565 C CA . GLN A 1 337 ? 2.723 22.269 -0.175 1.00 90.56 337 GLN A CA 1
ATOM 2566 C C . GLN A 1 337 ? 3.058 20.782 -0.006 1.00 90.56 337 GLN A C 1
ATOM 2568 O O . GLN A 1 337 ? 3.923 20.440 0.802 1.00 90.56 337 GLN A O 1
ATOM 2573 N N . ALA A 1 338 ? 2.425 19.914 -0.802 1.00 92.00 338 ALA A N 1
ATOM 2574 C CA . ALA A 1 338 ? 2.743 18.491 -0.871 1.00 92.00 338 ALA A CA 1
ATOM 2575 C C . ALA A 1 338 ? 4.229 18.288 -1.179 1.00 92.00 338 ALA A C 1
ATOM 2577 O O . ALA A 1 338 ? 4.932 17.597 -0.442 1.00 92.00 338 ALA A O 1
ATOM 2578 N N . LYS A 1 339 ? 4.725 18.952 -2.231 1.00 91.19 339 LYS A N 1
ATOM 2579 C CA . LYS A 1 339 ? 6.124 18.871 -2.647 1.00 91.19 339 LYS A CA 1
ATOM 2580 C C . LYS A 1 339 ? 7.074 19.293 -1.529 1.00 91.19 339 LYS A C 1
ATOM 2582 O O . LYS A 1 339 ? 7.995 18.545 -1.231 1.00 91.19 339 LYS A O 1
ATOM 2587 N N . ALA A 1 340 ? 6.833 20.433 -0.881 1.00 93.50 340 ALA A N 1
ATOM 2588 C CA . ALA A 1 340 ? 7.696 20.918 0.195 1.00 93.50 340 ALA A CA 1
ATOM 2589 C C . ALA A 1 340 ? 7.814 19.911 1.355 1.00 93.50 340 ALA A C 1
ATOM 2591 O O . ALA A 1 340 ? 8.918 19.632 1.822 1.00 93.50 340 ALA A O 1
ATOM 2592 N N . LYS A 1 341 ? 6.695 19.312 1.785 1.00 95.38 341 LYS A N 1
ATOM 2593 C CA . LYS A 1 341 ? 6.697 18.304 2.858 1.00 95.38 341 LYS A CA 1
ATOM 2594 C C . LYS A 1 341 ? 7.366 16.997 2.434 1.00 95.38 341 LYS A C 1
ATOM 2596 O O . LYS A 1 341 ? 8.140 16.428 3.200 1.00 95.38 341 LYS A O 1
ATOM 2601 N N . MET A 1 342 ? 7.091 16.523 1.219 1.00 95.69 342 MET A N 1
ATOM 2602 C CA . MET A 1 342 ? 7.742 15.326 0.682 1.00 95.69 342 MET A CA 1
ATOM 2603 C C . MET A 1 342 ? 9.255 15.528 0.541 1.00 95.69 342 MET A C 1
ATOM 2605 O O . MET A 1 342 ? 10.021 14.650 0.931 1.00 95.69 342 MET A O 1
ATOM 2609 N N . ASP A 1 343 ? 9.695 16.694 0.060 1.00 94.81 343 ASP A N 1
ATOM 2610 C CA . ASP A 1 343 ? 11.113 17.040 -0.045 1.00 94.81 343 ASP A CA 1
ATOM 2611 C C . ASP A 1 343 ? 11.788 17.061 1.332 1.00 94.81 343 ASP A C 1
ATOM 2613 O O . ASP A 1 343 ? 12.896 16.541 1.458 1.00 94.81 343 ASP A O 1
ATOM 2617 N N . ALA A 1 344 ? 11.128 17.602 2.364 1.00 96.06 344 ALA A N 1
ATOM 2618 C CA . ALA A 1 344 ? 11.643 17.610 3.735 1.00 96.06 344 ALA A CA 1
ATOM 2619 C C . ALA A 1 344 ? 11.839 16.188 4.290 1.00 96.06 344 ALA A C 1
ATOM 2621 O O . ALA A 1 344 ? 12.891 15.884 4.854 1.00 96.06 344 ALA A O 1
ATOM 2622 N N . ILE A 1 345 ? 10.871 15.291 4.062 1.00 96.88 345 ILE A N 1
ATOM 2623 C CA . ILE A 1 345 ? 10.986 13.869 4.427 1.00 96.88 345 ILE A CA 1
ATOM 2624 C C . ILE A 1 345 ? 12.173 13.231 3.700 1.00 96.88 345 ILE A C 1
ATOM 2626 O O . ILE A 1 345 ? 13.025 12.604 4.326 1.00 96.88 345 ILE A O 1
ATOM 2630 N N . VAL A 1 346 ? 12.256 13.409 2.381 1.00 95.75 346 VAL A N 1
ATOM 2631 C CA . VAL A 1 346 ? 13.315 12.828 1.546 1.00 95.75 346 VAL A CA 1
ATOM 2632 C C . VAL A 1 346 ? 14.705 13.337 1.948 1.00 95.75 346 VAL A C 1
ATOM 2634 O O . VAL A 1 346 ? 15.632 12.534 2.043 1.00 95.75 346 VAL A O 1
ATOM 2637 N N . HIS A 1 347 ? 14.855 14.637 2.220 1.00 94.94 347 HIS A N 1
ATOM 2638 C CA . HIS A 1 347 ? 16.123 15.222 2.665 1.00 94.94 347 HIS A CA 1
ATOM 2639 C C . HIS A 1 347 ? 16.539 14.690 4.032 1.00 94.94 347 HIS A C 1
ATOM 2641 O O . HIS A 1 347 ? 17.698 14.326 4.203 1.00 94.94 347 HIS A O 1
ATOM 2647 N N . ALA A 1 348 ? 15.616 14.588 4.992 1.00 95.38 348 ALA A N 1
ATOM 2648 C CA . ALA A 1 348 ? 15.940 13.999 6.286 1.00 95.38 348 ALA A CA 1
ATOM 2649 C C . ALA A 1 348 ? 16.400 12.543 6.134 1.00 95.38 348 ALA A C 1
ATOM 2651 O O . ALA A 1 348 ? 17.470 12.187 6.624 1.00 95.38 348 ALA A O 1
ATOM 2652 N N . LEU A 1 349 ? 15.661 11.718 5.384 1.00 95.44 349 LEU A N 1
ATOM 2653 C CA . LEU A 1 349 ? 16.016 10.310 5.165 1.00 95.44 349 LEU A CA 1
ATOM 2654 C C . LEU A 1 349 ? 17.356 10.118 4.436 1.00 95.44 349 LEU A C 1
ATOM 2656 O O . LEU A 1 349 ? 17.955 9.049 4.568 1.00 95.44 349 LEU A O 1
ATOM 2660 N N . ALA A 1 350 ? 17.858 11.131 3.721 1.00 94.44 350 ALA A N 1
ATOM 2661 C CA . ALA A 1 350 ? 19.188 11.105 3.109 1.00 94.44 350 ALA A CA 1
ATOM 2662 C C . ALA A 1 350 ? 20.335 11.042 4.137 1.00 94.44 350 ALA A C 1
ATOM 2664 O O . ALA A 1 350 ? 21.426 10.601 3.786 1.00 94.44 350 ALA A O 1
ATOM 2665 N N . ALA A 1 351 ? 20.099 11.407 5.406 1.00 92.75 351 ALA A N 1
ATOM 2666 C CA . ALA A 1 351 ? 21.061 11.192 6.495 1.00 92.75 351 ALA A CA 1
ATOM 2667 C C . ALA A 1 351 ? 21.220 9.709 6.886 1.00 92.75 351 ALA A C 1
ATOM 2669 O O . ALA A 1 351 ? 22.175 9.347 7.577 1.00 92.75 351 ALA A O 1
ATOM 2670 N N . GLY A 1 352 ? 20.302 8.840 6.453 1.00 91.75 352 GLY A N 1
ATOM 2671 C CA . GLY A 1 352 ? 20.378 7.410 6.712 1.00 91.75 352 GLY A CA 1
ATOM 2672 C C . GLY A 1 352 ? 20.378 7.061 8.208 1.00 91.75 352 GLY A C 1
ATOM 2673 O O . GLY A 1 352 ? 19.705 7.734 8.988 1.00 91.75 352 GLY A O 1
ATOM 2674 N N . PRO A 1 353 ? 21.119 6.017 8.633 1.00 86.69 353 PRO A N 1
ATOM 2675 C CA . PRO A 1 353 ? 21.162 5.578 10.033 1.00 86.69 353 PRO A CA 1
ATOM 2676 C C . PRO A 1 353 ? 21.735 6.606 11.018 1.00 86.69 353 PRO A C 1
ATOM 2678 O O . PRO A 1 353 ? 21.600 6.425 12.222 1.00 86.69 353 PRO A O 1
ATOM 2681 N N . ALA A 1 354 ? 22.392 7.664 10.528 1.00 86.12 354 ALA A N 1
ATOM 2682 C CA . ALA A 1 354 ? 22.908 8.746 11.365 1.00 86.12 354 ALA A CA 1
ATOM 2683 C C . ALA A 1 354 ? 21.828 9.774 11.753 1.00 86.12 354 ALA A C 1
ATOM 2685 O O . ALA A 1 354 ? 22.097 10.679 12.543 1.00 86.12 354 ALA A O 1
ATOM 2686 N N . LEU A 1 355 ? 20.621 9.669 11.187 1.00 89.88 355 LEU A N 1
ATOM 2687 C CA . LEU A 1 355 ? 19.500 10.530 11.537 1.00 89.88 355 LEU A CA 1
ATOM 2688 C C . LEU A 1 355 ? 19.031 10.240 12.972 1.00 89.88 355 LEU A C 1
ATOM 2690 O O . LEU A 1 355 ? 18.823 9.085 13.341 1.00 89.88 355 LEU A O 1
ATOM 2694 N N . SER A 1 356 ? 18.825 11.293 13.768 1.00 89.25 356 SER A N 1
ATOM 2695 C CA . SER A 1 356 ? 18.277 11.174 15.125 1.00 89.25 356 SER A CA 1
ATOM 2696 C C . SER A 1 356 ? 16.921 10.461 15.137 1.00 89.25 356 SER A C 1
ATOM 2698 O O . SER A 1 356 ? 16.204 10.428 14.140 1.00 89.25 356 SER A O 1
ATOM 2700 N N . LEU A 1 357 ? 16.535 9.910 16.285 1.00 89.62 357 LEU A N 1
ATOM 2701 C CA . LEU A 1 357 ? 15.250 9.226 16.413 1.00 89.62 357 LEU A CA 1
ATOM 2702 C C . LEU A 1 357 ? 14.081 10.236 16.416 1.00 89.62 357 LEU A C 1
ATOM 2704 O O . LEU A 1 357 ? 14.166 11.243 17.123 1.00 89.62 357 LEU A O 1
ATOM 2708 N N . PRO A 1 358 ? 12.987 9.989 15.668 1.00 90.62 358 PRO A N 1
ATOM 2709 C CA . PRO A 1 358 ? 11.794 10.822 15.714 1.00 90.62 358 PRO A CA 1
ATOM 2710 C C . PRO A 1 358 ? 11.076 10.715 17.062 1.00 90.62 358 PRO A C 1
ATOM 2712 O O . PRO A 1 358 ? 11.093 9.672 17.723 1.00 90.62 358 PRO A O 1
ATOM 2715 N N . GLU A 1 359 ? 10.377 11.785 17.429 1.00 86.38 359 GLU A N 1
ATOM 2716 C CA . GLU A 1 359 ? 9.533 11.827 18.621 1.00 86.38 359 GLU A CA 1
ATOM 2717 C C . GLU A 1 359 ? 8.473 10.712 18.601 1.00 86.38 359 GLU A C 1
ATOM 2719 O O . GLU A 1 359 ? 7.778 10.502 17.599 1.00 86.38 359 GLU A O 1
ATOM 2724 N N . GLY A 1 360 ? 8.347 10.005 19.726 1.00 82.12 360 GLY A N 1
ATOM 2725 C CA . GLY A 1 360 ? 7.379 8.929 19.925 1.00 82.12 360 GLY A CA 1
ATOM 2726 C C . GLY A 1 360 ? 7.829 7.538 19.464 1.00 82.12 360 GLY A C 1
ATOM 2727 O O . GLY A 1 360 ? 7.031 6.597 19.525 1.00 82.12 360 GLY A O 1
ATOM 2728 N N . LEU A 1 361 ? 9.072 7.384 18.979 1.00 81.00 361 LEU A N 1
ATOM 2729 C CA . LEU A 1 361 ? 9.625 6.084 18.562 1.00 81.00 361 LEU A CA 1
ATOM 2730 C C . LEU A 1 361 ? 9.997 5.199 19.757 1.00 81.00 361 LEU A C 1
ATOM 2732 O O . LEU A 1 361 ? 9.675 4.013 19.768 1.00 81.00 361 LEU A O 1
ATOM 2736 N N . LEU A 1 362 ? 10.672 5.773 20.758 1.00 75.31 362 LEU A N 1
ATOM 2737 C CA . LEU A 1 362 ? 11.156 5.035 21.930 1.00 75.31 362 LEU A CA 1
ATOM 2738 C C . LEU A 1 362 ? 10.089 4.791 22.999 1.00 75.31 362 LEU A C 1
ATOM 2740 O O . LEU A 1 362 ? 10.333 4.010 23.914 1.00 75.31 362 LEU A O 1
ATOM 2744 N N . ASP A 1 363 ? 8.895 5.364 22.845 1.00 66.19 363 ASP A N 1
ATOM 2745 C CA . ASP A 1 363 ? 7.745 5.072 23.712 1.00 66.19 363 ASP A CA 1
ATOM 2746 C C . ASP A 1 363 ? 7.303 3.596 23.618 1.00 66.19 363 ASP A C 1
ATOM 2748 O O . ASP A 1 363 ? 6.451 3.150 24.383 1.00 66.19 363 ASP A O 1
ATOM 2752 N N . GLY A 1 364 ? 7.884 2.829 22.684 1.00 53.47 364 GLY A N 1
ATOM 2753 C CA . GLY A 1 364 ? 7.612 1.413 22.483 1.00 53.47 364 GLY A CA 1
ATOM 2754 C C . GLY A 1 364 ? 6.209 1.150 21.922 1.00 53.47 364 GLY A C 1
ATOM 2755 O O . GLY A 1 364 ? 5.459 2.083 21.605 1.00 53.47 364 GLY A O 1
ATOM 2756 N N . PRO A 1 365 ? 5.832 -0.129 21.744 1.00 54.81 365 PRO A N 1
ATOM 2757 C CA . PRO A 1 365 ? 4.429 -0.477 21.577 1.00 54.81 365 PRO A CA 1
ATOM 2758 C C . PRO A 1 365 ? 3.676 -0.020 22.832 1.00 54.81 365 PRO A C 1
ATOM 2760 O O . PRO A 1 365 ? 4.032 -0.400 23.945 1.00 54.81 365 PRO A O 1
ATOM 2763 N N . GLN A 1 366 ? 2.662 0.825 22.646 1.00 58.09 366 GLN A N 1
ATOM 2764 C CA . GLN A 1 366 ? 1.831 1.321 23.743 1.00 58.09 366 GLN A CA 1
ATOM 2765 C C . GLN A 1 366 ? 1.205 0.128 24.480 1.00 58.09 366 GLN A C 1
ATOM 2767 O O . GLN A 1 366 ? 0.599 -0.734 23.839 1.00 58.09 366 GLN A O 1
ATOM 2772 N N . ASP A 1 367 ? 1.346 0.071 25.807 1.00 66.06 367 ASP A N 1
ATOM 2773 C CA . ASP A 1 367 ? 0.624 -0.900 26.634 1.00 66.06 367 ASP A CA 1
ATOM 2774 C C . ASP A 1 367 ? -0.858 -0.508 26.664 1.00 66.06 367 ASP A C 1
ATOM 2776 O O . ASP A 1 367 ? -1.324 0.210 27.547 1.00 66.06 367 ASP A O 1
ATOM 2780 N N . ASN A 1 368 ? -1.605 -0.947 25.651 1.00 81.69 368 ASN A N 1
ATOM 2781 C CA . ASN A 1 368 ? -3.030 -0.657 25.512 1.00 81.69 368 ASN A CA 1
ATOM 2782 C C . ASN A 1 368 ? -3.888 -1.657 26.297 1.00 81.69 368 ASN A C 1
ATOM 2784 O O . ASN A 1 368 ? -4.982 -2.022 25.862 1.00 81.69 368 ASN A O 1
ATOM 2788 N N . ARG A 1 369 ? -3.408 -2.148 27.441 1.00 86.69 369 ARG A N 1
ATOM 2789 C CA . ARG A 1 369 ? -4.236 -2.946 28.342 1.00 86.69 369 ARG A CA 1
ATOM 2790 C C . ARG A 1 369 ? -5.107 -2.024 29.186 1.00 86.69 369 ARG A C 1
ATOM 2792 O O . ARG A 1 369 ? -4.618 -1.177 29.930 1.00 86.69 369 ARG A O 1
ATOM 2799 N N . LEU A 1 370 ? -6.420 -2.211 29.104 1.00 87.25 370 LEU A N 1
ATOM 2800 C CA . LEU A 1 370 ? -7.349 -1.590 30.041 1.00 87.25 370 LEU A CA 1
ATOM 2801 C C . LEU A 1 370 ? -7.262 -2.340 31.369 1.00 87.25 370 LEU A C 1
ATOM 2803 O O . LEU A 1 370 ? -7.570 -3.529 31.433 1.00 87.25 370 LEU A O 1
ATOM 2807 N N . VAL A 1 371 ? -6.866 -1.641 32.431 1.00 87.06 371 VAL A N 1
ATOM 2808 C CA . VAL A 1 371 ? -6.723 -2.214 33.775 1.00 87.06 371 VAL A CA 1
ATOM 2809 C C . VAL A 1 371 ? -7.860 -1.732 34.667 1.00 87.06 371 VAL A C 1
ATOM 2811 O O . VAL A 1 371 ? -8.081 -0.532 34.820 1.00 87.06 371 VAL A O 1
ATOM 2814 N N . VAL A 1 372 ? -8.560 -2.679 35.287 1.00 88.69 372 VAL A N 1
ATOM 2815 C CA . VAL A 1 372 ? -9.591 -2.401 36.292 1.00 88.69 372 VAL A CA 1
ATOM 2816 C C . VAL A 1 372 ? -8.917 -2.358 37.656 1.00 88.69 372 VAL A C 1
ATOM 2818 O O . VAL A 1 372 ? -8.279 -3.330 38.058 1.00 88.69 372 VAL A O 1
ATOM 2821 N N . ARG A 1 373 ? -9.039 -1.227 38.351 1.00 88.94 373 ARG A N 1
ATOM 2822 C CA . ARG A 1 373 ? -8.509 -1.041 39.708 1.00 88.94 373 ARG A CA 1
ATOM 2823 C C . ARG A 1 373 ? -9.666 -1.085 40.707 1.00 88.94 373 ARG A C 1
ATOM 2825 O O . ARG A 1 373 ? -10.330 -2.113 40.828 1.00 88.94 373 ARG A O 1
ATOM 2832 N N . ASP A 1 374 ? -9.940 0.039 41.356 1.00 90.06 374 ASP A N 1
ATOM 2833 C CA . ASP A 1 374 ? -10.937 0.149 42.423 1.00 90.06 374 ASP A CA 1
ATOM 2834 C C . ASP A 1 374 ? -12.344 0.485 41.906 1.00 90.06 374 ASP A C 1
ATOM 2836 O O . ASP A 1 374 ? -13.323 0.379 42.640 1.00 90.06 374 ASP A O 1
ATOM 2840 N N . GLU A 1 375 ? -12.467 0.854 40.628 1.00 91.56 375 GLU A N 1
ATOM 2841 C CA . GLU A 1 375 ? -13.728 1.258 40.004 1.00 91.56 375 GLU A CA 1
ATOM 2842 C C . GLU A 1 375 ? -14.026 0.435 38.749 1.00 91.56 375 GLU A C 1
ATOM 2844 O O . GLU A 1 375 ? -13.095 0.043 38.036 1.00 91.56 375 GLU A O 1
ATOM 2849 N N . PRO A 1 376 ? -15.312 0.163 38.455 1.00 94.75 376 PRO A N 1
ATOM 2850 C CA . PRO A 1 376 ? -15.683 -0.560 37.253 1.00 94.75 376 PRO A CA 1
ATOM 2851 C C . PRO A 1 376 ? -15.331 0.229 35.987 1.00 94.75 376 PRO A C 1
ATOM 2853 O O . PRO A 1 376 ? -15.557 1.436 35.898 1.00 94.75 376 PRO A O 1
ATOM 2856 N N . VAL A 1 377 ? -14.830 -0.477 34.975 1.00 96.56 377 VAL A N 1
ATOM 2857 C CA . VAL A 1 377 ? -14.534 0.079 33.649 1.00 96.56 377 VAL A CA 1
ATOM 2858 C C . VAL A 1 377 ? -15.589 -0.414 32.669 1.00 96.56 377 VAL A C 1
ATOM 2860 O O . VAL A 1 377 ? -15.782 -1.618 32.525 1.00 96.56 377 VAL A O 1
ATOM 2863 N N . VAL A 1 378 ? -16.260 0.508 31.975 1.00 96.88 378 VAL A N 1
ATOM 2864 C CA . VAL A 1 378 ? -17.238 0.196 30.922 1.00 96.88 378 VAL A CA 1
ATOM 2865 C C . VAL A 1 378 ? -16.655 0.605 29.577 1.00 96.88 378 VAL A C 1
ATOM 2867 O O . VAL A 1 378 ? -16.424 1.788 29.335 1.00 96.88 378 VAL A O 1
ATOM 2870 N N . PHE A 1 379 ? -16.432 -0.362 28.690 1.00 96.38 379 PHE A N 1
ATOM 2871 C CA . PHE A 1 379 ? -15.793 -0.138 27.398 1.00 96.38 379 PHE A CA 1
ATOM 2872 C C . PHE A 1 379 ? -16.625 -0.740 26.261 1.00 96.38 379 PHE A C 1
ATOM 2874 O O . PHE A 1 379 ? -16.814 -1.955 26.173 1.00 96.38 379 PHE A O 1
ATOM 2881 N N . ARG A 1 380 ? -17.146 0.122 25.380 1.00 94.50 380 ARG A N 1
ATOM 2882 C CA . ARG A 1 380 ? -17.850 -0.304 24.162 1.00 94.50 380 ARG A CA 1
ATOM 2883 C C . ARG A 1 380 ? -16.820 -0.658 23.100 1.00 94.50 380 ARG A C 1
ATOM 2885 O O . ARG A 1 380 ? -15.992 0.182 22.764 1.00 94.50 380 ARG A O 1
ATOM 2892 N N . THR A 1 381 ? -16.865 -1.880 22.582 1.00 93.00 381 THR A N 1
ATOM 2893 C CA . THR A 1 381 ? -15.836 -2.367 21.657 1.00 93.00 381 THR A CA 1
ATOM 2894 C C . THR A 1 381 ? -16.332 -3.530 20.807 1.00 93.00 381 THR A C 1
ATOM 2896 O O . THR A 1 381 ? -17.349 -4.145 21.120 1.00 93.00 381 THR A O 1
ATOM 2899 N N . PHE A 1 382 ? -15.587 -3.862 19.754 1.00 93.38 382 PHE A N 1
ATOM 2900 C CA . PHE A 1 382 ? -15.708 -5.149 19.079 1.00 93.38 382 PHE A CA 1
ATOM 2901 C C . PHE A 1 382 ? -14.924 -6.197 19.866 1.00 93.38 382 PHE A C 1
ATOM 2903 O O . PHE A 1 382 ? -13.783 -5.958 20.261 1.00 93.38 382 PHE A O 1
ATOM 2910 N N . ILE A 1 383 ? -15.525 -7.356 20.110 1.00 94.44 383 ILE A N 1
ATOM 2911 C CA . ILE A 1 383 ? -14.918 -8.434 20.892 1.00 94.44 383 ILE A CA 1
ATOM 2912 C C . ILE A 1 383 ? -15.423 -9.781 20.375 1.00 94.44 383 ILE A C 1
ATOM 2914 O O . ILE A 1 383 ? -16.549 -9.869 19.886 1.00 94.44 383 ILE A O 1
ATOM 2918 N N . ALA A 1 384 ? -14.579 -10.810 20.431 1.00 93.31 384 ALA A N 1
ATOM 2919 C CA . ALA A 1 384 ? -14.919 -12.139 19.929 1.00 93.31 384 ALA A CA 1
ATOM 2920 C C . ALA A 1 384 ? -16.123 -12.756 20.671 1.00 93.31 384 ALA A C 1
ATOM 2922 O O . ALA A 1 384 ? -16.367 -12.452 21.834 1.00 93.31 384 ALA A O 1
ATOM 2923 N N . ASP A 1 385 ? -16.851 -13.661 20.013 1.00 92.50 385 ASP A N 1
ATOM 2924 C CA . ASP A 1 385 ? -17.987 -14.418 20.577 1.00 92.50 385 ASP A CA 1
ATOM 2925 C C . ASP A 1 385 ? -19.179 -13.565 21.073 1.00 92.50 385 ASP A C 1
ATOM 2927 O O . ASP A 1 385 ? -19.979 -14.002 21.910 1.00 92.50 385 ASP A O 1
ATOM 2931 N N . SER A 1 386 ? -19.309 -12.344 20.552 1.00 94.19 386 SER A N 1
ATOM 2932 C CA . SER A 1 386 ? -20.376 -11.390 20.866 1.00 94.19 386 SER A CA 1
ATOM 2933 C C . SER A 1 386 ? -20.709 -10.528 19.637 1.00 94.19 386 SER A C 1
ATOM 2935 O O . SER A 1 386 ? -19.964 -10.531 18.654 1.00 94.19 386 SER A O 1
ATOM 2937 N N . SER A 1 387 ? -21.833 -9.807 19.651 1.00 93.25 387 SER A N 1
ATOM 2938 C CA . SER A 1 387 ? -22.235 -8.951 18.527 1.00 93.25 387 SER A CA 1
ATOM 2939 C C . SER A 1 387 ? -21.339 -7.719 18.332 1.00 93.25 387 SER A C 1
ATOM 2941 O O . SER A 1 387 ? -20.492 -7.364 19.160 1.00 93.25 387 SER A O 1
ATOM 2943 N N . THR A 1 388 ? -21.586 -6.978 17.248 1.00 92.12 388 THR A N 1
ATOM 2944 C CA . THR A 1 388 ? -20.929 -5.682 16.990 1.00 92.12 388 THR A CA 1
ATOM 2945 C C . THR A 1 388 ? -21.328 -4.584 17.986 1.00 92.12 388 THR A C 1
ATOM 2947 O O . THR A 1 388 ? -20.702 -3.525 18.010 1.00 92.12 388 THR A O 1
ATOM 2950 N N . ARG A 1 389 ? -22.339 -4.824 18.835 1.00 95.00 389 ARG A N 1
ATOM 2951 C CA . ARG A 1 389 ? -22.831 -3.895 19.866 1.00 95.00 389 ARG A CA 1
ATOM 2952 C C . ARG A 1 389 ? -22.455 -4.360 21.273 1.00 95.00 389 ARG A C 1
ATOM 2954 O O . ARG A 1 389 ? -23.268 -4.331 22.196 1.00 95.00 389 ARG A O 1
ATOM 2961 N N . SER A 1 390 ? -21.211 -4.791 21.435 1.00 96.44 390 SER A N 1
ATOM 2962 C CA . SER A 1 390 ? -20.710 -5.324 22.699 1.00 96.44 390 SER A CA 1
ATOM 2963 C C . SER A 1 390 ? -20.258 -4.234 23.671 1.00 96.44 390 SER A C 1
ATOM 2965 O O . SER A 1 390 ? -19.634 -3.235 23.301 1.00 96.44 390 SER A O 1
ATOM 2967 N N . ILE A 1 391 ? -20.555 -4.459 24.949 1.00 98.38 391 ILE A N 1
ATOM 2968 C CA . ILE A 1 391 ? -20.139 -3.626 26.074 1.00 98.38 391 ILE A CA 1
ATOM 2969 C C . ILE A 1 391 ? -19.376 -4.526 27.042 1.00 98.38 391 ILE A C 1
ATOM 2971 O O . ILE A 1 391 ? -19.969 -5.344 27.746 1.00 98.38 391 ILE A O 1
ATOM 2975 N N . ALA A 1 392 ? -18.054 -4.395 27.065 1.00 98.12 392 ALA A N 1
ATOM 2976 C CA . ALA A 1 392 ? -17.222 -5.076 28.041 1.00 98.12 392 ALA A CA 1
ATOM 2977 C C . ALA A 1 392 ? -17.221 -4.282 29.349 1.00 98.12 392 ALA A C 1
ATOM 2979 O O . ALA A 1 392 ? -17.012 -3.066 29.350 1.00 98.12 392 ALA A O 1
ATOM 2980 N N . VAL A 1 393 ? -17.453 -4.970 30.460 1.00 98.31 393 VAL A N 1
ATOM 2981 C CA . VAL A 1 393 ? -17.467 -4.384 31.796 1.00 98.31 393 VAL A CA 1
ATOM 2982 C C . VAL A 1 393 ? -16.480 -5.132 32.667 1.00 98.31 393 VAL A C 1
ATOM 2984 O O . VAL A 1 393 ? -16.621 -6.334 32.893 1.00 98.31 393 VAL A O 1
ATOM 2987 N N . GLY A 1 394 ? -15.486 -4.411 33.162 1.00 97.31 394 GLY A N 1
ATOM 2988 C CA . GLY A 1 394 ? -14.532 -4.918 34.129 1.00 97.31 394 GLY A CA 1
ATOM 2989 C C . GLY A 1 394 ? -14.921 -4.464 35.526 1.00 97.31 394 GLY A C 1
ATOM 2990 O O . GLY A 1 394 ? -15.051 -3.265 35.754 1.00 97.31 394 GLY A O 1
ATOM 2991 N N . LEU A 1 395 ? -15.138 -5.401 36.449 1.00 96.06 395 LEU A N 1
ATOM 2992 C CA . LEU A 1 395 ? -15.498 -5.115 37.839 1.00 96.06 395 LEU A CA 1
ATOM 2993 C C . LEU A 1 395 ? -14.254 -5.186 38.742 1.00 96.06 395 LEU A C 1
ATOM 2995 O O . LEU A 1 395 ? -13.384 -6.038 38.518 1.00 96.06 395 LEU A O 1
ATOM 2999 N N . PRO A 1 396 ? -14.175 -4.351 39.796 1.00 92.00 396 PRO A N 1
ATOM 3000 C CA . PRO A 1 396 ? -13.123 -4.463 40.800 1.00 92.00 396 PRO A CA 1
ATOM 3001 C C . PRO A 1 396 ? -13.034 -5.880 41.383 1.00 92.00 396 PRO A C 1
ATOM 3003 O O . PRO A 1 396 ? -14.042 -6.568 41.572 1.00 92.00 396 PRO A O 1
ATOM 3006 N N . GLY A 1 397 ? -11.812 -6.329 41.674 1.00 86.69 397 GLY A N 1
ATOM 3007 C CA . GLY A 1 397 ? -11.560 -7.688 42.168 1.00 86.69 397 GLY A CA 1
ATOM 3008 C C . GLY A 1 397 ? -11.421 -8.756 41.075 1.00 86.69 397 GLY A C 1
ATOM 3009 O O . GLY A 1 397 ? -11.596 -9.941 41.366 1.00 86.69 397 GLY A O 1
ATOM 3010 N N . GLY A 1 398 ? -11.106 -8.343 39.840 1.00 88.94 398 GLY A N 1
ATOM 3011 C CA . GLY A 1 398 ? -10.609 -9.227 38.779 1.00 88.94 398 GLY A CA 1
ATOM 3012 C C . GLY A 1 398 ? -11.670 -10.093 38.105 1.00 88.94 398 GLY A C 1
ATOM 3013 O O . GLY A 1 398 ? -11.349 -11.187 37.650 1.00 88.94 398 GLY A O 1
ATOM 3014 N N . VAL A 1 399 ? -12.925 -9.637 38.059 1.00 95.00 399 VAL A N 1
ATOM 3015 C CA . VAL A 1 399 ? -14.018 -10.316 37.343 1.00 95.00 399 VAL A CA 1
ATOM 3016 C C . VAL A 1 399 ? -14.596 -9.371 36.311 1.00 95.00 399 VAL A C 1
ATOM 3018 O O . VAL A 1 399 ? -14.862 -8.211 36.604 1.00 95.00 399 VAL A O 1
ATOM 3021 N N . SER A 1 400 ? -14.823 -9.870 35.105 1.00 97.69 400 SER A N 1
ATOM 3022 C CA . SER A 1 400 ? -15.314 -9.070 33.987 1.00 97.69 400 SER A CA 1
ATOM 3023 C C . SER A 1 400 ? -16.363 -9.836 33.188 1.00 97.69 400 SER A C 1
ATOM 3025 O O . SER A 1 400 ? -16.417 -11.066 33.241 1.00 97.69 400 SER A O 1
ATOM 3027 N N . TYR A 1 401 ? -17.205 -9.125 32.445 1.00 97.69 401 TYR A N 1
ATOM 3028 C CA . TYR A 1 401 ? -18.216 -9.720 31.574 1.00 97.69 401 TYR A CA 1
ATOM 3029 C C . TYR A 1 401 ? -18.443 -8.895 30.308 1.00 97.69 401 TYR A C 1
ATOM 3031 O O . TYR A 1 401 ? -18.113 -7.712 30.250 1.00 97.69 401 TYR A O 1
ATOM 3039 N N . VAL A 1 402 ? -19.020 -9.526 29.284 1.00 98.19 402 VAL A N 1
ATOM 3040 C CA . VAL A 1 402 ? -19.532 -8.828 28.097 1.00 98.19 402 VAL A CA 1
ATOM 3041 C C . VAL A 1 402 ? -21.050 -8.840 28.122 1.00 98.19 402 VAL A C 1
ATOM 3043 O O . VAL A 1 402 ? -21.660 -9.909 28.175 1.00 98.19 402 VAL A O 1
ATOM 3046 N N . PHE A 1 403 ? -21.650 -7.655 28.054 1.00 98.19 403 PHE A N 1
ATOM 3047 C CA . PHE A 1 403 ? -23.061 -7.474 27.738 1.00 98.19 403 PHE A CA 1
ATOM 3048 C C . PHE A 1 403 ? -23.212 -7.196 26.240 1.00 98.19 403 PHE A C 1
ATOM 3050 O O . PHE A 1 403 ? -22.623 -6.256 25.706 1.00 98.19 403 PHE A O 1
ATOM 3057 N N . ASP A 1 404 ? -23.994 -8.021 25.559 1.00 97.50 404 ASP A N 1
ATOM 3058 C CA . ASP A 1 404 ? -24.350 -7.852 24.157 1.00 97.50 404 ASP A CA 1
ATOM 3059 C C . ASP A 1 404 ? -25.623 -7.010 24.073 1.00 97.50 404 ASP A C 1
ATOM 3061 O O . ASP A 1 404 ? -26.704 -7.467 24.449 1.00 97.50 404 ASP A O 1
ATOM 3065 N N . ALA A 1 405 ? -25.497 -5.771 23.599 1.00 97.56 405 ALA A N 1
ATOM 3066 C CA . ALA A 1 405 ? -26.619 -4.846 23.499 1.00 97.56 405 ALA A CA 1
ATOM 3067 C C . ALA A 1 405 ? -27.514 -5.094 22.273 1.00 97.56 405 ALA A C 1
ATOM 3069 O O . ALA A 1 405 ? -28.578 -4.496 22.169 1.00 97.56 405 ALA A O 1
ATOM 3070 N N . GLU A 1 406 ? -27.120 -5.951 21.334 1.00 96.31 406 GLU A N 1
ATOM 3071 C CA . GLU A 1 406 ? -28.015 -6.405 20.266 1.00 96.31 406 GLU A CA 1
ATOM 3072 C C . GLU A 1 406 ? -28.961 -7.485 20.800 1.00 96.31 406 GLU A C 1
ATOM 3074 O O . GLU A 1 406 ? -30.166 -7.433 20.569 1.00 96.31 406 GLU A O 1
ATOM 3079 N N . GLN A 1 407 ? -28.422 -8.407 21.599 1.00 95.94 407 GLN A N 1
ATOM 3080 C CA . GLN A 1 407 ? -29.166 -9.526 22.181 1.00 95.94 407 GLN A CA 1
ATOM 3081 C C . GLN A 1 407 ? -29.681 -9.264 23.608 1.00 95.94 407 GLN A C 1
ATOM 3083 O O . GLN A 1 407 ? -30.300 -10.145 24.196 1.00 95.94 407 GLN A O 1
ATOM 3088 N N . CYS A 1 408 ? -29.417 -8.081 24.171 1.00 97.50 408 CYS A N 1
ATOM 3089 C CA . CYS A 1 408 ? -29.803 -7.642 25.520 1.00 97.50 408 CYS A CA 1
ATOM 3090 C C . CYS A 1 408 ? -29.433 -8.619 26.651 1.00 97.50 408 CYS A C 1
ATOM 3092 O O . CYS A 1 408 ? -30.216 -8.840 27.572 1.00 97.50 408 CYS A O 1
ATOM 3094 N N . ARG A 1 409 ? -28.237 -9.219 26.598 1.00 95.31 409 ARG A N 1
ATOM 3095 C CA . ARG A 1 409 ? -27.826 -10.248 27.569 1.00 95.31 409 ARG A CA 1
ATOM 3096 C C . ARG A 1 409 ? -26.330 -10.270 27.842 1.00 95.31 409 ARG A C 1
ATOM 3098 O O . ARG A 1 409 ? -25.519 -9.902 26.996 1.00 95.31 409 ARG A O 1
ATOM 3105 N N . VAL A 1 410 ? -25.950 -10.823 28.991 1.00 95.94 410 VAL A N 1
ATOM 3106 C CA . VAL A 1 410 ? -24.553 -11.181 29.276 1.00 95.94 410 VAL A CA 1
ATOM 3107 C C . VAL A 1 410 ? -24.159 -12.412 28.450 1.00 95.94 410 VAL A C 1
ATOM 3109 O O . VAL A 1 410 ? -24.807 -13.453 28.550 1.00 95.94 410 VAL A O 1
ATOM 3112 N N . ARG A 1 411 ? -23.097 -12.312 27.640 1.00 95.25 411 ARG A N 1
ATOM 3113 C CA . ARG A 1 411 ? -22.622 -13.396 26.756 1.00 95.25 411 ARG A CA 1
ATOM 3114 C C . ARG A 1 411 ? -21.643 -14.339 27.427 1.00 95.25 411 ARG A C 1
ATOM 3116 O O . ARG A 1 411 ? -21.769 -15.550 27.296 1.00 95.25 411 ARG A O 1
ATOM 3123 N N . TYR A 1 412 ? -20.668 -13.804 28.141 1.00 95.56 412 TYR A N 1
ATOM 3124 C CA . TYR A 1 412 ? -19.692 -14.588 28.889 1.00 95.56 412 TYR A CA 1
ATOM 3125 C C . TYR A 1 412 ? -19.025 -13.714 29.950 1.00 95.56 412 TYR A C 1
ATOM 3127 O O . TYR A 1 412 ? -19.096 -12.482 29.898 1.00 95.56 412 TYR A O 1
ATOM 3135 N N . ALA A 1 413 ? -18.379 -14.369 30.910 1.00 96.50 413 ALA A N 1
ATOM 3136 C CA . ALA A 1 413 ? -17.622 -13.727 31.974 1.00 96.50 413 ALA A CA 1
ATOM 3137 C C . ALA A 1 413 ? -16.294 -14.446 32.217 1.00 96.50 413 ALA A C 1
ATOM 3139 O O . ALA A 1 413 ? -16.169 -15.651 31.968 1.00 96.50 413 ALA A O 1
ATOM 3140 N N . TRP A 1 414 ? -15.302 -13.692 32.681 1.00 96.38 414 TRP A N 1
ATOM 3141 C CA . TRP A 1 414 ? -13.944 -14.173 32.904 1.00 96.38 414 TRP A CA 1
ATOM 3142 C C . TRP A 1 414 ? -13.319 -13.589 34.166 1.00 96.38 414 TRP A C 1
ATOM 3144 O O . TRP A 1 414 ? -13.724 -12.527 34.647 1.00 96.38 414 TRP A O 1
ATOM 3154 N N . SER A 1 415 ? -12.339 -14.316 34.696 1.00 94.44 415 SER A N 1
ATOM 3155 C CA . SER A 1 415 ? -11.507 -13.929 35.831 1.00 94.44 415 SER A CA 1
ATOM 3156 C C . SER A 1 415 ? -10.095 -13.568 35.352 1.00 94.44 415 SER A C 1
ATOM 3158 O O . SER A 1 415 ? -9.591 -14.148 34.388 1.00 94.44 415 SER A O 1
ATOM 3160 N N . GLY A 1 416 ? -9.453 -12.596 36.004 1.00 91.62 416 GLY A N 1
ATOM 3161 C CA . GLY A 1 416 ? -8.107 -12.117 35.668 1.00 91.62 416 GLY A CA 1
ATOM 3162 C C . GLY A 1 416 ? -8.092 -10.732 35.017 1.00 91.62 416 GLY A C 1
ATOM 3163 O O . GLY A 1 416 ? -8.929 -9.882 35.322 1.00 91.62 416 GLY A O 1
ATOM 3164 N N . GLU A 1 417 ? -7.106 -10.495 34.150 1.00 90.75 417 GLU A N 1
ATOM 3165 C CA . GLU A 1 417 ? -6.933 -9.213 33.459 1.00 90.75 417 GLU A CA 1
ATOM 3166 C C . GLU A 1 417 ? -8.116 -8.893 32.526 1.00 90.75 417 GLU A C 1
ATOM 3168 O O . GLU A 1 417 ? -8.761 -9.786 31.965 1.00 90.75 417 GLU A O 1
ATOM 3173 N N . PHE A 1 418 ? -8.420 -7.599 32.371 1.00 95.50 418 PHE A N 1
ATOM 3174 C CA . PHE A 1 418 ? -9.633 -7.145 31.692 1.00 95.50 418 PHE A CA 1
ATOM 3175 C C . PHE A 1 418 ? -9.521 -7.254 30.167 1.00 95.50 418 PHE A C 1
ATOM 3177 O O . PHE A 1 418 ? -10.018 -8.231 29.609 1.00 95.50 418 PHE A O 1
ATOM 3184 N N . LEU A 1 419 ? -8.886 -6.294 29.486 1.00 95.31 419 LEU A N 1
ATOM 3185 C CA . LEU A 1 419 ? -8.789 -6.294 28.022 1.00 95.31 419 LEU A CA 1
ATOM 3186 C C . LEU A 1 419 ? -7.447 -5.766 27.527 1.00 95.31 419 LEU A C 1
ATOM 3188 O O . LEU A 1 419 ? -6.942 -4.781 28.056 1.00 95.31 419 LEU A O 1
ATOM 3192 N N . ASP A 1 420 ? -6.953 -6.347 26.438 1.00 90.50 420 ASP A N 1
ATOM 3193 C CA . ASP A 1 420 ? -5.991 -5.702 25.544 1.00 90.50 420 ASP A CA 1
ATOM 3194 C C . ASP A 1 420 ? -6.754 -5.107 24.356 1.00 90.50 420 ASP A C 1
ATOM 3196 O O . ASP A 1 420 ? -7.418 -5.818 23.592 1.00 90.50 420 ASP A O 1
ATOM 3200 N N . VAL A 1 421 ? -6.696 -3.782 24.224 1.00 89.69 421 VAL A N 1
ATOM 3201 C CA . VAL A 1 421 ? -7.394 -3.034 23.174 1.00 89.69 421 VAL A CA 1
ATOM 3202 C C . VAL A 1 421 ? -6.448 -2.539 22.083 1.00 89.69 421 VAL A C 1
ATOM 3204 O O . VAL A 1 421 ? -6.857 -1.741 21.243 1.00 89.69 421 VAL A O 1
ATOM 3207 N N . THR A 1 422 ? -5.220 -3.065 22.023 1.00 82.31 422 THR A N 1
ATOM 3208 C CA . THR A 1 422 ? -4.218 -2.722 21.003 1.00 82.31 422 THR A CA 1
ATOM 3209 C C . THR A 1 422 ? -4.823 -2.789 19.607 1.00 82.31 422 THR A C 1
ATOM 3211 O O . THR A 1 422 ? -4.870 -1.778 18.921 1.00 82.31 422 THR A O 1
ATOM 3214 N N . LYS A 1 423 ? -5.433 -3.916 19.222 1.00 81.12 423 LYS A N 1
ATOM 3215 C CA . LYS A 1 423 ? -6.041 -4.077 17.886 1.00 81.12 423 LYS A CA 1
ATOM 3216 C C . LYS A 1 423 ? -7.184 -3.097 17.597 1.00 81.12 423 LYS A C 1
ATOM 3218 O O . LYS A 1 423 ? -7.465 -2.820 16.433 1.00 81.12 423 LYS A O 1
ATOM 3223 N N . VAL A 1 424 ? -7.853 -2.591 18.632 1.00 82.62 424 VAL A N 1
ATOM 3224 C CA . VAL A 1 424 ? -8.932 -1.601 18.504 1.00 82.62 424 VAL A CA 1
ATOM 3225 C C . VAL A 1 424 ? -8.353 -0.206 18.240 1.00 82.62 424 VAL A C 1
ATOM 3227 O O . VAL A 1 424 ? -8.948 0.562 17.489 1.00 82.62 424 VAL A O 1
ATOM 3230 N N . TRP A 1 425 ? -7.198 0.118 18.831 1.00 76.00 425 TRP A N 1
ATOM 3231 C CA . TRP A 1 425 ? -6.617 1.467 18.829 1.00 76.00 425 TRP A CA 1
ATOM 3232 C C . TRP A 1 425 ? -5.453 1.676 17.852 1.00 76.00 425 TRP A C 1
ATOM 3234 O O . TRP A 1 425 ? -5.271 2.789 17.368 1.00 76.00 425 TRP A O 1
ATOM 3244 N N . THR A 1 426 ? -4.668 0.645 17.532 1.00 63.53 426 THR A N 1
ATOM 3245 C CA . THR A 1 426 ? -3.427 0.766 16.736 1.00 63.53 426 THR A CA 1
ATOM 3246 C C . THR A 1 426 ? -3.602 0.433 15.248 1.00 63.53 426 THR A C 1
ATOM 3248 O O . THR A 1 426 ? -2.624 0.376 14.500 1.00 63.53 426 THR A O 1
ATOM 3251 N N . GLY A 1 427 ? -4.846 0.253 14.789 1.00 60.47 427 GLY A N 1
ATOM 3252 C CA . GLY A 1 427 ? -5.204 -0.041 13.398 1.00 60.47 427 GLY A CA 1
ATOM 3253 C C . GLY A 1 427 ? -6.108 1.014 12.749 1.00 60.47 427 GLY A C 1
ATOM 3254 O O . GLY A 1 427 ? -6.442 2.037 13.336 1.00 60.47 427 GLY A O 1
ATOM 3255 N N . ARG A 1 428 ? -6.564 0.747 11.519 1.00 56.12 428 ARG A N 1
ATOM 3256 C CA . ARG A 1 428 ? -7.511 1.605 10.771 1.00 56.12 428 ARG A CA 1
ATOM 3257 C C . ARG A 1 428 ? -8.988 1.302 11.098 1.00 56.12 428 ARG A C 1
ATOM 3259 O O . ARG A 1 428 ? -9.854 1.456 10.241 1.00 56.12 428 ARG A O 1
ATOM 3266 N N . GLY A 1 429 ? -9.264 0.848 12.322 1.00 57.66 429 GLY A N 1
ATOM 3267 C CA . GLY A 1 429 ? -10.579 0.369 12.765 1.00 57.66 429 GLY A CA 1
ATOM 3268 C C . GLY A 1 429 ? -10.843 -1.117 12.471 1.00 57.66 429 GLY A C 1
ATOM 3269 O O . GLY A 1 429 ? -10.097 -1.770 11.746 1.00 57.66 429 GLY A O 1
ATOM 3270 N N . GLY A 1 430 ? -11.900 -1.668 13.078 1.00 66.81 430 GLY A N 1
ATOM 3271 C CA . GLY A 1 430 ? -12.374 -3.046 12.855 1.00 66.81 430 GLY A CA 1
ATOM 3272 C C . GLY A 1 430 ? -11.656 -4.152 13.643 1.00 66.81 430 GLY A C 1
ATOM 3273 O O . GLY A 1 430 ? -12.110 -5.294 13.628 1.00 66.81 430 GLY A O 1
ATOM 3274 N N . GLY A 1 431 ? -10.571 -3.842 14.356 1.00 81.50 431 GLY A N 1
ATOM 3275 C CA . GLY A 1 431 ? -9.933 -4.800 15.257 1.00 81.50 431 GLY A CA 1
ATOM 3276 C C . GLY A 1 431 ? -10.797 -5.107 16.482 1.00 81.50 431 GLY A C 1
ATOM 3277 O O . GLY A 1 431 ? -11.570 -4.268 16.945 1.00 81.50 431 GLY A O 1
ATOM 3278 N N . GLN A 1 432 ? -10.662 -6.325 17.002 1.00 89.50 432 GLN A N 1
ATOM 3279 C CA . GLN A 1 432 ? -11.365 -6.781 18.200 1.00 89.50 432 GLN A CA 1
ATOM 3280 C C . GLN A 1 432 ? -10.451 -6.700 19.424 1.00 89.50 432 GLN A C 1
ATOM 3282 O O . GLN A 1 432 ? -9.275 -7.060 19.343 1.00 89.50 432 GLN A O 1
ATOM 3287 N N . ALA A 1 433 ? -11.004 -6.267 20.557 1.00 92.44 433 ALA A N 1
ATOM 3288 C CA . ALA A 1 433 ? -10.338 -6.352 21.850 1.00 92.44 433 ALA A CA 1
ATOM 3289 C C . ALA A 1 433 ? -10.091 -7.822 22.218 1.00 92.44 433 ALA A C 1
ATOM 3291 O O . ALA A 1 433 ? -10.933 -8.687 21.962 1.00 92.44 433 ALA A O 1
ATOM 3292 N N . ALA A 1 434 ? -8.946 -8.103 22.834 1.00 93.50 434 ALA A N 1
ATOM 3293 C CA . ALA A 1 434 ? -8.609 -9.431 23.322 1.00 93.50 434 ALA A CA 1
ATOM 3294 C C . ALA A 1 434 ? -8.953 -9.558 24.811 1.00 93.50 434 ALA A C 1
ATOM 3296 O O . ALA A 1 434 ? -8.582 -8.713 25.626 1.00 93.50 434 ALA A O 1
ATOM 3297 N N . VAL A 1 435 ? -9.652 -10.640 25.160 1.00 94.50 435 VAL A N 1
ATOM 3298 C CA . VAL A 1 435 ? -9.857 -11.052 26.554 1.00 94.50 435 VAL A CA 1
ATOM 3299 C C . VAL A 1 435 ? -8.555 -11.653 27.070 1.00 94.50 435 VAL A C 1
ATOM 3301 O O . VAL A 1 435 ? -8.058 -12.614 26.487 1.00 94.50 435 VAL A O 1
ATOM 3304 N N . LEU A 1 436 ? -8.016 -11.093 28.154 1.00 90.56 436 LEU A N 1
ATOM 3305 C CA . LEU A 1 436 ? -6.741 -11.530 28.737 1.00 90.56 436 LEU A CA 1
ATOM 3306 C C . LEU A 1 436 ? -6.905 -12.598 29.826 1.00 90.56 436 LEU A C 1
ATOM 3308 O O . LEU A 1 436 ? -5.989 -13.377 30.075 1.00 90.56 436 LEU A O 1
ATOM 3312 N N . GLY A 1 437 ? -8.065 -12.641 30.481 1.00 89.69 437 GLY A N 1
ATOM 3313 C CA . GLY A 1 437 ? -8.345 -13.606 31.540 1.00 89.69 437 GLY A CA 1
ATOM 3314 C C . GLY A 1 437 ? -9.022 -14.899 31.073 1.00 89.69 437 GLY A C 1
ATOM 3315 O O . GLY A 1 437 ? -9.285 -15.129 29.891 1.00 89.69 437 GLY A O 1
ATOM 3316 N N . LYS A 1 438 ? -9.335 -15.768 32.036 1.00 92.88 438 LYS A N 1
ATOM 3317 C CA . LYS A 1 438 ? -9.924 -17.091 31.799 1.00 92.88 438 LYS A CA 1
ATOM 3318 C C . LYS A 1 438 ? -11.448 -17.027 31.880 1.00 92.88 438 LYS A C 1
ATOM 3320 O O . LYS A 1 438 ? -12.003 -16.681 32.921 1.00 92.88 438 LYS A O 1
ATOM 3325 N N . LYS A 1 439 ? -12.145 -17.396 30.798 1.00 94.19 439 LYS A N 1
ATOM 3326 C CA . LYS A 1 439 ? -13.616 -17.503 30.795 1.00 94.19 439 LYS A CA 1
ATOM 3327 C C . LYS A 1 439 ? -14.067 -18.587 31.787 1.00 94.19 439 LYS A C 1
ATOM 3329 O O . LYS A 1 439 ? -13.669 -19.741 31.648 1.00 94.19 439 LYS A O 1
ATOM 3334 N N . PHE A 1 440 ? -14.920 -18.228 32.748 1.00 93.12 440 PHE A N 1
ATOM 3335 C CA . PHE A 1 440 ? -15.551 -19.172 33.689 1.00 93.12 440 PHE A CA 1
ATOM 3336 C C . PHE A 1 440 ? -17.051 -19.356 33.420 1.00 93.12 440 PHE A C 1
ATOM 3338 O O . PHE A 1 440 ? -17.664 -20.312 33.891 1.00 93.12 440 PHE A O 1
ATOM 3345 N N . PHE A 1 441 ? -17.655 -18.455 32.644 1.00 91.75 441 PHE A N 1
ATOM 3346 C CA . PHE A 1 441 ? -19.058 -18.525 32.259 1.00 91.75 441 PHE A CA 1
ATOM 3347 C C . PHE A 1 441 ? -19.216 -18.184 30.780 1.00 91.75 441 PHE A C 1
ATOM 3349 O O . PHE A 1 441 ? -18.588 -17.256 30.277 1.00 91.75 441 PHE A O 1
ATOM 3356 N N . THR A 1 442 ? -20.075 -18.914 30.076 1.00 92.44 442 THR A N 1
ATOM 3357 C CA . THR A 1 442 ? -20.520 -18.605 28.712 1.00 92.44 442 THR A CA 1
ATOM 3358 C C . THR A 1 442 ? -22.001 -18.939 28.626 1.00 92.44 442 THR A C 1
ATOM 3360 O O . THR A 1 442 ? -22.415 -20.034 29.012 1.00 92.44 442 THR A O 1
ATOM 3363 N N . ALA A 1 443 ? -22.799 -17.970 28.191 1.00 89.12 443 ALA A N 1
ATOM 3364 C CA . ALA A 1 443 ? -24.242 -18.086 28.116 1.00 89.12 443 ALA A CA 1
ATOM 3365 C C . ALA A 1 443 ? -24.659 -18.942 26.907 1.00 89.12 443 ALA A C 1
ATOM 3367 O O . ALA A 1 443 ? -24.053 -18.808 25.837 1.00 89.12 443 ALA A O 1
ATOM 3368 N N . PRO A 1 444 ? -25.720 -19.759 27.040 1.00 87.06 444 PRO A N 1
ATOM 3369 C CA . PRO A 1 444 ? -26.368 -20.413 25.905 1.00 87.06 444 PRO A CA 1
ATOM 3370 C C . PRO A 1 444 ? -26.820 -19.416 24.830 1.00 87.06 444 PRO A C 1
ATOM 3372 O O . PRO A 1 444 ? -26.904 -18.211 25.080 1.00 87.06 444 PRO A O 1
ATOM 3375 N N . ASP A 1 445 ? -27.173 -19.923 23.648 1.00 86.38 445 ASP A N 1
ATOM 3376 C CA . ASP A 1 445 ? -27.615 -19.085 22.526 1.00 86.38 445 ASP A CA 1
ATOM 3377 C C . ASP A 1 445 ? -29.018 -18.491 22.711 1.00 86.38 445 ASP A C 1
ATOM 3379 O O . ASP A 1 445 ? -29.326 -17.488 22.073 1.00 86.38 445 ASP A O 1
ATOM 3383 N N . SER A 1 446 ? -29.793 -18.953 23.696 1.00 89.31 446 SER A N 1
ATOM 3384 C CA . SER A 1 446 ? -31.115 -18.435 24.093 1.00 89.31 446 SER A CA 1
ATOM 3385 C C . SER A 1 446 ? -31.072 -17.253 25.074 1.00 89.31 446 SER A C 1
ATOM 3387 O O . SER A 1 446 ? -30.210 -17.208 25.960 1.00 89.31 446 SER A O 1
ATOM 3389 N N . HIS A 1 447 ? -32.018 -16.312 24.996 1.00 93.50 447 HIS A N 1
ATOM 3390 C CA . HIS A 1 447 ? -32.124 -15.234 25.992 1.00 93.50 447 HIS A CA 1
ATOM 3391 C C . HIS A 1 447 ? -32.462 -15.809 27.392 1.00 93.50 447 HIS A C 1
ATOM 3393 O O . HIS A 1 447 ? -33.228 -16.769 27.464 1.00 93.50 447 HIS A O 1
ATOM 3399 N N . PRO A 1 448 ? -31.936 -15.280 28.518 1.00 92.19 448 PRO A N 1
ATOM 3400 C CA . PRO A 1 448 ? -32.177 -15.866 29.846 1.00 92.19 448 PRO A CA 1
ATOM 3401 C C . PRO A 1 448 ? -33.596 -15.648 30.390 1.00 92.19 448 PRO A C 1
ATOM 3403 O O . PRO A 1 448 ? -34.012 -16.367 31.292 1.00 92.19 448 PRO A O 1
ATOM 3406 N N . LEU A 1 449 ? -34.342 -14.671 29.869 1.00 94.06 449 LEU A N 1
ATOM 3407 C CA . LEU A 1 449 ? -35.709 -14.359 30.304 1.00 94.06 449 LEU A CA 1
ATOM 3408 C C . LEU A 1 449 ? -36.754 -14.787 29.268 1.00 94.06 449 LEU A C 1
ATOM 3410 O O . LEU A 1 449 ? -36.505 -14.706 28.063 1.00 94.06 449 LEU A O 1
ATOM 3414 N N . ARG A 1 450 ? -37.939 -15.175 29.745 1.00 93.94 450 ARG A N 1
ATOM 3415 C CA . ARG A 1 450 ? -39.181 -15.329 28.969 1.00 93.94 450 ARG A CA 1
ATOM 3416 C C . ARG A 1 450 ? -40.286 -14.526 29.639 1.00 93.94 450 ARG A C 1
ATOM 3418 O O . ARG A 1 450 ? -40.418 -14.592 30.858 1.00 93.94 450 ARG A O 1
ATOM 3425 N N . ILE A 1 451 ? -41.081 -13.799 28.859 1.00 94.00 451 ILE A N 1
ATOM 3426 C CA . ILE A 1 451 ? -42.259 -13.071 29.347 1.00 94.00 451 ILE A CA 1
ATOM 3427 C C . ILE A 1 451 ? -43.430 -13.389 28.414 1.00 94.00 451 ILE A C 1
ATOM 3429 O O . ILE A 1 451 ? -43.320 -13.175 27.204 1.00 94.00 451 ILE A O 1
ATOM 3433 N N . GLY A 1 452 ? -44.520 -13.928 28.963 1.00 93.25 452 GLY A N 1
ATOM 3434 C CA . GLY A 1 452 ? -45.695 -14.383 28.209 1.00 93.25 452 GLY A CA 1
ATOM 3435 C C . GLY A 1 452 ? -45.604 -15.847 27.767 1.00 93.25 452 GLY A C 1
ATOM 3436 O O . GLY A 1 452 ? -46.026 -16.734 28.502 1.00 93.25 452 GLY A O 1
ATOM 3437 N N . ASN A 1 453 ? -45.056 -16.127 26.579 1.00 93.62 453 ASN A N 1
ATOM 3438 C CA . ASN A 1 453 ? -44.874 -17.504 26.094 1.00 93.62 453 ASN A CA 1
ATOM 3439 C C . ASN A 1 453 ? -43.499 -18.060 26.531 1.00 93.62 453 ASN A C 1
ATOM 3441 O O . ASN A 1 453 ? -42.475 -17.528 26.092 1.00 93.62 453 ASN A O 1
ATOM 3445 N N . PRO A 1 454 ? -43.434 -19.120 27.359 1.00 91.38 454 PRO A N 1
ATOM 3446 C CA . PRO A 1 454 ? -42.170 -19.633 27.876 1.00 91.38 454 PRO A CA 1
ATOM 3447 C C . PRO A 1 454 ? -41.380 -20.487 26.870 1.00 91.38 454 PRO A C 1
ATOM 3449 O O . PRO A 1 454 ? -40.187 -20.717 27.086 1.00 91.38 454 PRO A O 1
ATOM 3452 N N . ASP A 1 455 ? -42.010 -20.937 25.781 1.00 91.62 455 ASP A N 1
ATOM 3453 C CA . ASP A 1 455 ? -41.413 -21.823 24.770 1.00 91.62 455 ASP A CA 1
ATOM 3454 C C . ASP A 1 455 ? -40.889 -21.070 23.531 1.00 91.62 455 ASP A C 1
ATOM 3456 O O . ASP A 1 455 ? -40.215 -21.656 22.687 1.00 91.62 455 ASP A O 1
ATOM 3460 N N . ALA A 1 456 ? -41.153 -19.763 23.423 1.00 93.56 456 ALA A N 1
ATOM 3461 C CA . ALA A 1 456 ? -40.682 -18.916 22.326 1.00 93.56 456 ALA A CA 1
ATOM 3462 C C . ALA A 1 456 ? -39.496 -18.035 22.757 1.00 93.56 456 ALA A C 1
ATOM 3464 O O . ALA A 1 456 ? -39.485 -17.509 23.870 1.00 93.56 456 ALA A O 1
ATOM 3465 N N . GLU A 1 457 ? -38.509 -17.825 21.877 1.00 94.69 457 GLU A N 1
ATOM 3466 C CA . GLU A 1 457 ? -37.497 -16.783 22.109 1.00 94.69 457 GLU A CA 1
ATOM 3467 C C . GLU A 1 457 ? -38.164 -15.402 22.139 1.00 94.69 457 GLU A C 1
ATOM 3469 O O . GLU A 1 457 ? -39.023 -15.115 21.298 1.00 94.69 457 GLU A O 1
ATOM 3474 N N . PRO A 1 458 ? -37.800 -14.533 23.097 1.00 96.69 458 PRO A N 1
ATOM 3475 C CA . PRO A 1 458 ? -38.398 -13.223 23.184 1.00 96.69 458 PRO A CA 1
ATOM 3476 C C . PRO A 1 458 ? -37.837 -12.292 22.112 1.00 96.69 458 PRO A C 1
ATOM 3478 O O . PRO A 1 458 ? -36.678 -12.363 21.702 1.00 96.69 458 PRO A O 1
ATOM 3481 N N . THR A 1 459 ? -38.662 -11.324 21.744 1.00 97.50 459 THR A N 1
ATOM 3482 C CA . THR A 1 459 ? -38.200 -10.101 21.094 1.00 97.50 459 THR A CA 1
ATOM 3483 C C . THR A 1 459 ? -37.546 -9.198 22.132 1.00 97.50 459 THR A C 1
ATOM 3485 O O . THR A 1 459 ? -38.087 -9.006 23.224 1.00 97.50 459 THR A O 1
ATOM 3488 N N . VAL A 1 460 ? -36.377 -8.649 21.805 1.00 97.94 460 VAL A N 1
ATOM 3489 C CA . VAL A 1 460 ? -35.631 -7.766 22.706 1.00 97.94 460 VAL A CA 1
ATOM 3490 C C . VAL A 1 460 ? -35.313 -6.437 22.046 1.00 97.94 460 VAL A C 1
ATOM 3492 O O . VAL A 1 460 ? -35.113 -6.358 20.833 1.00 97.94 460 VAL A O 1
ATOM 3495 N N . LYS A 1 461 ? -35.266 -5.377 22.851 1.00 97.81 461 LYS A N 1
ATOM 3496 C CA . LYS A 1 461 ? -34.914 -4.038 22.376 1.00 97.81 461 LYS A CA 1
ATOM 3497 C C . LYS A 1 461 ? -34.090 -3.302 23.414 1.00 97.81 461 LYS A C 1
ATOM 3499 O O . LYS A 1 461 ? -34.598 -2.927 24.467 1.00 97.81 461 LYS A O 1
ATOM 3504 N N . PHE A 1 462 ? -32.832 -3.037 23.091 1.00 98.12 462 PHE A N 1
ATOM 3505 C CA . PHE A 1 462 ? -31.959 -2.264 23.963 1.00 98.12 462 PHE A CA 1
ATOM 3506 C C . PHE A 1 462 ? -32.357 -0.788 23.982 1.00 98.12 462 PHE A C 1
ATOM 3508 O O . PHE A 1 462 ? -32.536 -0.175 22.927 1.00 98.12 462 PHE A O 1
ATOM 3515 N N . ARG A 1 463 ? -32.484 -0.214 25.181 1.00 97.00 463 ARG A N 1
ATOM 3516 C CA . ARG A 1 463 ? -32.828 1.200 25.393 1.00 97.00 463 ARG A CA 1
ATOM 3517 C C . ARG A 1 463 ? -31.630 2.035 25.835 1.00 97.00 463 ARG A C 1
ATOM 3519 O O . ARG A 1 463 ? -31.619 3.242 25.609 1.00 97.00 463 ARG A O 1
ATOM 3526 N N . GLY A 1 464 ? -30.606 1.408 26.409 1.00 95.38 464 GLY A N 1
ATOM 3527 C CA . GLY A 1 464 ? -29.377 2.069 26.835 1.00 95.38 464 GLY A CA 1
ATOM 3528 C C . GLY A 1 464 ? -28.846 1.498 28.143 1.00 95.38 464 GLY A C 1
ATOM 3529 O O . GLY A 1 464 ? -29.227 0.418 28.578 1.00 95.38 464 GLY A O 1
ATOM 3530 N N . TYR A 1 465 ? -27.948 2.231 28.789 1.00 97.06 465 TYR A N 1
ATOM 3531 C CA . TYR A 1 465 ? -27.579 1.977 30.177 1.00 97.06 465 TYR A CA 1
ATOM 3532 C C . TYR A 1 465 ? -27.278 3.299 30.869 1.00 97.06 465 TYR A C 1
ATOM 3534 O O . TYR A 1 465 ? -26.935 4.290 30.219 1.00 97.06 465 TYR A O 1
ATOM 3542 N N . ARG A 1 466 ? -27.370 3.293 32.195 1.00 96.06 466 ARG A N 1
ATOM 3543 C CA . ARG A 1 466 ? -26.918 4.387 33.059 1.00 96.06 466 ARG A CA 1
ATOM 3544 C C . ARG A 1 466 ? -25.921 3.861 34.077 1.00 96.06 466 ARG A C 1
ATOM 3546 O O . ARG A 1 466 ? -25.880 2.663 34.338 1.00 96.06 466 ARG A O 1
ATOM 3553 N N . LEU A 1 467 ? -25.116 4.749 34.648 1.00 92.00 467 LEU A N 1
ATOM 3554 C CA . LEU A 1 467 ? -24.215 4.387 35.736 1.00 92.00 467 LEU A CA 1
ATOM 3555 C C . LEU A 1 467 ? -24.888 4.701 37.074 1.00 92.00 467 LEU A C 1
ATOM 3557 O O . LEU A 1 467 ? -25.209 5.855 37.349 1.00 92.00 467 LEU A O 1
ATOM 3561 N N . VAL A 1 468 ? -25.083 3.683 37.907 1.00 91.88 468 VAL A N 1
ATOM 3562 C CA . VAL A 1 468 ? -25.565 3.809 39.287 1.00 91.88 468 VAL A CA 1
ATOM 3563 C C . VAL A 1 468 ? -24.395 3.466 40.198 1.00 91.88 468 VAL A C 1
ATOM 3565 O O . VAL A 1 468 ? -23.887 2.349 40.159 1.00 91.88 468 VAL A O 1
ATOM 3568 N N . ASN A 1 469 ? -23.913 4.437 40.979 1.00 90.25 469 ASN A N 1
ATOM 3569 C CA . ASN A 1 469 ? -22.682 4.300 41.772 1.00 90.25 469 ASN A CA 1
ATOM 3570 C C . ASN A 1 469 ? -21.486 3.810 40.933 1.00 90.25 469 ASN A C 1
ATOM 3572 O O . ASN A 1 469 ? -20.710 2.973 41.379 1.00 90.25 469 ASN A O 1
ATOM 3576 N N . LYS A 1 470 ? -21.363 4.321 39.698 1.00 90.69 470 LYS A N 1
ATOM 3577 C CA . LYS A 1 470 ? -20.367 3.935 38.676 1.00 90.69 470 LYS A CA 1
ATOM 3578 C C . LYS A 1 470 ? -20.560 2.549 38.039 1.00 90.69 470 LYS A C 1
ATOM 3580 O O . LYS A 1 470 ? -19.941 2.288 37.013 1.00 90.69 470 LYS A O 1
ATOM 3585 N N . PHE A 1 471 ? -21.454 1.698 38.542 1.00 94.00 471 PHE A N 1
ATOM 3586 C CA . PHE A 1 471 ? -21.773 0.410 37.915 1.00 94.00 471 PHE A CA 1
ATOM 3587 C C . PHE A 1 471 ? -22.831 0.573 36.816 1.00 94.00 471 PHE A C 1
ATOM 3589 O O . PHE A 1 471 ? -23.788 1.328 37.007 1.00 94.00 471 PHE A O 1
ATOM 3596 N N . PRO A 1 472 ? -22.703 -0.121 35.673 1.00 96.94 472 PRO A N 1
ATOM 3597 C CA . PRO A 1 472 ? -23.713 -0.065 34.629 1.00 96.94 472 PRO A CA 1
ATOM 3598 C C . PRO A 1 472 ? -24.993 -0.794 35.055 1.00 96.94 472 PRO A C 1
ATOM 3600 O O . PRO A 1 472 ? -24.971 -1.947 35.485 1.00 96.94 472 PRO A O 1
ATOM 3603 N N . GLU A 1 473 ? -26.115 -0.106 34.885 1.00 98.06 473 GLU A N 1
ATOM 3604 C CA . GLU A 1 473 ? -27.462 -0.661 34.903 1.00 98.06 473 GLU A CA 1
ATOM 3605 C C . GLU A 1 473 ? -28.013 -0.588 33.478 1.00 98.06 473 GLU A C 1
ATOM 3607 O O . GLU A 1 473 ? -28.222 0.504 32.937 1.00 98.06 473 GLU A O 1
ATOM 3612 N N . PHE A 1 474 ? -28.189 -1.751 32.855 1.00 98.31 474 PHE A N 1
ATOM 3613 C CA . PHE A 1 474 ? -28.657 -1.882 31.477 1.00 98.31 474 PHE A CA 1
ATOM 3614 C C . PHE A 1 474 ? -30.179 -1.819 31.427 1.00 98.31 474 PHE A C 1
ATOM 3616 O O . PHE A 1 474 ? -30.836 -2.479 32.223 1.00 98.31 474 PHE A O 1
ATOM 3623 N N . ASP A 1 475 ? -30.728 -1.060 30.481 1.00 97.88 475 ASP A N 1
ATOM 3624 C CA . ASP A 1 475 ? -32.165 -0.889 30.257 1.00 97.88 475 ASP A CA 1
ATOM 3625 C C . ASP A 1 475 ? -32.527 -1.444 28.873 1.00 97.88 475 ASP A C 1
ATOM 3627 O O . ASP A 1 475 ? -31.928 -1.081 27.850 1.00 97.88 475 ASP A O 1
ATOM 3631 N N . PHE A 1 476 ? -33.483 -2.365 28.841 1.00 98.31 476 PHE A N 1
ATOM 3632 C CA . PHE A 1 476 ? -33.968 -3.004 27.624 1.00 98.31 476 PHE A CA 1
ATOM 3633 C C . PHE A 1 476 ? -35.416 -3.472 27.780 1.00 98.31 476 PHE A C 1
ATOM 3635 O O . PHE A 1 476 ? -35.989 -3.444 28.861 1.00 98.31 476 PHE A O 1
ATOM 3642 N N . GLU A 1 477 ? -36.035 -3.894 26.684 1.00 98.19 477 GLU A N 1
ATOM 3643 C CA . GLU A 1 477 ? -37.354 -4.526 26.682 1.00 98.19 477 GLU A CA 1
ATOM 3644 C C . GLU A 1 477 ? -37.232 -6.017 26.377 1.00 98.19 477 GLU A C 1
ATOM 3646 O O . GLU A 1 477 ? -36.404 -6.413 25.556 1.00 98.19 477 GLU A O 1
ATOM 3651 N N . VAL A 1 478 ? -38.110 -6.819 26.980 1.00 97.69 478 VAL A N 1
ATOM 3652 C CA . VAL A 1 478 ? -38.335 -8.230 26.646 1.00 97.69 478 VAL A CA 1
ATOM 3653 C C . VAL A 1 478 ? -39.825 -8.390 26.354 1.00 97.69 478 VAL A C 1
ATOM 3655 O O . VAL A 1 478 ? -40.650 -8.197 27.245 1.00 97.69 478 VAL A O 1
ATOM 3658 N N . ASN A 1 479 ? -40.185 -8.687 25.103 1.00 96.75 479 ASN A N 1
ATOM 3659 C CA . ASN A 1 479 ? -41.576 -8.720 24.624 1.00 96.75 479 ASN A CA 1
ATOM 3660 C C . ASN A 1 479 ? -42.378 -7.458 25.010 1.00 96.75 479 ASN A C 1
ATOM 3662 O O . ASN A 1 479 ? -43.526 -7.536 25.439 1.00 96.75 479 ASN A O 1
ATOM 3666 N N . GLY A 1 480 ? -41.747 -6.284 24.894 1.00 95.44 480 GLY A N 1
ATOM 3667 C CA . GLY A 1 480 ? -42.345 -4.983 25.214 1.00 95.44 480 GLY A CA 1
ATOM 3668 C C . GLY A 1 480 ? -42.373 -4.617 26.704 1.00 95.44 480 GLY A C 1
ATOM 3669 O O . GLY A 1 480 ? -42.671 -3.470 27.035 1.00 95.44 480 GLY A O 1
ATOM 3670 N N . VAL A 1 481 ? -42.024 -5.537 27.612 1.00 96.25 481 VAL A N 1
ATOM 3671 C CA . VAL A 1 481 ? -41.926 -5.244 29.050 1.00 96.25 481 VAL A CA 1
ATOM 3672 C C . VAL A 1 481 ? -40.545 -4.658 29.361 1.00 96.25 481 VAL A C 1
ATOM 3674 O O . VAL A 1 481 ? -39.542 -5.299 29.038 1.00 96.25 481 VAL A O 1
ATOM 3677 N N . PRO A 1 482 ? -40.453 -3.468 29.989 1.00 97.38 482 PRO A N 1
ATOM 3678 C CA . PRO A 1 482 ? -39.177 -2.894 30.408 1.00 97.38 482 PRO A CA 1
ATOM 3679 C C . PRO A 1 482 ? -38.473 -3.770 31.448 1.00 97.38 482 PRO A C 1
ATOM 3681 O O . PRO A 1 482 ? -39.100 -4.236 32.400 1.00 97.38 482 PRO A O 1
ATOM 3684 N N . VAL A 1 483 ? -37.167 -3.948 31.291 1.00 97.75 483 VAL A N 1
ATOM 3685 C CA . VAL A 1 483 ? -36.291 -4.698 32.189 1.00 97.75 483 VAL A CA 1
ATOM 3686 C C . VAL A 1 483 ? -35.036 -3.876 32.442 1.00 97.75 483 VAL A C 1
ATOM 3688 O O . VAL A 1 483 ? -34.406 -3.377 31.508 1.00 97.75 483 VAL A O 1
ATOM 3691 N N . ARG A 1 484 ? -34.651 -3.762 33.713 1.00 97.88 484 ARG A N 1
ATOM 3692 C CA . ARG A 1 484 ? -33.329 -3.271 34.103 1.00 97.88 484 ARG A CA 1
ATOM 3693 C C . ARG A 1 484 ? -32.490 -4.419 34.619 1.00 97.88 484 ARG A C 1
ATOM 3695 O O . ARG A 1 484 ? -32.983 -5.225 35.403 1.00 97.88 484 ARG A O 1
ATOM 3702 N N . GLN A 1 485 ? -31.231 -4.482 34.201 1.00 97.69 485 GLN A N 1
ATOM 3703 C CA . GLN A 1 485 ? -30.280 -5.480 34.673 1.00 97.69 485 GLN A CA 1
ATOM 3704 C C . GLN A 1 485 ? -29.057 -4.821 35.302 1.00 97.69 485 GLN A C 1
ATOM 3706 O O . GLN A 1 485 ? -28.390 -3.996 34.673 1.00 97.69 485 GLN A O 1
ATOM 3711 N N . ARG A 1 486 ? -28.712 -5.261 36.513 1.00 96.69 486 ARG A N 1
ATOM 3712 C CA . ARG A 1 486 ? -27.413 -5.001 37.145 1.00 96.69 486 ARG A CA 1
ATOM 3713 C C . ARG A 1 486 ? -26.637 -6.299 37.276 1.00 96.69 486 ARG A C 1
ATOM 3715 O O . ARG A 1 486 ? -27.213 -7.353 37.525 1.00 96.69 486 ARG A O 1
ATOM 3722 N N . VAL A 1 487 ? -25.324 -6.223 37.094 1.00 95.88 487 VAL A N 1
ATOM 3723 C CA . VAL A 1 487 ? -24.428 -7.377 37.205 1.00 95.88 487 VAL A CA 1
ATOM 3724 C C . VAL A 1 487 ? -23.332 -7.039 38.196 1.00 95.88 487 VAL A C 1
ATOM 3726 O O . VAL A 1 487 ? -22.598 -6.069 38.003 1.00 95.88 487 VAL A O 1
ATOM 3729 N N . GLN A 1 488 ? -23.217 -7.852 39.240 1.00 94.06 488 GLN A N 1
ATOM 3730 C CA . GLN A 1 488 ? -22.258 -7.647 40.315 1.00 94.06 488 GLN A CA 1
ATOM 3731 C C . GLN A 1 488 ? -21.428 -8.896 40.591 1.00 94.06 488 GLN A C 1
ATOM 3733 O O . GLN A 1 488 ? -21.857 -10.028 40.370 1.00 94.06 488 GLN A O 1
ATOM 3738 N N . ARG A 1 489 ? -20.207 -8.679 41.075 1.00 93.69 489 ARG A N 1
ATOM 3739 C CA . ARG A 1 489 ? -19.305 -9.742 41.510 1.00 93.69 489 ARG A CA 1
ATOM 3740 C C . ARG A 1 489 ? -19.699 -10.176 42.918 1.00 93.69 489 ARG A C 1
ATOM 3742 O O . ARG A 1 489 ? -19.677 -9.360 43.831 1.00 93.69 489 ARG A O 1
ATOM 3749 N N . VAL A 1 490 ? -19.971 -11.466 43.094 1.00 92.19 490 VAL A N 1
ATOM 3750 C CA . VAL A 1 490 ? -20.259 -12.074 44.411 1.00 92.19 490 VAL A CA 1
ATOM 3751 C C . VAL A 1 490 ? -19.235 -13.150 44.800 1.00 92.19 490 VAL A C 1
ATOM 3753 O O . VAL A 1 490 ? -19.355 -13.788 45.840 1.00 92.19 490 VAL A O 1
ATOM 3756 N N . GLY A 1 491 ? -18.202 -13.353 43.976 1.00 89.31 491 GLY A N 1
ATOM 3757 C CA . GLY A 1 491 ? -17.073 -14.243 44.248 1.00 89.31 491 GLY A CA 1
ATOM 3758 C C . GLY A 1 491 ? -16.016 -14.206 43.131 1.00 89.31 491 GLY A C 1
ATOM 3759 O O . GLY A 1 491 ? -16.197 -13.482 42.154 1.00 89.31 491 GLY A O 1
ATOM 3760 N N . PRO A 1 492 ? -14.912 -14.970 43.248 1.00 82.56 492 PRO A N 1
ATOM 3761 C CA . PRO A 1 492 ? -13.808 -14.968 42.276 1.00 82.56 492 PRO A CA 1
ATOM 3762 C C . PRO A 1 492 ? -14.196 -15.387 40.850 1.00 82.56 492 PRO A C 1
ATOM 3764 O O . PRO A 1 492 ? -13.653 -14.862 39.888 1.00 82.56 492 PRO A O 1
ATOM 3767 N N . GLU A 1 493 ? -15.152 -16.302 40.712 1.00 90.81 493 GLU A N 1
ATOM 3768 C CA . GLU A 1 493 ? -15.675 -16.787 39.424 1.00 90.81 493 GLU A CA 1
ATOM 3769 C C . GLU A 1 493 ? -17.201 -16.867 39.477 1.00 90.81 493 GLU A C 1
ATOM 3771 O O . GLU A 1 493 ? -17.825 -17.833 39.038 1.00 90.81 493 GLU A O 1
ATOM 3776 N N . ARG A 1 494 ? -17.808 -15.863 40.116 1.00 91.12 494 ARG A N 1
ATOM 3777 C CA . ARG A 1 494 ? -19.242 -15.841 40.380 1.00 91.12 494 ARG A CA 1
ATOM 3778 C C . ARG A 1 494 ? -19.803 -14.439 40.218 1.00 91.12 494 ARG A C 1
ATOM 3780 O O . ARG A 1 494 ? -19.348 -13.486 40.858 1.00 91.12 494 ARG A O 1
ATOM 3787 N N . LEU A 1 495 ? -20.815 -14.345 39.370 1.00 93.38 495 LEU A N 1
ATOM 3788 C CA . LEU A 1 495 ? -21.589 -13.141 39.129 1.00 93.38 495 LEU A CA 1
ATOM 3789 C C . LEU A 1 495 ? -23.008 -13.329 39.636 1.00 93.38 495 LEU A C 1
ATOM 3791 O O . LEU A 1 495 ? -23.555 -14.429 39.640 1.00 93.38 495 LEU A O 1
ATOM 3795 N N . GLU A 1 496 ? -23.606 -12.217 40.010 1.00 93.62 496 GLU A N 1
ATOM 3796 C CA . GLU A 1 496 ? -25.010 -12.119 40.334 1.00 93.62 496 GLU A CA 1
ATOM 3797 C C . GLU A 1 496 ? -25.659 -11.108 39.393 1.00 93.62 496 GLU A C 1
ATOM 3799 O O . GLU A 1 496 ? -25.176 -9.986 39.226 1.00 93.62 496 GLU A O 1
ATOM 3804 N N . TRP A 1 497 ? -26.720 -11.543 38.724 1.00 93.62 497 TRP A N 1
ATOM 3805 C CA . TRP A 1 497 ? -27.540 -10.746 37.831 1.00 93.62 497 TRP A CA 1
ATOM 3806 C C . TRP A 1 497 ? -28.825 -10.400 38.546 1.00 93.62 497 TRP A C 1
ATOM 3808 O O . TRP A 1 497 ? -29.614 -11.275 38.887 1.00 93.62 497 TRP A O 1
ATOM 3818 N N . GLU A 1 498 ? -29.048 -9.121 38.736 1.00 94.31 498 GLU A N 1
ATOM 3819 C CA . GLU A 1 498 ? -30.264 -8.604 39.317 1.00 94.31 498 GLU A CA 1
ATOM 3820 C C . GLU A 1 498 ? -31.132 -8.045 38.195 1.00 94.31 498 GLU A C 1
ATOM 3822 O O . GLU A 1 498 ? -30.686 -7.169 37.454 1.00 94.31 498 GLU A O 1
ATOM 3827 N N . PHE A 1 499 ? -32.354 -8.552 38.069 1.00 94.81 499 PHE A N 1
ATOM 3828 C CA . PHE A 1 499 ? -33.343 -8.062 37.116 1.00 94.81 499 PHE A CA 1
ATOM 3829 C C . PHE A 1 499 ? -34.460 -7.333 37.857 1.00 94.81 499 PHE A C 1
ATOM 3831 O O . PHE A 1 499 ? -35.018 -7.868 38.814 1.00 94.81 499 PHE A O 1
ATOM 3838 N N . GLU A 1 500 ? -34.815 -6.144 37.383 1.00 95.19 500 GLU A N 1
ATOM 3839 C CA . GLU A 1 500 ? -35.990 -5.382 37.803 1.00 95.19 500 GLU A CA 1
ATOM 3840 C C . GLU A 1 500 ? -36.956 -5.261 36.621 1.00 95.19 500 GLU A C 1
ATOM 3842 O O . GLU A 1 500 ? -36.556 -4.868 35.524 1.00 95.19 500 GLU A O 1
ATOM 3847 N N . PHE A 1 501 ? -38.225 -5.603 36.836 1.00 94.38 501 PHE A N 1
ATOM 3848 C CA . PHE A 1 501 ? -39.249 -5.649 35.795 1.00 94.38 501 PHE A CA 1
ATOM 3849 C C . PHE A 1 501 ? -40.217 -4.466 35.902 1.00 94.38 501 PHE A C 1
ATOM 3851 O O . PHE A 1 501 ? -40.687 -4.099 36.987 1.00 94.38 501 PHE A O 1
ATOM 3858 N N . GLY A 1 502 ? -40.582 -3.909 34.746 1.00 92.56 502 GLY A N 1
ATOM 3859 C CA . GLY A 1 502 ? -41.717 -3.006 34.595 1.00 92.56 502 GLY A CA 1
ATOM 3860 C C . GLY A 1 502 ? -43.047 -3.675 34.963 1.00 92.56 502 GLY A C 1
ATOM 3861 O O . GLY A 1 502 ? -43.102 -4.849 35.328 1.00 92.56 502 GLY A O 1
ATOM 3862 N N . GLU A 1 503 ? -44.146 -2.917 34.919 1.00 89.81 503 GLU A N 1
ATOM 3863 C CA . GLU A 1 503 ? -45.458 -3.501 35.221 1.00 89.81 503 GLU A CA 1
ATOM 3864 C C . GLU A 1 503 ? -45.818 -4.542 34.160 1.00 89.81 503 GLU A C 1
ATOM 3866 O O . GLU A 1 503 ? -45.778 -4.250 32.967 1.00 89.81 503 GLU A O 1
ATOM 3871 N N . THR A 1 504 ? -46.177 -5.750 34.587 1.00 88.31 504 THR A N 1
ATOM 3872 C CA . THR A 1 504 ? -46.639 -6.803 33.685 1.00 88.31 504 THR A CA 1
ATOM 3873 C C . THR A 1 504 ? -47.622 -7.731 34.390 1.00 88.31 504 THR A C 1
ATOM 3875 O O . THR A 1 504 ? -47.490 -8.011 35.582 1.00 88.31 504 THR A O 1
ATOM 3878 N N . ARG A 1 505 ? -48.632 -8.187 33.642 1.00 87.75 505 ARG A N 1
ATOM 3879 C CA . ARG A 1 505 ? -49.539 -9.276 34.044 1.00 87.75 505 ARG A CA 1
ATOM 3880 C C . ARG A 1 505 ? -49.122 -10.615 33.443 1.00 87.75 505 ARG A C 1
ATOM 3882 O O . ARG A 1 505 ? -49.655 -11.648 33.839 1.00 87.75 505 ARG A O 1
ATOM 3889 N N . GLU A 1 506 ? -48.186 -10.586 32.500 1.00 90.81 506 GLU A N 1
ATOM 3890 C CA . GLU A 1 506 ? -47.664 -11.784 31.870 1.00 90.81 506 GLU A CA 1
ATOM 3891 C C . GLU A 1 506 ? -46.773 -12.552 32.854 1.00 90.81 506 GLU A C 1
ATOM 3893 O O . GLU A 1 506 ? -46.001 -11.942 33.603 1.00 90.81 506 GLU A O 1
ATOM 3898 N N . PRO A 1 507 ? -46.837 -13.889 32.856 1.00 91.56 507 PRO A N 1
ATOM 3899 C CA . PRO A 1 507 ? -45.881 -14.706 33.587 1.00 91.56 507 PRO A CA 1
ATOM 3900 C C . PRO A 1 507 ? -44.445 -14.468 33.090 1.00 91.56 507 PRO A C 1
ATOM 3902 O O . PRO A 1 507 ? -44.202 -14.259 31.900 1.00 91.56 507 PRO A O 1
ATOM 3905 N N . VAL A 1 508 ? -43.494 -14.507 34.026 1.00 92.50 508 VAL A N 1
ATOM 3906 C CA . VAL A 1 508 ? -42.061 -14.324 33.767 1.00 92.50 508 VAL A CA 1
ATOM 3907 C C . VAL A 1 508 ? -41.323 -15.600 34.147 1.00 92.50 508 VAL A C 1
ATOM 3909 O O . VAL A 1 508 ? -41.549 -16.148 35.227 1.00 92.50 508 VAL A O 1
ATOM 3912 N N . TRP A 1 509 ? -40.414 -16.054 33.290 1.00 92.00 509 TRP A N 1
ATOM 3913 C CA . TRP A 1 509 ? -39.533 -17.182 33.568 1.00 92.00 509 TRP A CA 1
ATOM 3914 C C . TRP A 1 509 ? -38.076 -16.806 33.357 1.00 92.00 509 TRP A C 1
ATOM 3916 O O . TRP A 1 509 ? -37.736 -16.018 32.473 1.00 92.00 509 TRP A O 1
ATOM 3926 N N . VAL A 1 510 ? -37.217 -17.449 34.139 1.00 90.38 510 VAL A N 1
ATOM 3927 C CA . VAL A 1 510 ? -35.772 -17.477 33.927 1.00 90.38 510 VAL A CA 1
ATOM 3928 C C . VAL A 1 510 ? -35.410 -18.856 33.390 1.00 90.38 510 VAL A C 1
ATOM 3930 O O . VAL A 1 510 ? -35.705 -19.862 34.032 1.00 90.38 510 VAL A O 1
ATOM 3933 N N . VAL A 1 511 ? -34.779 -18.924 32.220 1.00 88.31 511 VAL A N 1
ATOM 3934 C CA . VAL A 1 511 ? -34.292 -20.182 31.641 1.00 88.31 511 VAL A CA 1
ATOM 3935 C C . VAL A 1 511 ? -33.112 -20.676 32.476 1.00 88.31 511 VAL A C 1
ATOM 3937 O O . VAL A 1 511 ? -32.085 -20.002 32.592 1.00 88.31 511 VAL A O 1
ATOM 3940 N N . THR A 1 512 ? -33.254 -21.855 33.076 1.00 72.75 512 THR A N 1
ATOM 3941 C CA . THR A 1 512 ? -32.231 -22.450 33.935 1.00 72.75 512 THR A CA 1
ATOM 3942 C C . THR A 1 512 ? -31.302 -23.315 33.094 1.00 72.75 512 THR A C 1
ATOM 3944 O O . THR A 1 512 ? -31.611 -24.459 32.770 1.00 72.75 512 THR A O 1
ATOM 3947 N N . GLY A 1 513 ? -30.162 -22.734 32.715 1.00 71.88 513 GLY A N 1
ATOM 3948 C CA . GLY A 1 513 ? -28.975 -23.452 32.244 1.00 71.88 513 GLY A CA 1
ATOM 3949 C C . GLY A 1 513 ? -28.009 -23.737 33.402 1.00 71.88 513 GLY A C 1
ATOM 3950 O O . GLY A 1 513 ? -28.408 -24.257 34.437 1.00 71.88 513 GLY A O 1
ATOM 3951 N N . ARG A 1 514 ? -26.738 -23.326 33.272 1.00 62.22 514 ARG A N 1
ATOM 3952 C CA . ARG A 1 514 ? -25.723 -23.353 34.357 1.00 62.22 514 ARG A CA 1
ATOM 3953 C C . ARG A 1 514 ? -25.907 -22.222 35.388 1.00 62.22 514 ARG A C 1
ATOM 3955 O O . ARG A 1 514 ? -24.935 -21.576 35.778 1.00 62.22 514 ARG A O 1
ATOM 3962 N N . VAL A 1 515 ? -27.147 -21.899 35.739 1.00 69.69 515 VAL A N 1
ATOM 3963 C CA . VAL A 1 515 ? -27.481 -20.716 36.545 1.00 69.69 515 VAL A CA 1
ATOM 3964 C C . VAL A 1 515 ? -28.389 -21.099 37.707 1.00 69.69 515 VAL A C 1
ATOM 3966 O O . VAL A 1 515 ? -29.351 -21.842 37.525 1.00 69.69 515 VAL A O 1
ATOM 3969 N N . ASN A 1 516 ? -28.082 -20.575 38.892 1.00 70.69 516 ASN A N 1
ATOM 3970 C CA . ASN A 1 516 ? -28.865 -20.772 40.107 1.00 70.69 516 ASN A CA 1
ATOM 3971 C C . ASN A 1 516 ? -29.734 -19.535 40.333 1.00 70.69 516 ASN A C 1
ATOM 3973 O O . ASN A 1 516 ? -29.221 -18.423 40.427 1.00 70.69 516 ASN A O 1
ATOM 3977 N N . VAL A 1 517 ? -31.051 -19.707 40.409 1.00 71.12 517 VAL A N 1
ATOM 3978 C CA . VAL A 1 517 ? -31.988 -18.594 40.621 1.00 71.12 517 VAL A CA 1
ATOM 3979 C C . VAL A 1 517 ? -32.248 -18.447 42.119 1.00 71.12 517 VAL A C 1
ATOM 3981 O O . VAL A 1 517 ? -32.688 -19.400 42.760 1.00 71.12 517 VAL A O 1
ATOM 3984 N N . ALA A 1 518 ? -31.981 -17.266 42.679 1.00 63.97 518 ALA A N 1
ATOM 3985 C CA . ALA A 1 518 ? -32.182 -16.959 44.092 1.00 63.97 518 ALA A CA 1
ATOM 3986 C C . ALA A 1 518 ? -33.258 -15.870 44.253 1.00 63.97 518 ALA A C 1
ATOM 3988 O O . ALA A 1 518 ? -33.141 -14.769 43.717 1.00 63.97 518 ALA A O 1
ATOM 3989 N N . GLY A 1 519 ? -34.329 -16.175 44.992 1.00 56.75 519 GLY A N 1
ATOM 3990 C CA . GLY A 1 519 ? -35.436 -15.250 45.252 1.00 56.75 519 GLY A CA 1
ATOM 3991 C C . GLY A 1 519 ? -36.654 -15.932 45.886 1.00 56.75 519 GLY A C 1
ATOM 3992 O O . GLY A 1 519 ? -36.843 -17.141 45.766 1.00 56.75 519 GLY A O 1
ATOM 3993 N N . SER A 1 520 ? -37.482 -15.160 46.590 1.00 48.25 520 SER A N 1
ATOM 3994 C CA . SER A 1 520 ? -38.631 -15.644 47.364 1.00 48.25 520 SER A CA 1
ATOM 3995 C C . SER A 1 520 ? -39.819 -16.050 46.478 1.00 48.25 520 SER A C 1
ATOM 3997 O O . SER A 1 520 ? -40.739 -15.260 46.282 1.00 48.25 520 SER A O 1
ATOM 3999 N N . THR A 1 521 ? -39.827 -17.311 46.034 1.00 61.41 521 THR A N 1
ATOM 4000 C CA . THR A 1 521 ? -40.890 -18.046 45.311 1.00 61.41 521 THR A CA 1
ATOM 4001 C C . THR A 1 521 ? -40.837 -17.963 43.781 1.00 61.41 521 THR A C 1
ATOM 4003 O O . THR A 1 521 ? -41.295 -17.021 43.140 1.00 61.41 521 THR A O 1
ATOM 4006 N N . GLY A 1 522 ? -40.296 -19.024 43.185 1.00 65.12 522 GLY A N 1
ATOM 4007 C CA . GLY A 1 522 ? -40.565 -19.403 41.807 1.00 65.12 522 GLY A CA 1
ATOM 4008 C C . GLY A 1 522 ? -40.869 -20.897 41.739 1.00 65.12 522 GLY A C 1
ATOM 4009 O O . GLY A 1 522 ? -40.337 -21.669 42.537 1.00 65.12 522 GLY A O 1
ATOM 4010 N N . THR A 1 523 ? -41.752 -21.308 40.836 1.00 78.44 523 THR A N 1
ATOM 4011 C CA . THR A 1 523 ? -42.082 -22.722 40.632 1.00 78.44 523 THR A CA 1
ATOM 4012 C C . THR A 1 523 ? -41.104 -23.297 39.605 1.00 78.44 523 THR A C 1
ATOM 4014 O O . THR A 1 523 ? -41.079 -22.809 38.470 1.00 78.44 523 THR A O 1
ATOM 4017 N N . PRO A 1 524 ? -40.256 -24.274 39.976 1.00 82.38 524 PRO A N 1
ATOM 4018 C CA . PRO A 1 524 ? -39.345 -24.898 39.028 1.00 82.38 524 PRO A CA 1
ATOM 4019 C C . PRO A 1 524 ? -40.125 -25.708 37.986 1.00 82.38 524 PRO A C 1
ATOM 4021 O O . PRO A 1 524 ? -41.047 -26.452 38.317 1.00 82.38 524 PRO A O 1
ATOM 4024 N N . GLU A 1 525 ? -39.719 -25.575 36.730 1.00 85.06 525 GLU A N 1
ATOM 4025 C CA . GLU A 1 525 ? -40.161 -26.358 35.578 1.00 85.06 525 GLU A CA 1
ATOM 4026 C C . GLU A 1 525 ? -38.913 -26.945 34.880 1.00 85.06 525 GLU A C 1
ATOM 4028 O O . GLU A 1 525 ? -37.795 -26.464 35.096 1.00 85.06 525 GLU A O 1
ATOM 4033 N N . PRO A 1 526 ? -39.039 -27.980 34.031 1.00 82.25 526 PRO A 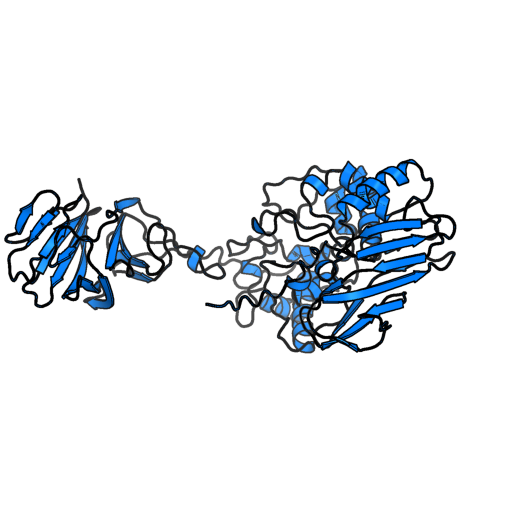N 1
ATOM 4034 C CA . PRO A 1 526 ? -37.895 -28.504 33.287 1.00 82.25 526 PRO A CA 1
ATOM 4035 C C . PRO A 1 526 ? -37.182 -27.405 32.479 1.00 82.25 526 PRO A C 1
ATOM 4037 O O . PRO A 1 526 ? -37.740 -26.846 31.539 1.00 82.25 526 PRO A O 1
ATOM 4040 N N . GLY A 1 527 ? -35.941 -27.081 32.859 1.00 84.62 527 GLY A N 1
ATOM 4041 C CA . GLY A 1 527 ? -35.107 -26.095 32.162 1.00 84.62 527 GLY A CA 1
ATOM 4042 C C . GLY A 1 527 ? -35.471 -24.622 32.393 1.00 84.62 527 GLY A C 1
ATOM 4043 O O . GLY A 1 527 ? -34.876 -23.757 31.748 1.00 84.62 527 GLY A O 1
ATOM 4044 N N . ARG A 1 528 ? -36.402 -24.296 33.302 1.00 88.50 528 ARG A N 1
ATOM 4045 C CA . ARG A 1 528 ? -36.748 -22.907 33.652 1.00 88.50 528 ARG A CA 1
ATOM 4046 C C . ARG A 1 528 ? -37.365 -22.776 35.041 1.00 88.50 528 ARG A C 1
ATOM 4048 O O . ARG A 1 528 ? -37.921 -23.716 35.587 1.00 88.50 528 ARG A O 1
ATOM 4055 N N . VAL A 1 529 ? -37.329 -21.576 35.605 1.00 88.94 529 VAL A N 1
ATOM 4056 C CA . VAL A 1 529 ? -38.029 -21.238 36.851 1.00 88.94 529 VAL A CA 1
ATOM 4057 C C . VAL A 1 529 ? -39.048 -20.155 36.552 1.00 88.94 529 VAL A C 1
ATOM 4059 O O . VAL A 1 529 ? -38.687 -19.076 36.077 1.00 88.94 529 VAL A O 1
ATOM 4062 N N . ARG A 1 530 ? -40.321 -20.440 36.836 1.00 90.38 530 ARG A N 1
ATOM 4063 C CA . ARG A 1 530 ? -41.404 -19.460 36.753 1.00 90.38 530 ARG A CA 1
ATOM 4064 C C . ARG A 1 530 ? -41.378 -18.571 37.986 1.00 90.38 530 ARG A C 1
ATOM 4066 O O . ARG A 1 530 ? -41.471 -19.082 39.094 1.00 90.38 530 ARG A O 1
ATOM 4073 N N . LEU A 1 531 ? -41.278 -17.259 37.815 1.00 88.19 531 LEU A N 1
ATOM 4074 C CA . LEU A 1 531 ? -41.276 -16.300 38.920 1.00 88.19 531 LEU A CA 1
ATOM 4075 C C . LEU A 1 531 ? -42.691 -16.096 39.483 1.00 88.19 531 LEU A C 1
ATOM 4077 O O . LEU A 1 531 ? -43.681 -16.224 38.757 1.00 88.19 531 LEU A O 1
ATOM 4081 N N . ALA A 1 532 ? -42.795 -15.750 40.771 1.00 82.81 532 ALA A N 1
ATOM 4082 C CA . ALA A 1 532 ? -44.068 -15.381 41.383 1.00 82.81 532 ALA A CA 1
ATOM 4083 C C . ALA A 1 532 ? -44.763 -14.232 40.636 1.00 82.81 532 ALA A C 1
ATOM 4085 O O . ALA A 1 532 ? -44.133 -13.297 40.136 1.00 82.81 532 ALA A O 1
ATOM 4086 N N . THR A 1 533 ? -46.094 -14.292 40.585 1.00 79.38 533 THR A N 1
ATOM 4087 C CA . THR A 1 533 ? -46.899 -13.260 39.919 1.00 79.38 533 THR A CA 1
ATOM 4088 C C . THR A 1 533 ? -46.736 -11.924 40.646 1.00 79.38 533 THR A C 1
ATOM 4090 O O . THR A 1 533 ? -46.807 -11.873 41.871 1.00 79.38 533 THR A O 1
ATOM 4093 N N . GLY A 1 534 ? -46.509 -10.841 39.899 1.00 77.31 534 GLY A N 1
ATOM 4094 C CA . GLY A 1 534 ? -46.299 -9.502 40.463 1.00 77.31 534 GLY A CA 1
ATOM 4095 C C . GLY A 1 534 ? -44.895 -9.247 41.026 1.00 77.31 534 GLY A C 1
ATOM 4096 O O . GLY A 1 534 ? -44.640 -8.151 41.527 1.00 77.31 534 GLY A O 1
ATOM 4097 N N . LEU A 1 535 ? -43.972 -10.213 40.929 1.00 80.44 535 LEU A N 1
ATOM 4098 C CA . LEU A 1 535 ? -42.586 -10.033 41.350 1.00 80.44 535 LEU A CA 1
ATOM 4099 C C . LEU A 1 535 ? -41.907 -8.943 40.507 1.00 80.44 535 LEU A C 1
ATOM 4101 O O . LEU A 1 535 ? -41.789 -9.053 39.290 1.00 80.44 535 LEU A O 1
ATOM 4105 N N . ARG A 1 536 ? -41.426 -7.892 41.175 1.00 85.81 536 ARG A N 1
ATOM 4106 C CA . ARG A 1 536 ? -40.741 -6.763 40.524 1.00 85.81 536 ARG A CA 1
ATOM 4107 C C . ARG A 1 536 ? -39.246 -6.953 40.370 1.00 85.81 536 ARG A C 1
ATOM 4109 O O . ARG A 1 536 ? -38.630 -6.222 39.605 1.00 85.81 536 ARG A O 1
ATOM 4116 N N . LYS A 1 537 ? -38.663 -7.903 41.099 1.00 89.31 537 LYS A N 1
ATOM 4117 C CA . LYS A 1 537 ? -37.219 -8.069 41.178 1.00 89.31 537 LYS A CA 1
ATOM 4118 C C . LYS A 1 537 ? -36.839 -9.528 41.382 1.00 89.31 537 LYS A C 1
ATOM 4120 O O . LYS A 1 537 ? -37.451 -10.207 42.201 1.00 89.31 537 LYS A O 1
ATOM 4125 N N . THR A 1 538 ? -35.826 -10.003 40.670 1.00 89.94 538 THR A N 1
ATOM 4126 C CA . THR A 1 538 ? -35.262 -11.343 40.865 1.00 89.94 538 THR A CA 1
ATOM 4127 C C . THR A 1 538 ? -33.754 -11.323 40.690 1.00 89.94 538 THR A C 1
ATOM 4129 O O . THR A 1 538 ? -33.209 -10.422 40.049 1.00 89.94 538 THR A O 1
ATOM 4132 N N . THR A 1 539 ? -33.095 -12.338 41.234 1.00 90.19 539 THR A N 1
ATOM 4133 C CA . THR A 1 539 ? -31.649 -12.455 41.212 1.00 90.19 539 THR A CA 1
ATOM 4134 C C . THR A 1 539 ? -31.234 -13.823 40.679 1.00 90.19 539 THR A C 1
ATOM 4136 O O . THR A 1 539 ? -31.792 -14.859 41.038 1.00 90.19 539 THR A O 1
ATOM 4139 N N . VAL A 1 540 ? -30.243 -13.835 39.793 1.00 88.69 540 VAL A N 1
ATOM 4140 C CA . VAL A 1 540 ? -29.700 -15.039 39.165 1.00 88.69 540 VAL A CA 1
ATOM 4141 C C . VAL A 1 540 ? -28.201 -15.074 39.396 1.00 88.69 540 VAL A C 1
ATOM 4143 O O . VAL A 1 540 ? -27.477 -14.176 38.978 1.00 88.69 540 VAL A O 1
ATOM 4146 N N . THR A 1 541 ? -27.715 -16.122 40.040 1.00 88.19 541 THR A N 1
ATOM 4147 C CA . THR A 1 541 ? -26.291 -16.341 40.262 1.00 88.19 541 THR A CA 1
ATOM 4148 C C . THR A 1 541 ? -25.734 -17.247 39.170 1.00 88.19 541 THR A C 1
ATOM 4150 O O . THR A 1 541 ? -26.288 -18.309 38.874 1.00 88.19 541 THR A O 1
ATOM 4153 N N . VAL A 1 542 ? -24.615 -16.840 38.574 1.00 85.88 542 VAL A N 1
ATOM 4154 C CA . VAL A 1 542 ? -23.933 -17.581 37.509 1.00 85.88 542 VAL A CA 1
ATOM 4155 C C . VAL A 1 542 ? -22.456 -17.758 37.851 1.00 85.88 542 VAL A C 1
ATOM 4157 O O . VAL A 1 542 ? -21.803 -16.830 38.333 1.00 85.88 542 VAL A O 1
ATOM 4160 N N . GLY A 1 543 ? -21.914 -18.943 37.574 1.00 73.69 543 GLY A N 1
ATOM 4161 C CA . GLY A 1 543 ? -20.513 -19.268 37.850 1.00 73.69 543 GLY A CA 1
ATOM 4162 C C . GLY A 1 543 ? -20.257 -19.897 39.229 1.00 73.69 543 GLY A C 1
ATOM 4163 O O . GLY A 1 543 ? -21.027 -19.743 40.182 1.00 73.69 543 GLY A O 1
ATOM 4164 N N . GLY A 1 544 ? -19.146 -20.630 39.309 1.00 63.16 544 GLY A N 1
ATOM 4165 C CA . GLY A 1 544 ? -18.837 -21.585 40.372 1.00 63.16 544 GLY A CA 1
ATOM 4166 C C . GLY A 1 544 ? -19.463 -22.955 40.100 1.00 63.16 544 GLY A C 1
ATOM 4167 O O . GLY A 1 544 ? -20.639 -23.032 39.748 1.00 63.16 544 GLY A O 1
ATOM 4168 N N . ASN A 1 545 ? -18.659 -24.013 40.246 1.00 45.44 545 ASN A N 1
ATOM 4169 C CA . ASN A 1 545 ? -19.197 -25.351 40.512 1.00 45.44 545 ASN A CA 1
ATOM 4170 C C . ASN A 1 545 ? -20.049 -25.338 41.785 1.00 45.44 545 ASN A C 1
ATOM 4172 O O . ASN A 1 545 ? -19.741 -24.520 42.692 1.00 45.44 545 ASN A O 1
#

Foldseek 3Di:
DDDDDPPPPPPPQQDKAFFWWKWKAQPPDIAIAGALYPWFKAAQQAPQAQLYGNFMKMKIWFKFAFQAWAWKAKEWPWFKDWQRHTRHRHTDGDGGGIIIIMTIDGDDHNGTDTTFIWMDGQLGHIDTQASLRTIHRPDHRVVRLVVRQVSNVVGPGHYLLNVLSVVCVVQPVVVQEAAGDFGPVLVPAQQHDGHLHLVLQWWFLQQVCCCQAVVDDQCPPHPDRRDHPHPSCNSNSVSSCRNNSHDHGLADAADADDPVLLVLLLQQCPDDDNHPVVLCAEAELNFFRQFPHHDGHLLCNSNTTHLSNQLVCQQAVCSNHNSDPDDNPHSPPNHVVSVVNSSSNNNNSSCRSVRDHHYPRVVHHDQQFDFDAQAKDWDAWAAPQADNRWIKIDHHPFKIWIQHQVLRGTAWIFGHGGWRCRQCPSDPHDGHIDGPGDIQTGDPPADQKDWADPPDGWDKHWPAWDQDVRFTWTWMDTNNKIKIWGWDDPDRFKIKIKIFTHDDQTKMKGFDDQKDWDDDDWPDDVRITIHDGPDGMTMIMHGDD